Protein AF-A0A932NKH9-F1 (afdb_monomer_lite)

Foldseek 3Di:
DDDDDDDDDDDDDDDDDDDDDPPPVVVVVVVVVVVQLVVQLVCLQPPLVSLLVLLVLLCVAPCQCLVQLDPDSVSSSVVSSVVCNVCVSVSSVVVVLSVVCVVVVHCVSSVVVVVVVVVVLVDPDDDPLPPVVLVVVLVVLVVVLVPDPPDDPVNNVVSVQCSQLVDDDDPPPPDDDDDDDDDDDDDDDDDDDDDDPDDPVVVVVVDPLPDDPVVVVVLVVVQVPDDPPDDRCVVVSDPDPCCSRHPLNSLVVLLVSLVSVCRPDDDPLSVQLVVLSVVLVVLCVLVVDVVSDDPVSVVVSVVSSLSSVLSSLLSVLPLLLVLLVVLQQLPDPLLVVLLVLAPDDPLLSVLLSVLSVVLNVLSVVLNVLSVQLSVLSVPDDDPVSPVSSSVSSVSSVVSSVVSSVLSVLSSCLSNLRSVLVDDDPPVLVVVLVCCVVPPCVDPSVVVSVVSVVSNVVSVVSSVVRSD

Radius of gyration: 30.41 Å; chains: 1; bounding box: 87×74×80 Å

Structure (mmCIF, N/CA/C/O backbone):
data_AF-A0A932NKH9-F1
#
_entry.id   AF-A0A932NKH9-F1
#
loop_
_atom_site.group_PDB
_atom_site.id
_atom_site.type_symbol
_atom_site.label_atom_id
_atom_site.label_alt_id
_atom_site.label_comp_id
_atom_site.label_asym_id
_atom_site.label_entity_id
_atom_site.label_seq_id
_atom_site.pdbx_PDB_ins_code
_atom_site.Cartn_x
_atom_site.Cartn_y
_atom_site.Cartn_z
_atom_site.occupancy
_atom_site.B_iso_or_equiv
_atom_site.auth_seq_id
_atom_site.auth_comp_id
_atom_site.auth_asym_id
_atom_site.auth_atom_id
_atom_site.pdbx_PDB_model_num
ATOM 1 N N . MET A 1 1 ? -54.485 -29.836 26.017 1.00 34.41 1 MET A N 1
ATOM 2 C CA . MET A 1 1 ? -54.847 -30.893 25.038 1.00 34.41 1 MET A CA 1
ATOM 3 C C . MET A 1 1 ? -54.993 -30.206 23.683 1.00 34.41 1 MET A C 1
ATOM 5 O O . MET A 1 1 ? -55.776 -29.281 23.627 1.00 34.41 1 MET A O 1
ATOM 9 N N . ARG A 1 2 ? -54.270 -30.475 22.593 1.00 35.81 2 ARG A N 1
ATOM 10 C CA . ARG A 1 2 ? -53.374 -31.563 22.184 1.00 35.81 2 ARG A CA 1
ATOM 11 C C . ARG A 1 2 ? -52.128 -30.966 21.510 1.00 35.81 2 ARG A C 1
ATOM 13 O O . ARG A 1 2 ? -52.216 -29.951 20.830 1.00 35.81 2 ARG A O 1
ATOM 20 N N . ALA A 1 3 ? -50.998 -31.620 21.742 1.00 33.91 3 ALA A N 1
ATOM 21 C CA . ALA A 1 3 ? -49.710 -31.381 21.114 1.00 33.91 3 ALA A CA 1
ATOM 22 C C . ALA A 1 3 ? -49.605 -32.155 19.793 1.00 33.91 3 ALA A C 1
ATOM 24 O O . ALA A 1 3 ? -50.067 -33.292 19.738 1.00 33.91 3 ALA A O 1
ATOM 25 N N . SER A 1 4 ? -48.919 -31.593 18.796 1.00 35.25 4 SER A N 1
ATOM 26 C CA . SER A 1 4 ? -48.280 -32.367 17.725 1.00 35.25 4 SER A CA 1
ATOM 27 C C . SER A 1 4 ? -47.045 -31.624 17.224 1.00 35.25 4 SER A C 1
ATOM 29 O O . SER A 1 4 ? -47.121 -30.710 16.409 1.00 35.25 4 SER A O 1
ATOM 31 N N . ALA A 1 5 ? -45.904 -32.032 17.772 1.00 37.31 5 ALA A N 1
ATOM 32 C CA . ALA A 1 5 ? -44.589 -31.843 17.191 1.00 37.31 5 ALA A CA 1
ATOM 33 C C . ALA A 1 5 ? -44.423 -32.803 16.004 1.00 37.31 5 ALA A C 1
ATOM 35 O O . ALA A 1 5 ? -44.813 -33.966 16.101 1.00 37.31 5 ALA A O 1
ATOM 36 N N . LEU A 1 6 ? -43.796 -32.343 14.922 1.00 34.03 6 LEU A N 1
ATOM 37 C CA . LEU A 1 6 ? -43.192 -33.233 13.936 1.00 34.03 6 LEU A CA 1
ATOM 38 C C . LEU A 1 6 ? -41.785 -32.723 13.623 1.00 34.03 6 LEU A C 1
ATOM 40 O O . LEU A 1 6 ? -41.574 -31.820 12.819 1.00 34.03 6 LEU A O 1
ATOM 44 N N . VAL A 1 7 ? -40.833 -33.299 14.348 1.00 36.69 7 VAL A N 1
ATOM 45 C CA . VAL A 1 7 ? -39.405 -33.281 14.050 1.00 36.69 7 VAL A CA 1
ATOM 46 C C . VAL A 1 7 ? -39.146 -34.500 13.170 1.00 36.69 7 VAL A C 1
ATOM 48 O O . VAL A 1 7 ? -39.435 -35.618 13.589 1.00 36.69 7 VAL A O 1
ATOM 51 N N . LEU A 1 8 ? -38.590 -34.301 11.976 1.00 32.69 8 LEU A N 1
ATOM 52 C CA . LEU A 1 8 ? -37.954 -35.370 11.209 1.00 32.69 8 LEU A CA 1
ATOM 53 C C . LEU A 1 8 ? -36.531 -34.927 10.857 1.00 32.69 8 LEU A C 1
ATOM 55 O O . LEU A 1 8 ? -36.309 -34.152 9.932 1.00 32.69 8 LEU A O 1
ATOM 59 N N . PHE A 1 9 ? -35.575 -35.416 11.645 1.00 30.25 9 PHE A N 1
ATOM 60 C CA . PHE A 1 9 ? -34.161 -35.473 11.297 1.00 30.25 9 PHE A CA 1
ATOM 61 C C . PHE A 1 9 ? -33.919 -36.827 10.625 1.00 30.25 9 PHE A C 1
ATOM 63 O O . PHE A 1 9 ? -34.075 -37.867 11.261 1.00 30.25 9 PHE A O 1
ATOM 70 N N . LEU A 1 10 ? -33.539 -36.815 9.350 1.00 34.72 10 LEU A N 1
ATOM 71 C CA . LEU A 1 10 ? -32.983 -37.975 8.660 1.00 34.72 10 LEU A CA 1
ATOM 72 C C . LEU A 1 10 ? -31.470 -37.777 8.571 1.00 34.72 10 LEU A C 1
ATOM 74 O O . LEU A 1 10 ? -30.982 -36.899 7.863 1.00 34.72 10 LEU A O 1
ATOM 78 N N . ALA A 1 11 ? -30.747 -38.579 9.349 1.00 35.72 11 ALA A N 1
ATOM 79 C CA . ALA A 1 11 ? -29.309 -38.747 9.245 1.00 35.72 11 ALA A CA 1
ATOM 80 C C . ALA A 1 11 ? -28.998 -39.657 8.047 1.00 35.72 11 ALA A C 1
ATOM 82 O O . ALA A 1 11 ? -29.539 -40.758 7.953 1.00 35.72 11 ALA A O 1
ATOM 83 N N . ALA A 1 12 ? -28.113 -39.209 7.159 1.00 37.12 12 ALA A N 1
ATOM 84 C CA . ALA A 1 12 ? -27.509 -40.030 6.114 1.00 37.12 12 ALA A CA 1
ATOM 85 C C . ALA A 1 12 ? -25.976 -40.012 6.275 1.00 37.12 12 ALA A C 1
ATOM 87 O O . ALA A 1 12 ? -25.425 -38.984 6.685 1.00 37.12 12 ALA A O 1
ATOM 88 N N . PRO A 1 13 ? -25.284 -41.131 5.998 1.00 41.12 13 PRO A N 1
ATOM 89 C CA . PRO A 1 13 ? -23.844 -41.248 6.177 1.00 41.12 13 PRO A CA 1
ATOM 90 C C . PRO A 1 13 ? -23.084 -40.528 5.056 1.00 41.12 13 PRO A C 1
ATOM 92 O O . PRO A 1 13 ? -23.528 -40.477 3.910 1.00 41.12 13 PRO A O 1
ATOM 95 N N . ALA A 1 14 ? -21.917 -39.987 5.399 1.00 34.16 14 ALA A N 1
ATOM 96 C CA . ALA A 1 14 ? -21.002 -39.351 4.461 1.00 34.16 14 ALA A CA 1
ATOM 97 C C . ALA A 1 14 ? -20.365 -40.374 3.502 1.00 34.16 14 ALA A C 1
ATOM 99 O O . ALA A 1 14 ? -19.822 -41.376 3.975 1.00 34.16 14 ALA A O 1
ATOM 100 N N . PRO A 1 15 ? -20.315 -40.096 2.188 1.00 37.00 15 PRO A N 1
ATOM 101 C CA . PRO A 1 15 ? -19.286 -40.631 1.318 1.00 37.00 15 PRO A CA 1
ATOM 102 C C . PRO A 1 15 ? -18.160 -39.606 1.122 1.00 37.00 15 PRO A C 1
ATOM 104 O O . PRO A 1 15 ? -18.361 -38.390 1.100 1.00 37.00 15 PRO A O 1
ATOM 107 N N . ALA A 1 16 ? -16.949 -40.136 1.007 1.00 34.81 16 ALA A N 1
ATOM 108 C CA . ALA A 1 16 ? -15.722 -39.403 0.765 1.00 34.81 16 ALA A CA 1
ATOM 109 C C . ALA A 1 16 ? -15.681 -38.742 -0.632 1.00 34.81 16 ALA A C 1
ATOM 111 O O . ALA A 1 16 ? -16.113 -39.336 -1.611 1.00 34.81 16 ALA A O 1
ATOM 112 N N . LEU A 1 17 ? -15.108 -37.532 -0.650 1.00 36.81 17 LEU A N 1
ATOM 113 C CA . LEU A 1 17 ? -14.275 -36.851 -1.660 1.00 36.81 17 LEU A CA 1
ATOM 114 C C . LEU A 1 17 ? -14.586 -36.931 -3.177 1.00 36.81 17 LEU A C 1
ATOM 116 O O . LEU A 1 17 ? -14.674 -37.995 -3.775 1.00 36.81 17 LEU A O 1
ATOM 120 N N . ALA A 1 18 ? -14.485 -35.731 -3.778 1.00 35.00 18 ALA A N 1
ATOM 121 C CA . ALA A 1 18 ? -14.277 -35.365 -5.189 1.00 35.00 18 ALA A CA 1
ATOM 122 C C . ALA A 1 18 ? -15.521 -35.143 -6.079 1.00 35.00 18 ALA A C 1
ATOM 124 O O . ALA A 1 18 ? -16.033 -36.053 -6.720 1.00 35.00 18 ALA A O 1
ATOM 125 N N . THR A 1 19 ? -15.954 -33.880 -6.199 1.00 33.97 19 THR A N 1
ATOM 126 C CA . THR A 1 19 ? -15.898 -33.062 -7.438 1.00 33.97 19 THR A CA 1
ATOM 127 C C . THR A 1 19 ? -16.568 -31.702 -7.195 1.00 33.97 19 THR A C 1
ATOM 129 O O . THR A 1 19 ? -17.675 -31.630 -6.667 1.00 33.97 19 THR A O 1
ATOM 132 N N . ASP A 1 20 ? -15.877 -30.619 -7.564 1.00 43.19 20 ASP A N 1
ATOM 133 C CA . ASP A 1 20 ? -16.377 -29.240 -7.545 1.00 43.19 20 ASP A CA 1
ATOM 134 C C . ASP A 1 20 ? -17.586 -29.083 -8.479 1.00 43.19 20 ASP A C 1
ATOM 136 O O . ASP A 1 20 ? -17.457 -28.794 -9.670 1.00 43.19 20 ASP A O 1
ATOM 140 N N . VAL A 1 21 ? -18.788 -29.251 -7.935 1.00 37.69 21 VAL A N 1
ATOM 141 C CA . VAL A 1 21 ? -20.021 -28.764 -8.555 1.00 37.69 21 VAL A CA 1
ATOM 142 C C . VAL A 1 21 ? -20.481 -27.566 -7.725 1.00 37.69 21 VAL A C 1
ATOM 144 O O . VAL A 1 21 ? -20.720 -27.732 -6.526 1.00 37.69 21 VAL A O 1
ATOM 147 N N . PRO A 1 22 ? -20.613 -26.357 -8.309 1.00 39.62 22 PRO A N 1
ATOM 148 C CA . PRO A 1 22 ? -21.148 -25.212 -7.584 1.00 39.62 22 PRO A CA 1
ATOM 149 C C . PRO A 1 22 ? -22.511 -25.587 -6.997 1.00 39.62 22 PRO A C 1
ATOM 151 O O . PRO A 1 22 ? -23.378 -26.083 -7.724 1.00 39.62 22 PRO A O 1
ATOM 154 N N . SER A 1 23 ? -22.699 -25.372 -5.693 1.00 45.19 23 SER A N 1
ATOM 155 C CA . SER A 1 23 ? -23.972 -25.656 -5.029 1.00 45.19 23 SER A CA 1
ATOM 156 C C . SER A 1 23 ? -25.112 -24.926 -5.748 1.00 45.19 23 SER A C 1
ATOM 158 O O . SER A 1 23 ? -24.935 -23.806 -6.229 1.00 45.19 23 SER A O 1
ATOM 160 N N . ALA A 1 24 ? -26.302 -25.531 -5.814 1.00 51.03 24 ALA A N 1
ATOM 161 C CA . ALA A 1 24 ? -27.475 -24.932 -6.466 1.00 51.03 24 ALA A CA 1
ATOM 162 C C . ALA A 1 24 ? -27.762 -23.491 -5.980 1.00 51.03 24 ALA A C 1
ATOM 164 O O . ALA A 1 24 ? -28.165 -22.631 -6.758 1.00 51.03 24 ALA A O 1
ATOM 165 N N . THR A 1 25 ? -27.422 -23.193 -4.723 1.00 53.16 25 THR A N 1
ATOM 166 C CA . THR A 1 25 ? -27.496 -21.861 -4.109 1.00 53.16 25 THR A CA 1
ATOM 167 C C . THR A 1 25 ? -26.552 -20.820 -4.722 1.00 53.16 25 THR A C 1
ATOM 169 O O . THR A 1 25 ? -26.913 -19.647 -4.787 1.00 53.16 25 THR A O 1
ATOM 172 N N . ALA A 1 26 ? -25.365 -21.212 -5.194 1.00 43.59 26 ALA A N 1
ATOM 173 C CA . ALA A 1 26 ? -24.416 -20.302 -5.835 1.00 43.59 26 ALA A CA 1
ATOM 174 C C . ALA A 1 26 ? -24.903 -19.875 -7.2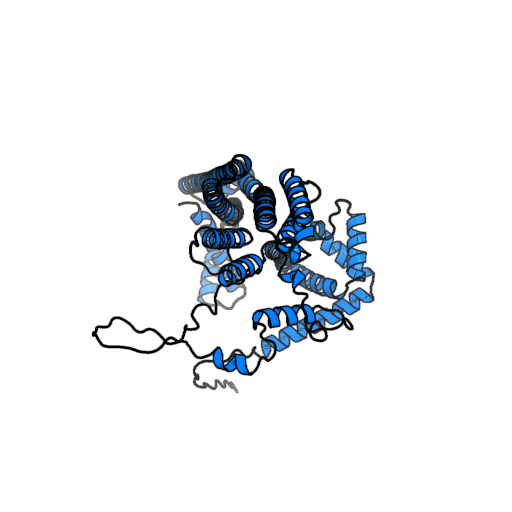28 1.00 43.59 26 ALA A C 1
ATOM 176 O O . ALA A 1 26 ? -24.860 -18.691 -7.552 1.00 43.59 26 ALA A O 1
ATOM 177 N N . ARG A 1 27 ? -25.460 -20.814 -8.008 1.00 53.47 27 ARG A N 1
ATOM 178 C CA . ARG A 1 27 ? -26.035 -20.525 -9.334 1.00 53.47 27 ARG A CA 1
ATOM 179 C C . ARG A 1 27 ? -27.273 -19.636 -9.251 1.00 53.47 27 ARG A C 1
ATOM 181 O O . ARG A 1 27 ? -27.414 -18.720 -10.051 1.00 53.47 27 ARG A O 1
ATOM 188 N N . GLU A 1 28 ? -28.141 -19.856 -8.264 1.00 57.69 28 GLU A N 1
ATOM 189 C CA . GLU A 1 28 ? -29.313 -18.997 -8.048 1.00 57.69 28 GLU A CA 1
ATOM 190 C C . GLU A 1 28 ? -28.933 -17.562 -7.654 1.00 57.69 28 GLU A C 1
ATOM 192 O O . GLU A 1 28 ? -29.571 -16.606 -8.097 1.00 57.69 28 GLU A O 1
ATOM 197 N N . LEU A 1 29 ? -27.899 -17.393 -6.824 1.00 60.78 29 LEU A N 1
ATOM 198 C CA . LEU A 1 29 ? -27.384 -16.074 -6.444 1.00 60.78 29 LEU A CA 1
ATOM 199 C C . LEU A 1 29 ? -26.720 -15.359 -7.625 1.00 60.78 29 LEU A C 1
ATOM 201 O O . LEU A 1 29 ? -26.926 -14.159 -7.803 1.00 60.78 29 LEU A O 1
ATOM 205 N N . GLU A 1 30 ? -25.965 -16.092 -8.441 1.00 61.06 30 GLU A N 1
ATOM 206 C CA . GLU A 1 30 ? -25.330 -15.568 -9.650 1.00 61.06 30 GLU A CA 1
ATOM 207 C C . GLU A 1 30 ? -26.382 -15.134 -10.679 1.00 61.06 30 GLU A C 1
ATOM 209 O O . GLU A 1 30 ? -26.346 -14.002 -11.150 1.00 61.06 30 GLU A O 1
ATOM 214 N N . GLN A 1 31 ? -27.409 -15.954 -10.913 1.00 72.81 31 GLN A N 1
ATOM 215 C CA . GLN A 1 31 ? -28.504 -15.631 -11.830 1.00 72.81 31 GLN A CA 1
ATOM 216 C C . GLN A 1 31 ? -29.318 -14.409 -11.369 1.00 72.81 31 GLN A C 1
ATOM 218 O O . GLN A 1 31 ? -29.611 -13.523 -12.172 1.00 72.81 31 GLN A O 1
ATOM 223 N N . LYS A 1 32 ? -29.619 -14.296 -10.064 1.00 74.56 32 LYS A N 1
ATOM 224 C CA . LYS A 1 32 ? -30.275 -13.104 -9.489 1.00 74.56 32 LYS A CA 1
ATOM 225 C C . LYS A 1 32 ? -29.436 -11.839 -9.660 1.00 74.56 32 LYS A C 1
ATOM 227 O O . LYS A 1 32 ? -29.996 -10.768 -9.895 1.00 74.56 32 LYS A O 1
ATOM 232 N N . ARG A 1 33 ? -28.110 -11.953 -9.550 1.00 73.06 33 ARG A N 1
ATOM 233 C CA . ARG A 1 33 ? -27.187 -10.837 -9.777 1.00 73.06 33 ARG A CA 1
ATOM 234 C C . ARG A 1 33 ? -27.194 -10.408 -11.244 1.00 73.06 33 ARG A C 1
ATOM 236 O O . ARG A 1 33 ? -27.360 -9.223 -11.510 1.00 73.06 33 ARG A O 1
ATOM 243 N N . THR A 1 34 ? -27.121 -11.356 -12.177 1.00 82.00 34 THR A N 1
ATOM 244 C CA . THR A 1 34 ? -27.180 -11.072 -13.620 1.00 82.00 34 THR A CA 1
ATOM 245 C C . THR A 1 34 ? -28.515 -10.440 -14.033 1.00 82.00 34 THR A C 1
ATOM 247 O O . THR A 1 34 ? -28.561 -9.596 -14.926 1.00 82.00 34 THR A O 1
ATOM 250 N N . ASP A 1 35 ? -29.624 -10.809 -13.389 1.00 88.06 35 ASP A N 1
ATOM 251 C CA . ASP A 1 35 ? -30.934 -10.199 -13.653 1.00 88.06 35 ASP A CA 1
ATOM 252 C C . ASP A 1 35 ? -31.041 -8.770 -13.103 1.00 88.06 35 ASP A C 1
ATOM 254 O O . ASP A 1 35 ? -31.633 -7.905 -13.752 1.00 88.06 35 ASP A O 1
ATOM 258 N N . ALA A 1 36 ? -30.459 -8.503 -11.930 1.00 87.31 36 ALA A N 1
ATOM 259 C CA . ALA A 1 36 ? -30.386 -7.156 -11.370 1.00 87.31 36 ALA A CA 1
ATOM 260 C C . ALA A 1 36 ? -29.508 -6.233 -12.230 1.00 87.31 36 ALA A C 1
ATOM 262 O O . ALA A 1 36 ? -29.904 -5.099 -12.499 1.00 87.31 36 ALA A O 1
ATOM 263 N N . GLU A 1 37 ? -28.364 -6.732 -12.709 1.00 88.25 37 GLU A N 1
ATOM 264 C CA . GLU A 1 37 ? -27.459 -6.010 -13.614 1.00 88.25 37 GLU A CA 1
ATOM 265 C C . GLU A 1 37 ? -28.169 -5.647 -14.924 1.00 88.25 37 GLU A C 1
ATOM 267 O O . GLU A 1 37 ? -28.204 -4.473 -15.285 1.00 88.25 37 GLU A O 1
ATOM 272 N N . ARG A 1 38 ? -28.862 -6.603 -15.563 1.00 92.00 38 ARG A N 1
ATOM 273 C CA . ARG A 1 38 ? -29.638 -6.351 -16.794 1.00 92.00 38 ARG A CA 1
ATOM 274 C C . ARG A 1 38 ? -30.758 -5.323 -16.613 1.00 92.00 38 ARG A C 1
ATOM 276 O O . ARG A 1 38 ? -31.033 -4.537 -17.518 1.00 92.00 38 ARG A O 1
ATOM 283 N N . ARG A 1 39 ? -31.434 -5.318 -15.458 1.00 94.88 39 ARG A N 1
ATOM 284 C CA . ARG A 1 39 ? -32.468 -4.311 -15.155 1.00 94.88 39 ARG A CA 1
ATOM 285 C C . ARG A 1 39 ? -31.857 -2.928 -14.971 1.00 94.88 39 ARG A C 1
ATOM 287 O O . ARG A 1 39 ? -32.367 -1.979 -15.554 1.00 94.88 39 ARG A O 1
ATOM 294 N N . MET A 1 40 ? -30.771 -2.828 -14.207 1.00 96.31 40 MET A N 1
ATOM 295 C CA . MET A 1 40 ? -30.079 -1.559 -13.981 1.00 96.31 40 MET A CA 1
ATOM 296 C C . MET A 1 40 ? -29.485 -1.002 -15.283 1.00 96.31 40 MET A C 1
ATOM 298 O O . MET A 1 40 ? -29.616 0.186 -15.548 1.00 96.31 40 MET A O 1
ATOM 302 N N . GLU A 1 41 ? -28.915 -1.853 -16.137 1.00 96.06 41 GLU A N 1
ATOM 303 C CA . GLU A 1 41 ? -28.452 -1.479 -17.480 1.00 96.06 41 GLU A CA 1
ATOM 304 C C . GLU A 1 41 ? -29.593 -0.875 -18.316 1.00 96.06 41 GLU A C 1
ATOM 306 O O . GLU A 1 41 ? -29.456 0.219 -18.868 1.00 96.06 41 GLU A O 1
ATOM 311 N N . ALA A 1 42 ? -30.752 -1.542 -18.359 1.00 96.25 42 ALA A N 1
ATOM 312 C CA . ALA A 1 42 ? -31.925 -1.044 -19.076 1.00 96.25 42 ALA A CA 1
ATOM 313 C C . ALA A 1 42 ? -32.472 0.272 -18.490 1.00 96.25 42 ALA A C 1
ATOM 315 O O . ALA A 1 42 ? -32.974 1.112 -19.239 1.00 96.25 42 ALA A O 1
ATOM 316 N N . GLU A 1 43 ? -32.384 0.464 -17.172 1.00 96.81 43 GLU A N 1
ATOM 317 C CA . GLU A 1 43 ? -32.759 1.714 -16.505 1.00 96.81 43 GLU A CA 1
ATOM 318 C C . GLU A 1 43 ? -31.786 2.851 -16.847 1.00 96.81 43 GLU A C 1
ATOM 320 O O . GLU A 1 43 ? -32.237 3.932 -17.216 1.00 96.81 43 GLU A O 1
ATOM 325 N N . LEU A 1 44 ? -30.471 2.608 -16.811 1.00 95.62 44 LEU A N 1
ATOM 326 C CA . LEU A 1 44 ? -29.446 3.595 -17.180 1.00 95.62 44 LEU A CA 1
ATOM 327 C C . LEU A 1 44 ? -29.522 3.994 -18.660 1.00 95.62 44 LEU A C 1
ATOM 329 O O . LEU A 1 44 ? -29.261 5.146 -19.001 1.00 95.62 44 LEU A O 1
ATOM 333 N N . ALA A 1 45 ? -29.921 3.072 -19.539 1.00 94.62 45 ALA A N 1
ATOM 334 C CA . ALA A 1 45 ? -30.110 3.358 -20.959 1.00 94.62 45 ALA A CA 1
ATOM 335 C C . ALA A 1 45 ? -31.350 4.229 -21.248 1.00 94.62 45 ALA A C 1
ATOM 337 O O . ALA A 1 45 ? -31.385 4.930 -22.259 1.00 94.62 45 ALA A O 1
ATOM 338 N N . ARG A 1 46 ? -32.382 4.172 -20.393 1.00 96.25 46 ARG A N 1
ATOM 339 C CA . ARG A 1 46 ? -33.676 4.845 -20.617 1.00 96.25 46 ARG A CA 1
ATOM 340 C C . ARG A 1 46 ? -33.843 6.135 -19.823 1.00 96.25 46 ARG A C 1
ATOM 342 O O . ARG A 1 46 ? -34.518 7.042 -20.303 1.00 96.25 46 ARG A O 1
ATOM 349 N N . ASP A 1 47 ? -33.279 6.206 -18.621 1.00 97.38 47 ASP A N 1
ATOM 350 C CA . ASP A 1 47 ? -33.536 7.283 -17.667 1.00 97.38 47 ASP A CA 1
ATOM 351 C C . ASP A 1 47 ? -32.296 8.180 -17.472 1.00 97.38 47 ASP A C 1
ATOM 353 O O . ASP A 1 47 ? -31.355 7.807 -16.760 1.00 97.38 47 ASP A O 1
ATOM 357 N N . PRO A 1 48 ? -32.280 9.395 -18.054 1.00 96.62 48 PRO A N 1
ATOM 358 C CA . PRO A 1 48 ? -31.159 10.314 -17.902 1.00 96.62 48 PRO A CA 1
ATOM 359 C C . PRO A 1 48 ? -30.981 10.805 -16.459 1.00 96.62 48 PRO A C 1
ATOM 361 O O . PRO A 1 48 ? -29.858 11.131 -16.080 1.00 96.62 48 PRO A O 1
ATOM 364 N N . ALA A 1 49 ? -32.035 10.828 -15.635 1.00 97.25 49 ALA A N 1
ATOM 365 C CA . ALA A 1 49 ? -31.917 11.235 -14.236 1.00 97.25 49 ALA A CA 1
ATOM 366 C C . ALA A 1 49 ? -31.121 10.207 -13.420 1.00 97.25 49 ALA A C 1
ATOM 368 O O . ALA A 1 49 ? -30.341 10.578 -12.543 1.00 97.25 49 ALA A O 1
ATOM 369 N N . ARG A 1 50 ? -31.245 8.914 -13.748 1.00 97.12 50 ARG A N 1
ATOM 370 C CA . ARG A 1 50 ? -30.440 7.853 -13.123 1.00 97.12 50 ARG A CA 1
ATOM 371 C C . ARG A 1 50 ? -28.975 7.910 -13.525 1.00 97.12 50 ARG A C 1
ATOM 373 O O . ARG A 1 50 ? -28.115 7.671 -12.682 1.00 97.12 50 ARG A O 1
ATOM 380 N N . VAL A 1 51 ? -28.689 8.269 -14.776 1.00 97.56 51 VAL A N 1
ATOM 381 C CA . VAL A 1 51 ? -27.316 8.515 -15.237 1.00 97.56 51 VAL A CA 1
ATOM 382 C C . VAL A 1 51 ? -26.675 9.648 -14.433 1.00 97.56 51 VAL A C 1
ATOM 384 O O . VAL A 1 51 ? -25.562 9.490 -13.936 1.00 97.56 51 VAL A O 1
ATOM 387 N N . GLU A 1 52 ? -27.390 10.762 -14.260 1.00 97.00 52 GLU A N 1
ATOM 388 C CA . GLU A 1 52 ? -26.912 11.908 -13.477 1.00 97.00 52 GLU A CA 1
ATOM 389 C C . GLU A 1 52 ? -26.704 11.552 -11.999 1.00 97.00 52 GLU A C 1
ATOM 391 O O . GLU A 1 52 ? -25.660 11.871 -11.429 1.00 97.00 52 GLU A O 1
ATOM 396 N N . ALA A 1 53 ? -27.651 10.833 -11.390 1.00 97.00 53 ALA A N 1
ATOM 397 C CA . ALA A 1 53 ? -27.542 10.392 -10.001 1.00 97.00 53 ALA A CA 1
ATOM 398 C C . ALA A 1 53 ? -26.342 9.454 -9.781 1.00 97.00 53 ALA A C 1
ATOM 400 O O . ALA A 1 53 ? -25.620 9.582 -8.787 1.00 97.00 53 ALA A O 1
ATOM 401 N N . LEU A 1 54 ? -26.092 8.535 -10.722 1.00 97.06 54 LEU A N 1
ATOM 402 C CA . LEU A 1 54 ? -24.929 7.653 -10.677 1.00 97.06 54 LEU A CA 1
ATOM 403 C C . LEU A 1 54 ? -23.624 8.439 -10.850 1.00 97.06 54 LEU A C 1
ATOM 405 O O . LEU A 1 54 ? -22.693 8.233 -10.075 1.00 97.06 54 LEU A O 1
ATOM 409 N N . ALA A 1 55 ? -23.557 9.363 -11.812 1.00 95.94 55 ALA A N 1
ATOM 410 C CA . ALA A 1 55 ? -22.384 10.213 -12.016 1.00 95.94 55 ALA A CA 1
ATOM 411 C C . ALA A 1 55 ? -22.047 11.020 -10.750 1.00 95.94 55 ALA A C 1
ATOM 413 O O . ALA A 1 55 ? -20.891 11.058 -10.326 1.00 95.94 55 ALA A O 1
ATOM 414 N N . GLU A 1 56 ? -23.051 11.603 -10.092 1.00 96.81 56 GLU A N 1
ATOM 415 C CA . GLU A 1 56 ? -22.874 12.341 -8.840 1.00 96.81 56 GLU A CA 1
ATOM 416 C C . GLU A 1 56 ? -22.425 11.437 -7.681 1.00 96.81 56 GLU A C 1
ATOM 418 O O . GLU A 1 56 ? -21.558 11.811 -6.885 1.00 96.81 56 GLU A O 1
ATOM 423 N N . ARG A 1 57 ? -22.967 10.217 -7.579 1.00 96.62 57 ARG A N 1
ATOM 424 C CA . ARG A 1 57 ? -22.522 9.243 -6.569 1.00 96.62 57 ARG A CA 1
ATOM 425 C C . ARG A 1 57 ? -21.077 8.798 -6.797 1.00 96.62 57 ARG A C 1
ATOM 427 O O . ARG A 1 57 ? -20.335 8.685 -5.820 1.00 96.62 57 ARG A O 1
ATOM 434 N N . VAL A 1 58 ? -20.672 8.590 -8.052 1.00 93.06 58 VAL A N 1
ATOM 435 C CA . VAL A 1 58 ? -19.291 8.245 -8.422 1.00 93.06 58 VAL A CA 1
ATOM 436 C C . VAL A 1 58 ? -18.341 9.392 -8.081 1.00 93.06 58 VAL A C 1
ATOM 438 O O . VAL A 1 58 ? -17.289 9.136 -7.507 1.00 93.06 58 VAL A O 1
ATOM 441 N N . LEU A 1 59 ? -18.710 10.650 -8.337 1.00 93.56 59 LEU A N 1
ATOM 442 C CA . LEU A 1 59 ? -17.879 11.808 -7.970 1.00 93.56 59 LEU A CA 1
ATOM 443 C C . LEU A 1 59 ? -17.663 11.956 -6.463 1.00 93.56 59 LEU A C 1
ATOM 445 O O . LEU A 1 59 ? -16.599 12.404 -6.047 1.00 93.56 59 LEU A O 1
ATOM 449 N N . ARG A 1 60 ? -18.654 11.575 -5.649 1.00 94.38 60 ARG A N 1
ATOM 450 C CA . ARG A 1 60 ? -18.531 11.558 -4.183 1.00 94.38 60 ARG A CA 1
ATOM 451 C C . ARG A 1 60 ? -17.719 10.372 -3.653 1.00 94.38 60 ARG A C 1
ATOM 453 O O . ARG A 1 60 ? -17.327 10.397 -2.492 1.00 94.38 60 ARG A O 1
ATOM 460 N N . SER A 1 61 ? -17.486 9.351 -4.477 1.00 92.88 61 SER A N 1
ATOM 461 C CA . SER A 1 61 ? -16.648 8.203 -4.120 1.00 92.88 61 SER A CA 1
ATOM 462 C C . SER A 1 61 ? -15.160 8.525 -4.280 1.00 92.88 61 SER A C 1
ATOM 464 O O . SER A 1 61 ? -14.765 9.340 -5.116 1.00 92.88 61 SER A O 1
ATOM 466 N N . SER A 1 62 ? -14.314 7.807 -3.548 1.00 87.94 62 SER A N 1
ATOM 467 C CA . SER A 1 62 ? -12.854 7.805 -3.701 1.00 87.94 62 SER A CA 1
ATOM 468 C C . SER A 1 62 ? -12.384 7.398 -5.106 1.00 87.94 62 SER A C 1
ATOM 470 O O . SER A 1 62 ? -11.288 7.772 -5.521 1.00 87.94 62 SER A O 1
ATOM 472 N N . VAL A 1 63 ? -13.222 6.692 -5.874 1.00 83.75 63 VAL A N 1
ATOM 473 C CA . VAL A 1 63 ? -12.926 6.241 -7.244 1.00 83.75 63 VAL A CA 1
ATOM 474 C C . VAL A 1 63 ? -13.205 7.340 -8.287 1.00 83.75 63 VAL A C 1
ATOM 476 O O . VAL A 1 63 ? -12.639 7.324 -9.381 1.00 83.75 63 VAL A O 1
ATOM 479 N N . GLY A 1 64 ? -14.034 8.337 -7.957 1.00 84.38 64 GLY A N 1
ATOM 480 C CA . GLY A 1 64 ? -14.466 9.404 -8.870 1.00 84.38 64 GLY A CA 1
ATOM 481 C C . GLY A 1 64 ? -13.324 10.223 -9.488 1.00 84.38 64 GLY A C 1
ATOM 482 O O . GLY A 1 64 ? -13.264 10.346 -10.719 1.00 84.38 64 GLY A O 1
ATOM 483 N N . PRO A 1 65 ? -12.380 10.748 -8.683 1.00 78.81 65 PRO A N 1
ATOM 484 C CA . PRO A 1 65 ? -11.219 11.471 -9.204 1.00 78.81 65 PRO A CA 1
ATOM 485 C C . PRO A 1 65 ? -10.339 10.614 -10.127 1.00 78.81 65 PRO A C 1
ATOM 487 O O . PRO A 1 65 ? -9.855 11.101 -11.150 1.00 78.81 65 PRO A O 1
ATOM 490 N N . ALA A 1 66 ? -10.180 9.323 -9.810 1.00 74.44 66 ALA A N 1
ATOM 491 C CA . ALA A 1 66 ? -9.365 8.394 -10.593 1.00 74.44 66 ALA A CA 1
ATOM 492 C C . ALA A 1 66 ? -9.985 8.068 -11.964 1.00 74.44 66 ALA A C 1
ATOM 494 O O . ALA A 1 66 ? -9.255 7.902 -12.940 1.00 74.44 66 ALA A O 1
ATOM 495 N N . LEU A 1 67 ? -11.318 8.010 -12.060 1.00 73.06 67 LEU A N 1
ATOM 496 C CA . LEU A 1 67 ? -12.022 7.709 -13.312 1.00 73.06 67 LEU A CA 1
ATOM 497 C C . LEU A 1 67 ? -12.038 8.884 -14.297 1.00 73.06 67 LEU A C 1
ATOM 499 O O . LEU A 1 67 ? -12.024 8.673 -15.509 1.00 73.06 67 LEU A O 1
ATOM 503 N N . THR A 1 68 ? -12.084 10.123 -13.805 1.00 83.06 68 THR A N 1
ATOM 504 C CA . THR A 1 68 ? -12.271 11.302 -14.670 1.00 83.06 68 THR A CA 1
ATOM 505 C C . THR A 1 68 ? -10.975 12.013 -15.040 1.00 83.06 68 THR A C 1
ATOM 507 O O . THR A 1 68 ? -10.919 12.681 -16.084 1.00 83.06 68 THR A O 1
ATOM 510 N N . GLY A 1 69 ? -9.949 11.899 -14.186 1.00 74.06 69 GLY A N 1
ATOM 511 C CA . GLY A 1 69 ? -8.667 12.588 -14.339 1.00 74.06 69 GLY A CA 1
ATOM 512 C C . GLY A 1 69 ? -8.796 14.112 -14.430 1.00 74.06 69 GLY A C 1
ATOM 513 O O . GLY A 1 69 ? -7.923 14.764 -14.997 1.00 74.06 69 GLY A O 1
ATOM 514 N N . SER A 1 70 ? -9.909 14.686 -13.962 1.00 77.62 70 SER A N 1
ATOM 515 C CA . SER A 1 70 ? -10.203 16.117 -14.046 1.00 77.62 70 SER A CA 1
ATOM 516 C C . SER A 1 70 ? -10.394 16.701 -12.652 1.00 77.62 70 SER A C 1
ATOM 518 O O . SER A 1 70 ? -11.133 16.146 -11.847 1.00 77.62 70 SER A O 1
ATOM 520 N N . ALA A 1 71 ? -9.730 17.828 -12.386 1.00 77.75 71 ALA A N 1
ATOM 521 C CA . ALA A 1 71 ? -9.883 18.580 -11.142 1.00 77.75 71 ALA A CA 1
ATOM 522 C C . ALA A 1 71 ? -11.144 19.468 -11.128 1.00 77.75 71 ALA A C 1
ATOM 524 O O . ALA A 1 71 ? -11.549 19.931 -10.067 1.00 77.75 71 ALA A O 1
ATOM 525 N N . GLU A 1 72 ? -11.763 19.704 -12.290 1.00 91.12 72 GLU A N 1
ATOM 526 C CA . GLU A 1 72 ? -12.956 20.540 -12.429 1.00 91.12 72 GLU A CA 1
ATOM 527 C C . GLU A 1 72 ? -14.228 19.688 -12.265 1.00 91.12 72 GLU A C 1
ATOM 529 O O . GLU A 1 72 ? -14.475 18.803 -13.093 1.00 91.12 72 GLU A O 1
ATOM 534 N N . PRO A 1 73 ? -15.066 19.940 -11.238 1.00 89.94 73 PRO A N 1
ATOM 535 C CA . PRO A 1 73 ? -16.219 19.091 -10.929 1.00 89.94 73 PRO A CA 1
ATOM 536 C C . PRO A 1 73 ? -17.236 18.973 -12.070 1.00 89.94 73 PRO A C 1
ATOM 538 O O . PRO A 1 73 ? -17.760 17.886 -12.316 1.00 89.94 73 PRO A O 1
ATOM 541 N N . GLU A 1 74 ? -17.498 20.061 -12.798 1.00 93.25 74 GLU A N 1
ATOM 542 C CA . GLU A 1 74 ? -18.456 20.051 -13.911 1.00 93.25 74 GLU A CA 1
ATOM 543 C C . GLU A 1 74 ? -17.943 19.241 -15.106 1.00 93.25 74 GLU A C 1
ATOM 545 O O . GLU A 1 74 ? -18.680 18.430 -15.674 1.00 93.25 74 GLU A O 1
ATOM 550 N N . LEU A 1 75 ? -16.656 19.379 -15.442 1.00 89.94 75 LEU A N 1
ATOM 551 C CA . LEU A 1 75 ? -16.031 18.603 -16.511 1.00 89.94 75 LEU A CA 1
ATOM 552 C C . LEU A 1 75 ? -15.962 17.113 -16.145 1.00 89.94 75 LEU A C 1
ATOM 554 O O . LEU A 1 75 ? -16.218 16.251 -16.988 1.00 89.94 75 LEU A O 1
ATOM 558 N N . ALA A 1 76 ? -15.650 16.799 -14.884 1.00 86.31 76 ALA A N 1
ATOM 559 C CA . ALA A 1 76 ? -15.653 15.438 -14.361 1.00 86.31 76 ALA A CA 1
ATOM 560 C C . ALA A 1 76 ? -17.057 14.806 -14.435 1.00 86.31 76 ALA A C 1
ATOM 562 O O . ALA A 1 76 ? -17.205 13.677 -14.911 1.00 86.31 76 ALA A O 1
ATOM 563 N N . ARG A 1 77 ? -18.099 15.560 -14.061 1.00 94.31 77 ARG A N 1
ATOM 564 C CA . ARG A 1 77 ? -19.505 15.138 -14.168 1.00 94.31 77 ARG A CA 1
ATOM 565 C C . ARG A 1 77 ? -19.929 14.882 -15.611 1.00 94.31 77 ARG A C 1
ATOM 567 O O . ARG A 1 77 ? -20.515 13.836 -15.898 1.00 94.31 77 ARG A O 1
ATOM 574 N N . ALA A 1 78 ? -19.601 15.791 -16.529 1.00 93.06 78 ALA A N 1
ATOM 575 C CA . ALA A 1 78 ? -19.914 15.639 -17.948 1.00 93.06 78 ALA A CA 1
ATOM 576 C C . ALA A 1 78 ? -19.229 14.399 -18.549 1.00 93.06 78 ALA A C 1
ATOM 578 O O . ALA A 1 78 ? -19.861 13.623 -19.270 1.00 93.06 78 ALA A O 1
ATOM 579 N N . LYS A 1 79 ? -17.957 14.159 -18.195 1.00 88.25 79 LYS A N 1
ATOM 580 C CA . LYS A 1 79 ? -17.202 12.965 -18.607 1.00 88.25 79 LYS A CA 1
ATOM 581 C C . LYS A 1 79 ? -17.829 11.668 -18.093 1.00 88.25 79 LYS A C 1
ATOM 583 O O . LYS A 1 79 ? -17.964 10.727 -18.872 1.00 88.25 79 LYS A O 1
ATOM 588 N N . LEU A 1 80 ? -18.234 11.613 -16.821 1.00 90.88 80 LEU A N 1
ATOM 589 C CA . LEU A 1 80 ? -18.889 10.427 -16.251 1.00 90.88 80 LEU A CA 1
ATOM 590 C C . LEU A 1 80 ? -20.243 10.160 -16.897 1.00 90.88 80 LEU A C 1
ATOM 592 O O . LEU A 1 80 ? -20.524 9.029 -17.271 1.00 90.88 80 LEU A O 1
ATOM 596 N N . THR A 1 81 ? -21.045 11.200 -17.098 1.00 96.12 81 THR A N 1
ATOM 597 C CA . THR A 1 81 ? -22.346 11.098 -17.772 1.00 96.12 81 THR A CA 1
ATOM 598 C C . THR A 1 81 ? -22.187 10.559 -19.194 1.00 96.12 81 THR A C 1
ATOM 600 O O . THR A 1 81 ? -22.915 9.656 -19.609 1.00 96.12 81 THR A O 1
ATOM 603 N N . ALA A 1 82 ? -21.199 11.065 -19.940 1.00 91.38 82 ALA A N 1
ATOM 604 C CA . ALA A 1 82 ? -20.880 10.572 -21.276 1.00 91.38 82 ALA A CA 1
ATOM 605 C C . ALA A 1 82 ? -20.396 9.112 -21.259 1.00 91.38 82 ALA A C 1
ATOM 607 O O . ALA A 1 82 ? -20.792 8.330 -22.122 1.00 91.38 82 ALA A O 1
ATOM 608 N N . TRP A 1 83 ? -19.577 8.731 -20.274 1.00 92.06 83 TRP A N 1
ATOM 609 C CA . TRP A 1 83 ? -19.103 7.357 -20.106 1.00 92.06 83 TRP A CA 1
ATOM 610 C C . TRP A 1 83 ? -20.245 6.384 -19.783 1.00 92.06 83 TRP A C 1
ATOM 612 O O . TRP A 1 83 ? -20.387 5.385 -20.483 1.00 92.06 83 TRP A O 1
ATO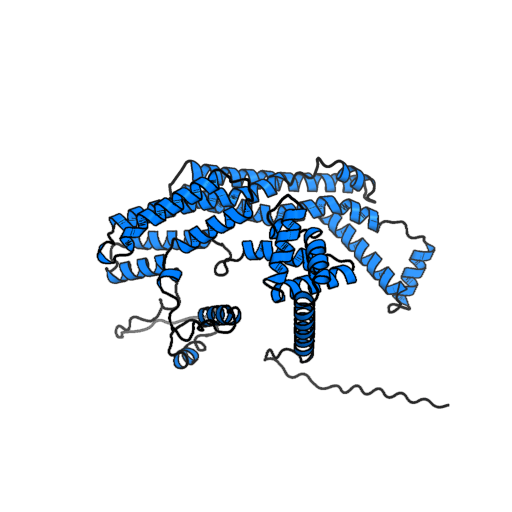M 622 N N . ILE A 1 84 ? -21.111 6.710 -18.819 1.00 91.94 84 ILE A N 1
ATOM 623 C CA . ILE A 1 84 ? -22.265 5.877 -18.437 1.00 91.94 84 ILE A CA 1
ATOM 624 C C . ILE A 1 84 ? -23.202 5.659 -19.632 1.00 91.94 84 ILE A C 1
ATOM 626 O O . ILE A 1 84 ? -23.679 4.550 -19.847 1.00 91.94 84 ILE A O 1
ATOM 630 N N . ARG A 1 85 ? -23.445 6.696 -20.448 1.00 93.25 85 ARG A N 1
ATOM 631 C CA . ARG A 1 85 ? -24.269 6.566 -21.665 1.00 93.25 85 ARG A CA 1
ATOM 632 C C . ARG A 1 85 ? -23.616 5.696 -22.735 1.00 93.25 85 ARG A C 1
ATOM 634 O O . ARG A 1 85 ? -24.320 5.037 -23.493 1.00 93.25 85 ARG A O 1
ATOM 641 N N . LYS A 1 86 ? -22.286 5.733 -22.829 1.00 90.06 86 LYS A N 1
ATOM 642 C CA . LYS A 1 86 ? -21.519 4.943 -23.795 1.00 90.06 86 LYS A CA 1
ATOM 643 C C . LYS A 1 86 ? -21.456 3.465 -23.401 1.00 90.06 86 LYS A C 1
ATOM 645 O O . LYS A 1 86 ? -21.440 2.621 -24.291 1.00 90.06 86 LYS A O 1
ATOM 650 N N . ASP A 1 87 ? -21.404 3.173 -22.104 1.00 89.62 87 ASP A N 1
ATOM 651 C CA . ASP A 1 87 ? -21.279 1.819 -21.560 1.00 89.62 87 ASP A CA 1
ATOM 652 C C . ASP A 1 87 ? -22.195 1.614 -20.331 1.00 89.62 87 ASP A C 1
ATOM 654 O O . ASP A 1 87 ? -21.738 1.621 -19.180 1.00 89.62 87 ASP A O 1
ATOM 658 N N . PRO A 1 88 ? -23.514 1.453 -20.553 1.00 89.19 88 PRO A N 1
ATOM 659 C CA . PRO A 1 88 ? -24.478 1.277 -19.469 1.00 89.19 88 PRO A CA 1
ATOM 660 C C . PRO A 1 88 ? -24.303 -0.059 -18.737 1.00 89.19 88 PRO A C 1
ATOM 662 O O . PRO A 1 88 ? -24.670 -0.157 -17.567 1.00 89.19 88 PRO A O 1
ATOM 665 N N . ALA A 1 89 ? -23.719 -1.070 -19.389 1.00 80.50 89 ALA A N 1
ATOM 666 C CA . ALA A 1 89 ? -23.477 -2.381 -18.798 1.00 80.50 89 ALA A CA 1
ATOM 667 C C . ALA A 1 89 ? -22.407 -2.301 -17.699 1.00 80.50 89 ALA A C 1
ATOM 669 O O . ALA A 1 89 ? -22.654 -2.712 -16.564 1.00 80.50 89 ALA A O 1
ATOM 670 N N . ALA A 1 90 ? -21.251 -1.688 -17.985 1.00 77.69 90 ALA A N 1
ATOM 671 C CA . ALA A 1 90 ? -20.218 -1.470 -16.970 1.00 77.69 90 ALA A CA 1
ATOM 672 C C . ALA A 1 90 ? -20.708 -0.547 -15.837 1.00 77.69 90 ALA A C 1
ATOM 674 O O . ALA A 1 90 ? -20.420 -0.773 -14.657 1.00 77.69 90 ALA A O 1
ATOM 675 N N . ALA A 1 91 ? -21.494 0.478 -16.179 1.00 88.81 91 ALA A N 1
ATOM 676 C CA . ALA A 1 91 ? -22.080 1.390 -15.203 1.00 88.81 91 ALA A CA 1
ATOM 677 C C . ALA A 1 91 ? -23.122 0.713 -14.290 1.00 88.81 91 ALA A C 1
ATOM 679 O O . ALA A 1 91 ? -23.218 1.066 -13.113 1.00 88.81 91 ALA A O 1
ATOM 680 N N . ALA A 1 92 ? -23.860 -0.287 -14.783 1.00 86.88 92 ALA A N 1
ATOM 681 C CA . ALA A 1 92 ? -24.845 -1.030 -13.999 1.00 86.88 92 ALA A CA 1
ATOM 682 C C . ALA A 1 92 ? -24.207 -1.807 -12.839 1.00 86.88 92 ALA A C 1
ATOM 684 O O . ALA A 1 92 ? -24.721 -1.775 -11.717 1.00 86.88 92 ALA A O 1
ATOM 685 N N . SER A 1 93 ? -23.058 -2.446 -13.074 1.00 85.94 93 SER A N 1
ATOM 686 C CA . SER A 1 93 ? -22.310 -3.140 -12.019 1.00 85.94 93 SER A CA 1
ATOM 687 C C . SER A 1 93 ? -21.813 -2.174 -10.937 1.00 85.94 93 SER A C 1
ATOM 689 O O . SER A 1 93 ? -21.920 -2.485 -9.749 1.00 85.94 93 SER A O 1
ATOM 691 N N . LEU A 1 94 ? -21.332 -0.982 -11.322 1.00 87.75 94 LEU A N 1
ATOM 692 C CA . LEU A 1 94 ? -20.953 0.064 -10.362 1.00 87.75 94 LEU A CA 1
ATOM 693 C C . LEU A 1 94 ? -22.156 0.550 -9.551 1.00 87.75 94 LEU A C 1
ATOM 695 O O . LEU A 1 94 ? -22.071 0.651 -8.329 1.00 87.75 94 LEU A O 1
ATOM 699 N N . ALA A 1 95 ? -23.281 0.822 -10.215 1.00 93.06 95 ALA A N 1
ATOM 700 C CA . ALA A 1 95 ? -24.494 1.310 -9.569 1.00 93.06 95 ALA A CA 1
ATOM 701 C C . ALA A 1 95 ? -25.010 0.339 -8.500 1.00 93.06 95 ALA A C 1
ATOM 703 O O . ALA A 1 95 ? -25.344 0.761 -7.395 1.00 93.06 95 ALA A O 1
ATOM 704 N N . LEU A 1 96 ? -25.031 -0.964 -8.798 1.00 92.19 96 LEU A N 1
ATOM 705 C CA . LEU A 1 96 ? -25.465 -1.987 -7.843 1.00 92.19 96 LEU A CA 1
ATOM 706 C C . LEU A 1 96 ? -24.501 -2.139 -6.666 1.00 92.19 96 LEU A C 1
ATOM 708 O O . LEU A 1 96 ? -24.946 -2.325 -5.532 1.00 92.19 96 LEU A O 1
ATOM 712 N N . GLY A 1 97 ? -23.195 -2.044 -6.918 1.00 89.31 97 GLY A N 1
ATOM 713 C CA . GLY A 1 97 ? -22.194 -2.080 -5.859 1.00 89.31 97 GLY A CA 1
ATOM 714 C C . GLY A 1 97 ? -22.302 -0.882 -4.912 1.00 89.31 97 GLY A C 1
ATOM 715 O O . GLY A 1 97 ? -22.360 -1.075 -3.699 1.00 89.31 97 GLY A O 1
ATOM 716 N N . PHE A 1 98 ? -22.440 0.337 -5.448 1.00 94.81 98 PHE A N 1
ATOM 717 C CA . PHE A 1 98 ? -22.658 1.536 -4.630 1.00 94.81 98 PHE A CA 1
ATOM 718 C C . PHE A 1 98 ? -23.991 1.502 -3.881 1.00 94.81 98 PHE A C 1
ATOM 720 O O . PHE A 1 98 ? -24.027 1.828 -2.700 1.00 94.81 98 PHE A O 1
ATOM 727 N N . ALA A 1 99 ? -25.072 1.048 -4.520 1.00 94.31 99 ALA A N 1
ATOM 728 C CA . ALA A 1 99 ? -26.368 0.915 -3.857 1.00 94.31 99 ALA A CA 1
ATOM 729 C C . ALA A 1 99 ? -26.315 -0.060 -2.669 1.00 94.31 99 ALA A C 1
ATOM 731 O O . ALA A 1 99 ? -26.985 0.153 -1.658 1.00 94.31 99 ALA A O 1
ATOM 732 N N . ARG A 1 100 ? -25.506 -1.122 -2.770 1.00 91.81 100 ARG A N 1
ATOM 733 C CA . ARG A 1 100 ? -25.284 -2.065 -1.670 1.00 91.81 100 ARG A CA 1
ATOM 734 C C . ARG A 1 100 ? -24.490 -1.436 -0.529 1.00 91.81 100 ARG A C 1
ATOM 736 O O . ARG A 1 100 ? -24.877 -1.601 0.624 1.00 91.81 100 ARG A O 1
ATOM 743 N N . ASP A 1 101 ? -23.412 -0.730 -0.852 1.00 94.81 101 ASP A N 1
ATOM 744 C CA . ASP A 1 101 ? -22.610 0.013 0.122 1.00 94.81 101 ASP A CA 1
ATOM 745 C C . ASP A 1 101 ? -23.478 1.030 0.883 1.00 94.81 101 ASP A C 1
ATOM 747 O O . ASP A 1 101 ? -23.495 1.027 2.116 1.00 94.81 101 ASP A O 1
ATOM 751 N N . ASP A 1 102 ? -24.303 1.795 0.165 1.00 94.94 102 ASP A N 1
ATOM 752 C CA . ASP A 1 102 ? -25.218 2.781 0.744 1.00 94.94 102 ASP A CA 1
ATOM 753 C C . ASP A 1 102 ? -26.293 2.121 1.634 1.00 94.94 102 ASP A C 1
ATOM 755 O O . ASP A 1 102 ? -26.581 2.612 2.727 1.00 94.94 102 ASP A O 1
ATOM 759 N N . ALA A 1 103 ? -26.857 0.979 1.218 1.00 92.50 103 ALA A N 1
ATOM 760 C CA . ALA A 1 103 ? -27.852 0.239 2.002 1.00 92.50 103 ALA A CA 1
ATOM 761 C C . ALA A 1 103 ? -27.268 -0.409 3.271 1.00 92.50 103 ALA A C 1
ATOM 763 O O . ALA A 1 103 ? -27.945 -0.487 4.298 1.00 92.50 103 ALA A O 1
ATOM 764 N N . GLU A 1 104 ? -26.022 -0.887 3.210 1.00 90.44 104 GLU A N 1
ATOM 765 C CA . GLU A 1 104 ? -25.311 -1.484 4.348 1.00 90.44 104 GLU A CA 1
ATOM 766 C C . GLU A 1 104 ? -24.640 -0.424 5.247 1.00 90.44 104 GLU A C 1
ATOM 768 O O . GLU A 1 104 ? -24.157 -0.765 6.330 1.00 90.44 104 GLU A O 1
ATOM 773 N N . GLY A 1 105 ? -24.601 0.847 4.823 1.00 92.06 105 GLY A N 1
ATOM 774 C CA . GLY A 1 105 ? -23.837 1.905 5.490 1.00 92.06 105 GLY A CA 1
ATOM 775 C C . GLY A 1 105 ? -22.336 1.599 5.527 1.00 92.06 105 GLY A C 1
ATOM 776 O O . GLY A 1 105 ? -21.673 1.866 6.530 1.00 92.06 105 GLY A O 1
ATOM 777 N N . SER A 1 106 ? -21.816 0.966 4.472 1.00 93.38 106 SER A N 1
ATOM 778 C CA . SER A 1 106 ? -20.430 0.504 4.364 1.00 93.38 106 SER A CA 1
ATOM 779 C C . SER A 1 106 ? -19.772 1.013 3.083 1.00 93.38 106 SER A C 1
ATOM 781 O O . SER A 1 106 ? -20.446 1.501 2.190 1.00 93.38 106 SER A O 1
ATOM 783 N N . ASP A 1 107 ? -18.455 0.886 2.986 1.00 92.50 107 ASP A N 1
ATOM 784 C CA . ASP A 1 107 ? -17.637 1.260 1.827 1.00 92.50 107 ASP A CA 1
ATOM 785 C C . ASP A 1 107 ? -16.881 0.042 1.265 1.00 92.50 107 ASP A C 1
ATOM 787 O O . ASP A 1 107 ? -15.758 0.146 0.769 1.00 92.50 107 ASP A O 1
ATOM 791 N N . ARG A 1 108 ? -17.445 -1.163 1.415 1.00 87.88 108 ARG A N 1
ATOM 792 C CA . ARG A 1 108 ? -16.758 -2.413 1.064 1.00 87.88 108 ARG A CA 1
ATOM 793 C C . ARG A 1 108 ? -16.568 -2.559 -0.434 1.00 87.88 108 ARG A C 1
ATOM 795 O O . ARG A 1 108 ? -15.485 -2.968 -0.852 1.00 87.88 108 ARG A O 1
ATOM 802 N N . PHE A 1 109 ? -17.601 -2.277 -1.223 1.00 90.25 109 PHE A N 1
ATOM 803 C CA . PHE A 1 109 ? -17.502 -2.318 -2.674 1.00 90.25 109 PHE A CA 1
ATOM 804 C C . PHE A 1 109 ? -16.541 -1.236 -3.162 1.00 90.25 109 PHE A C 1
ATOM 806 O O . PHE A 1 109 ? -15.638 -1.535 -3.941 1.00 90.25 109 PHE A O 1
ATOM 813 N N . GLU A 1 110 ? -16.650 -0.025 -2.621 1.00 89.56 110 GLU A N 1
ATOM 814 C CA . GLU A 1 110 ? -15.764 1.084 -2.962 1.00 89.56 110 GLU A CA 1
ATOM 815 C C . GLU A 1 110 ? -14.289 0.764 -2.657 1.00 89.56 110 GLU A C 1
ATOM 817 O O . GLU A 1 110 ? -13.435 0.862 -3.539 1.00 89.56 110 GLU A O 1
ATOM 822 N N . ARG A 1 111 ? -13.983 0.259 -1.453 1.00 84.94 111 ARG A N 1
ATOM 823 C CA . ARG A 1 111 ? -12.637 -0.233 -1.112 1.00 84.94 111 ARG A CA 1
ATOM 824 C C . ARG A 1 111 ? -12.205 -1.383 -2.007 1.00 84.94 111 ARG A C 1
ATOM 826 O O . ARG A 1 111 ? -11.027 -1.467 -2.332 1.00 84.94 111 ARG A O 1
ATOM 833 N N . SER A 1 112 ? -13.119 -2.274 -2.396 1.00 79.25 112 SER A N 1
ATOM 834 C CA . SER A 1 112 ? -12.791 -3.385 -3.291 1.00 79.25 112 SER A CA 1
ATOM 835 C C . SER A 1 112 ? -12.415 -2.897 -4.684 1.00 79.25 112 SER A C 1
ATOM 837 O O . SER A 1 112 ? -11.457 -3.422 -5.230 1.00 79.25 112 SER A O 1
ATOM 839 N N . LEU A 1 113 ? -13.072 -1.856 -5.207 1.00 78.50 113 LEU A N 1
ATOM 840 C CA . LEU A 1 113 ? -12.710 -1.224 -6.474 1.00 78.50 113 LEU A CA 1
ATOM 841 C C . LEU A 1 113 ? -11.368 -0.510 -6.376 1.00 78.50 113 LEU A C 1
ATOM 843 O O . LEU A 1 113 ? -10.558 -0.626 -7.285 1.00 78.50 113 LEU A O 1
ATOM 847 N N . THR A 1 114 ? -11.103 0.195 -5.276 1.00 74.19 114 THR A N 1
ATOM 848 C CA . THR A 1 114 ? -9.803 0.839 -5.053 1.00 74.19 114 THR A CA 1
ATOM 849 C C . THR A 1 114 ? -8.696 -0.206 -4.954 1.00 74.19 114 THR A C 1
ATOM 851 O O . THR A 1 114 ? -7.710 -0.110 -5.676 1.00 74.19 114 THR A O 1
ATOM 854 N N . LEU A 1 115 ? -8.898 -1.265 -4.163 1.00 71.50 115 LEU A N 1
ATOM 855 C CA . LEU A 1 115 ? -7.970 -2.390 -4.050 1.00 71.50 115 LEU A CA 1
ATOM 856 C C . LEU A 1 115 ? -7.834 -3.166 -5.358 1.00 71.50 115 LEU A C 1
ATOM 858 O O . LEU A 1 115 ? -6.761 -3.676 -5.645 1.00 71.50 115 LEU A O 1
ATOM 862 N N . GLU A 1 116 ? -8.899 -3.316 -6.140 1.00 64.12 116 GLU A N 1
ATOM 863 C CA . GLU A 1 116 ? -8.861 -3.985 -7.436 1.00 64.12 116 GLU A CA 1
ATOM 864 C C . GLU A 1 116 ? -8.163 -3.118 -8.469 1.00 64.12 116 GLU A C 1
ATOM 866 O O . GLU A 1 116 ? -7.379 -3.653 -9.230 1.00 64.12 116 GLU A O 1
ATOM 871 N N . ASN A 1 117 ? -8.336 -1.799 -8.452 1.00 56.03 117 ASN A N 1
ATOM 872 C CA . ASN A 1 117 ? -7.580 -0.881 -9.293 1.00 56.03 117 ASN A CA 1
ATOM 873 C C . ASN A 1 117 ? -6.096 -0.890 -8.883 1.00 56.03 117 ASN A C 1
ATOM 875 O O . ASN A 1 117 ? -5.219 -1.019 -9.729 1.00 56.03 117 ASN A O 1
ATOM 879 N N . GLU A 1 118 ? -5.792 -0.898 -7.583 1.00 54.44 118 GLU A N 1
ATOM 880 C CA . GLU A 1 118 ? -4.433 -1.087 -7.058 1.00 54.44 118 GLU A CA 1
ATOM 881 C C . GLU A 1 118 ? -3.845 -2.456 -7.439 1.00 54.44 118 GLU A C 1
ATOM 883 O O . GLU A 1 118 ? -2.699 -2.537 -7.877 1.00 54.44 118 GLU A O 1
ATOM 888 N N . ARG A 1 119 ? -4.633 -3.533 -7.364 1.00 47.72 119 ARG A N 1
ATOM 889 C CA . ARG A 1 119 ? -4.220 -4.896 -7.734 1.00 47.72 119 ARG A CA 1
ATOM 890 C C . ARG A 1 119 ? -4.164 -5.120 -9.240 1.00 47.72 119 ARG A C 1
ATOM 892 O O . ARG A 1 119 ? -3.364 -5.929 -9.684 1.00 47.72 119 ARG A O 1
ATOM 899 N N . PHE A 1 120 ? -4.993 -4.450 -10.028 1.00 39.38 120 PHE A N 1
ATOM 900 C CA . PHE A 1 120 ? -4.991 -4.458 -11.491 1.00 39.38 120 PHE A CA 1
ATOM 901 C C . PHE A 1 120 ? -3.781 -3.688 -12.002 1.00 39.38 120 PHE A C 1
ATOM 903 O O . PHE A 1 120 ? -3.108 -4.131 -12.929 1.00 39.38 120 PHE A O 1
ATOM 910 N N . LEU A 1 121 ? -3.417 -2.604 -11.312 1.00 40.00 121 LEU A N 1
ATOM 911 C CA . LEU A 1 121 ? -2.097 -2.020 -11.450 1.00 40.00 121 LEU A CA 1
ATOM 912 C C . LEU A 1 121 ? -1.044 -3.096 -11.100 1.00 40.00 121 LEU A C 1
ATOM 914 O O . LEU A 1 121 ? -0.156 -3.343 -11.903 1.00 40.00 121 LEU A O 1
ATOM 918 N N . GLU A 1 122 ? -1.130 -3.820 -9.984 1.00 41.38 122 GLU A N 1
ATOM 919 C CA . GLU A 1 122 ? -0.119 -4.833 -9.614 1.00 41.38 122 GLU A CA 1
ATOM 920 C C . GLU A 1 122 ? -0.059 -6.115 -10.483 1.00 41.38 122 GLU A C 1
ATOM 922 O O . GLU A 1 122 ? 1.005 -6.736 -10.560 1.00 41.38 122 GLU A O 1
ATOM 927 N N . ARG A 1 123 ? -1.138 -6.532 -11.156 1.00 39.25 123 ARG A N 1
ATOM 928 C CA . ARG A 1 123 ? -1.249 -7.842 -11.824 1.00 39.25 123 ARG A CA 1
ATOM 929 C C . ARG A 1 123 ? -0.737 -7.826 -13.267 1.00 39.25 123 ARG A C 1
ATOM 931 O O . ARG A 1 123 ? -1.482 -7.627 -14.218 1.00 39.25 123 ARG A O 1
ATOM 938 N N . ASN A 1 124 ? 0.535 -8.180 -13.423 1.00 37.16 124 ASN A N 1
ATOM 939 C CA . ASN A 1 124 ? 1.033 -8.916 -14.590 1.00 37.16 124 ASN A CA 1
ATOM 940 C C . ASN A 1 124 ? 1.271 -10.372 -14.101 1.00 37.16 124 ASN A C 1
ATOM 942 O O . ASN A 1 124 ? 2.179 -10.570 -13.293 1.00 37.16 124 ASN A O 1
ATOM 946 N N . PRO A 1 125 ? 0.424 -11.362 -14.456 1.00 41.28 125 PRO A N 1
ATOM 947 C CA . PRO A 1 125 ? 0.155 -12.530 -13.596 1.00 41.28 125 PRO A CA 1
ATOM 948 C C . PRO A 1 125 ? 1.159 -13.700 -13.598 1.00 41.28 125 PRO A C 1
ATOM 950 O O . PRO A 1 125 ? 1.028 -14.564 -12.739 1.00 41.28 125 PRO A O 1
ATOM 953 N N . ASP A 1 126 ? 2.179 -13.753 -14.457 1.00 38.31 126 ASP A N 1
ATOM 954 C CA . ASP A 1 126 ? 3.017 -14.974 -14.551 1.00 38.31 126 ASP A CA 1
ATOM 955 C C . ASP A 1 126 ? 4.264 -15.009 -13.646 1.00 38.31 126 ASP A C 1
ATOM 957 O O . ASP A 1 126 ? 5.127 -15.874 -13.807 1.00 38.31 126 ASP A O 1
ATOM 961 N N . ASP A 1 127 ? 4.423 -14.078 -12.700 1.00 39.12 127 ASP A N 1
ATOM 962 C CA . ASP A 1 127 ? 5.578 -14.115 -11.797 1.00 39.12 127 ASP A CA 1
ATOM 963 C C . ASP A 1 127 ? 5.331 -13.355 -10.480 1.00 39.12 127 ASP A C 1
ATOM 965 O O . ASP A 1 127 ? 5.128 -12.137 -10.528 1.00 39.12 127 ASP A O 1
ATOM 969 N N . PRO A 1 128 ? 5.417 -13.991 -9.290 1.00 39.06 128 PRO A N 1
ATOM 970 C CA . PRO A 1 128 ? 5.326 -13.281 -8.009 1.00 39.06 128 PRO A CA 1
ATOM 971 C C . PRO A 1 128 ? 6.412 -12.197 -7.818 1.00 39.06 128 PRO A C 1
ATOM 973 O O . PRO A 1 128 ? 6.311 -11.390 -6.892 1.00 39.06 128 PRO A O 1
ATOM 976 N N . GLY A 1 129 ? 7.431 -12.134 -8.690 1.00 38.06 129 GLY A N 1
ATOM 977 C CA . GLY A 1 129 ? 8.453 -11.080 -8.717 1.00 38.06 129 GLY A CA 1
ATOM 978 C C . GLY A 1 129 ? 8.244 -9.926 -9.719 1.00 38.06 129 GLY A C 1
ATOM 979 O O . GLY A 1 129 ? 9.089 -9.026 -9.778 1.00 38.06 129 GLY A O 1
ATOM 980 N N . GLY A 1 130 ? 7.159 -9.908 -10.508 1.00 49.88 130 GLY A N 1
ATOM 981 C CA . GLY A 1 130 ? 6.848 -8.834 -11.469 1.00 49.88 130 GLY A CA 1
ATOM 982 C C . GLY A 1 130 ? 7.912 -8.613 -12.566 1.00 49.88 130 GLY A C 1
ATOM 983 O O . GLY A 1 130 ? 8.617 -9.539 -12.967 1.00 49.88 130 GLY A O 1
ATOM 984 N N . LEU A 1 131 ? 8.058 -7.366 -13.048 1.00 41.81 131 LEU A N 1
ATOM 985 C CA . LEU A 1 131 ? 9.044 -6.947 -14.072 1.00 41.81 131 LEU A CA 1
ATOM 986 C C . LEU A 1 131 ? 10.484 -7.421 -13.771 1.00 41.81 131 LEU A C 1
ATOM 988 O O . LEU A 1 131 ? 11.259 -7.700 -14.682 1.00 41.81 131 LEU A O 1
ATOM 992 N N . PHE A 1 132 ? 10.844 -7.544 -12.496 1.00 43.91 132 PHE A N 1
ATOM 993 C CA . PHE A 1 132 ? 12.216 -7.777 -12.045 1.00 43.91 132 PHE A CA 1
ATOM 994 C C . PHE A 1 132 ? 12.624 -9.236 -12.134 1.00 43.91 132 PHE A C 1
ATOM 996 O O . PHE A 1 132 ? 13.700 -9.539 -12.637 1.00 43.91 132 PHE A O 1
ATOM 1003 N N . ALA A 1 133 ? 11.759 -10.154 -11.712 1.00 46.31 133 ALA A N 1
ATOM 1004 C CA . ALA A 1 133 ? 12.046 -11.575 -11.853 1.00 46.31 133 ALA A CA 1
ATOM 1005 C C . ALA A 1 133 ? 12.084 -11.993 -13.336 1.00 46.31 133 ALA A C 1
ATOM 1007 O O . ALA A 1 133 ? 12.946 -12.784 -13.724 1.00 46.31 133 ALA A O 1
ATOM 1008 N N . ARG A 1 134 ? 11.286 -11.345 -14.202 1.00 51.34 134 ARG A N 1
ATOM 1009 C CA . ARG A 1 134 ? 11.403 -11.480 -15.666 1.00 51.34 134 ARG A CA 1
ATOM 1010 C C . ARG A 1 134 ? 12.761 -11.005 -16.192 1.00 51.34 134 ARG A C 1
ATOM 1012 O O . ARG A 1 134 ? 13.386 -11.715 -16.975 1.00 51.34 134 ARG A O 1
ATOM 1019 N N . LEU A 1 135 ? 13.241 -9.835 -15.763 1.00 43.31 135 LEU A N 1
ATOM 1020 C CA . LEU A 1 135 ? 14.547 -9.299 -16.178 1.00 43.31 135 LEU A CA 1
ATOM 1021 C C . LEU A 1 135 ? 15.728 -10.125 -15.634 1.00 43.31 135 LEU A C 1
ATOM 1023 O O . LEU A 1 135 ? 16.685 -10.368 -16.370 1.00 43.31 135 LEU A O 1
ATOM 1027 N N . SER A 1 136 ? 15.637 -10.610 -14.394 1.00 45.97 136 SER A N 1
ATOM 1028 C CA . SER A 1 136 ? 16.667 -11.421 -13.734 1.00 45.97 136 SER A CA 1
ATOM 1029 C C . SER A 1 136 ? 16.824 -12.804 -14.385 1.00 45.97 136 SER A C 1
ATOM 1031 O O . SER A 1 136 ? 17.947 -13.211 -14.704 1.00 45.97 136 SER A O 1
ATOM 1033 N N . ARG A 1 137 ? 15.710 -13.485 -14.714 1.00 52.72 137 ARG A N 1
ATOM 1034 C CA . ARG A 1 137 ? 15.716 -14.749 -15.483 1.00 52.72 137 ARG A CA 1
ATOM 1035 C C . ARG A 1 137 ? 16.354 -14.574 -16.857 1.00 52.72 137 ARG A C 1
ATOM 1037 O O . ARG A 1 137 ? 17.243 -15.330 -17.230 1.00 52.72 137 ARG A O 1
ATOM 1044 N N . LEU A 1 138 ? 15.983 -13.516 -17.570 1.00 48.09 138 LEU A N 1
ATOM 1045 C CA . LEU A 1 138 ? 16.575 -13.179 -18.865 1.00 48.09 138 LEU A CA 1
ATOM 1046 C C . LEU A 1 138 ? 18.071 -12.853 -18.764 1.00 48.09 138 LEU A C 1
ATOM 1048 O O . LEU A 1 138 ? 18.851 -13.206 -19.647 1.00 48.09 138 LEU A O 1
ATOM 1052 N N . GLY A 1 139 ? 18.491 -12.207 -17.674 1.00 46.91 139 GLY A N 1
ATOM 1053 C CA . GLY A 1 139 ? 19.897 -11.972 -17.354 1.00 46.91 139 GLY A CA 1
ATOM 1054 C C . GLY A 1 139 ? 20.678 -13.262 -17.076 1.00 46.91 139 GLY A C 1
ATOM 1055 O O . GLY A 1 139 ? 21.866 -13.333 -17.393 1.00 46.91 139 GLY A O 1
ATOM 1056 N N . ALA A 1 140 ? 20.040 -14.292 -16.514 1.00 52.53 140 ALA A N 1
ATOM 1057 C CA . ALA A 1 140 ? 20.619 -15.628 -16.372 1.00 52.53 140 ALA A CA 1
ATOM 1058 C C . ALA A 1 140 ? 20.725 -16.349 -17.730 1.00 52.53 140 ALA A C 1
ATOM 1060 O O . ALA A 1 140 ? 21.810 -16.812 -18.079 1.00 52.53 140 ALA A O 1
ATOM 1061 N N . SER A 1 141 ? 19.668 -16.334 -18.551 1.00 50.06 141 SER A N 1
ATOM 1062 C CA . SER A 1 141 ? 19.664 -16.937 -19.896 1.00 50.06 141 SER A CA 1
ATOM 1063 C C . SER A 1 141 ? 20.707 -16.305 -20.829 1.00 50.06 141 SER A C 1
ATOM 1065 O O . SER A 1 141 ? 21.448 -17.004 -21.516 1.00 50.06 141 SER A O 1
ATOM 1067 N N . LEU A 1 142 ? 20.850 -14.974 -20.804 1.00 44.69 142 LEU A N 1
ATOM 1068 C CA . LEU A 1 142 ? 21.862 -14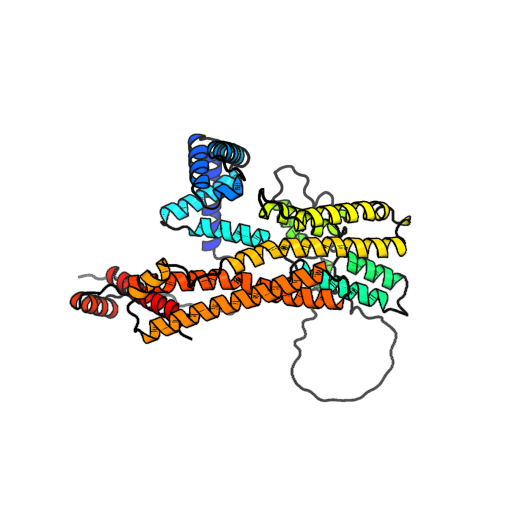.257 -21.593 1.00 44.69 142 LEU A CA 1
ATOM 1069 C C . LEU A 1 142 ? 23.299 -14.502 -21.108 1.00 44.69 142 LEU A C 1
ATOM 1071 O O . LEU A 1 142 ? 24.235 -14.382 -21.901 1.00 44.69 142 LEU A O 1
ATOM 1075 N N . ARG A 1 143 ? 23.494 -14.824 -19.821 1.00 54.41 143 ARG A N 1
ATOM 1076 C CA . ARG A 1 143 ? 24.799 -15.256 -19.296 1.00 54.41 143 ARG A CA 1
ATOM 1077 C C . ARG A 1 143 ? 25.151 -16.655 -19.798 1.00 54.41 143 ARG A C 1
ATOM 1079 O O . ARG A 1 143 ? 26.267 -16.816 -20.274 1.00 54.41 143 ARG A O 1
ATOM 1086 N N . GLY A 1 144 ? 24.190 -17.584 -19.815 1.00 53.69 144 GLY A N 1
ATOM 1087 C CA . GLY A 1 144 ? 24.360 -18.927 -20.387 1.00 53.69 144 GLY A CA 1
ATOM 1088 C C . GLY A 1 144 ? 24.762 -18.918 -21.868 1.00 53.69 144 GLY A C 1
ATOM 1089 O O . GLY A 1 144 ? 25.675 -19.633 -22.266 1.00 53.69 144 GLY A O 1
ATOM 1090 N N . ILE A 1 145 ? 24.171 -18.023 -22.670 1.00 53.97 145 ILE A N 1
ATOM 1091 C CA . ILE A 1 145 ? 24.529 -17.846 -24.093 1.00 53.97 145 ILE A CA 1
ATOM 1092 C C . ILE A 1 145 ? 25.959 -17.297 -24.265 1.00 53.97 145 ILE A C 1
ATOM 1094 O O . ILE A 1 145 ? 26.625 -17.602 -25.251 1.00 53.97 145 ILE A O 1
ATOM 1098 N N . LYS A 1 146 ? 26.443 -16.480 -23.320 1.00 49.81 146 LYS A N 1
ATOM 1099 C CA . LYS A 1 146 ? 27.800 -15.909 -23.356 1.00 49.81 146 LYS A CA 1
ATOM 1100 C C . LYS A 1 146 ? 28.883 -16.856 -22.842 1.00 49.81 146 LYS A C 1
ATOM 1102 O O . LYS A 1 146 ? 30.025 -16.695 -23.252 1.00 49.81 146 LYS A O 1
ATOM 1107 N N . SER A 1 147 ? 28.551 -17.774 -21.937 1.00 54.50 147 SER A N 1
ATOM 1108 C CA . SER A 1 147 ? 29.499 -18.737 -21.362 1.00 54.50 147 SER A CA 1
ATOM 1109 C C . SER A 1 147 ? 29.643 -20.026 -22.176 1.00 54.50 147 SER A C 1
ATOM 1111 O O . SER A 1 147 ? 30.526 -20.821 -21.882 1.00 54.50 147 SER A O 1
ATOM 1113 N N . GLY A 1 148 ? 28.783 -20.258 -23.172 1.00 49.47 148 GLY A N 1
ATOM 1114 C CA . GLY A 1 148 ? 28.792 -21.478 -23.979 1.00 49.47 148 GLY A CA 1
ATOM 1115 C C . GLY A 1 148 ? 29.848 -21.482 -25.086 1.00 49.47 148 GLY A C 1
ATOM 1116 O O . GLY A 1 148 ? 29.510 -21.309 -26.258 1.00 49.47 148 GLY A O 1
ATOM 1117 N N . GLU A 1 149 ? 31.109 -21.734 -24.737 1.00 48.62 149 GLU A N 1
ATOM 1118 C CA . GLU A 1 149 ? 32.020 -22.420 -25.661 1.00 48.62 149 GLU A CA 1
ATOM 1119 C C . GLU A 1 149 ? 31.519 -23.864 -25.820 1.00 48.62 149 GLU A C 1
ATOM 1121 O O . GLU A 1 149 ? 31.474 -24.616 -24.852 1.00 48.62 149 GLU A O 1
ATOM 1126 N N . GLY A 1 150 ? 31.066 -24.229 -27.024 1.00 56.91 150 GLY A N 1
ATOM 1127 C CA . GLY A 1 150 ? 30.585 -25.584 -27.343 1.00 56.91 150 GLY A CA 1
ATOM 1128 C C . GLY A 1 150 ? 29.100 -25.712 -27.701 1.00 56.91 150 GLY A C 1
ATOM 1129 O O . GLY A 1 150 ? 28.704 -26.764 -28.182 1.00 56.91 150 GLY A O 1
ATOM 1130 N N . LEU A 1 151 ? 28.284 -24.661 -27.551 1.00 60.84 151 LEU A N 1
ATOM 1131 C CA . LEU A 1 151 ? 26.881 -24.711 -27.990 1.00 60.84 151 LEU A CA 1
ATOM 1132 C C . LEU A 1 151 ? 26.784 -24.683 -29.519 1.00 60.84 151 LEU A C 1
ATOM 1134 O O . LEU A 1 151 ? 27.363 -23.801 -30.174 1.00 60.84 151 LEU A O 1
ATOM 1138 N N . SER A 1 152 ? 26.001 -25.597 -30.085 1.00 70.81 152 SER A N 1
ATOM 1139 C CA . SER A 1 152 ? 25.685 -25.603 -31.514 1.00 70.81 152 SER A CA 1
ATOM 1140 C C . SER A 1 152 ? 24.963 -24.309 -31.925 1.00 70.81 152 SER A C 1
ATOM 1142 O O . SER A 1 152 ? 24.417 -23.564 -31.101 1.00 70.81 152 SER A O 1
ATOM 1144 N N . GLU A 1 153 ? 25.003 -23.975 -33.217 1.00 59.38 153 GLU A N 1
ATOM 1145 C CA . GLU A 1 153 ? 24.343 -22.766 -33.728 1.00 59.38 153 GLU A CA 1
ATOM 1146 C C . GLU A 1 153 ? 22.821 -22.815 -33.503 1.00 59.38 153 GLU A C 1
ATOM 1148 O O . GLU A 1 153 ? 22.200 -21.790 -33.211 1.00 59.38 153 GLU A O 1
ATOM 1153 N N . ASP A 1 154 ? 22.241 -24.013 -33.551 1.00 60.28 154 ASP A N 1
ATOM 1154 C CA . ASP A 1 154 ? 20.815 -24.243 -33.343 1.00 60.28 154 ASP A CA 1
ATOM 1155 C C . ASP A 1 154 ? 20.417 -24.138 -31.868 1.00 60.28 154 ASP A C 1
ATOM 1157 O O . ASP A 1 154 ? 19.394 -23.527 -31.562 1.00 60.28 154 ASP A O 1
ATOM 1161 N N . GLU A 1 155 ? 21.252 -24.597 -30.932 1.00 60.25 155 GLU A N 1
ATOM 1162 C CA . GLU A 1 155 ? 21.040 -24.366 -29.495 1.00 60.25 155 GLU A CA 1
ATOM 1163 C C . GLU A 1 155 ? 21.176 -22.891 -29.129 1.00 60.25 155 GLU A C 1
ATOM 1165 O O . GLU A 1 155 ? 20.395 -22.375 -28.332 1.00 60.25 155 GLU A O 1
ATOM 1170 N N . ARG A 1 156 ? 22.116 -22.166 -29.747 1.00 61.06 156 ARG A N 1
ATOM 1171 C CA . ARG A 1 156 ? 22.227 -20.711 -29.566 1.00 61.06 156 ARG A CA 1
ATOM 1172 C C . ARG A 1 156 ? 21.012 -19.975 -30.117 1.00 61.06 156 ARG A C 1
ATOM 1174 O O . ARG A 1 156 ? 20.522 -19.058 -29.458 1.00 61.06 156 ARG A O 1
ATOM 1181 N N . LYS A 1 157 ? 20.494 -20.377 -31.283 1.00 56.75 157 LYS A N 1
ATOM 1182 C CA . LYS A 1 157 ? 19.246 -19.834 -31.846 1.00 56.75 157 LYS A CA 1
ATOM 1183 C C . LYS A 1 157 ? 18.044 -20.176 -30.973 1.00 56.75 157 LYS A C 1
ATOM 1185 O O . LYS A 1 157 ? 17.213 -19.301 -30.747 1.00 56.75 157 LYS A O 1
ATOM 1190 N N . ARG A 1 158 ? 17.975 -21.395 -30.436 1.00 57.66 158 ARG A N 1
ATOM 1191 C CA . ARG A 1 158 ? 16.917 -21.846 -29.526 1.00 57.66 158 ARG A CA 1
ATOM 1192 C C . ARG A 1 158 ? 16.956 -21.100 -28.194 1.00 57.66 158 ARG A C 1
ATOM 1194 O O . ARG A 1 158 ? 15.942 -20.535 -27.820 1.00 57.66 158 ARG A O 1
ATOM 1201 N N . LEU A 1 159 ? 18.109 -20.993 -27.536 1.00 55.50 159 LEU A N 1
ATOM 1202 C CA . LEU A 1 159 ? 18.272 -20.241 -26.284 1.00 55.50 159 LEU A CA 1
ATOM 1203 C C . LEU A 1 159 ? 18.033 -18.741 -26.475 1.00 55.50 159 LEU A C 1
ATOM 1205 O O . LEU A 1 159 ? 17.452 -18.093 -25.608 1.00 55.50 159 LEU A O 1
ATOM 1209 N N . ALA A 1 160 ? 18.449 -18.170 -27.610 1.00 52.66 160 ALA A N 1
ATOM 1210 C CA . ALA A 1 160 ? 18.118 -16.791 -27.953 1.00 52.66 160 ALA A CA 1
ATOM 1211 C C . ALA A 1 160 ? 16.607 -16.628 -28.163 1.00 52.66 160 ALA A C 1
ATOM 1213 O O . ALA A 1 160 ? 16.020 -15.691 -27.635 1.00 52.66 160 ALA A O 1
ATOM 1214 N N . LYS A 1 161 ? 15.962 -17.559 -28.871 1.00 51.09 161 LYS A N 1
ATOM 1215 C CA . LYS A 1 161 ? 14.512 -17.572 -29.065 1.00 51.09 161 LYS A CA 1
ATOM 1216 C C . LYS A 1 161 ? 13.767 -17.722 -27.732 1.00 51.09 161 LYS A C 1
ATOM 1218 O O . LYS A 1 161 ? 12.917 -16.898 -27.437 1.00 51.09 161 LYS A O 1
ATOM 1223 N N . GLU A 1 162 ? 14.154 -18.659 -26.873 1.00 56.38 162 GLU A N 1
ATOM 1224 C CA . GLU A 1 162 ? 13.587 -18.869 -25.531 1.00 56.38 162 GLU A CA 1
ATOM 1225 C C . GLU A 1 162 ? 13.789 -17.647 -24.615 1.00 56.38 162 GLU A C 1
ATOM 1227 O O . GLU A 1 162 ? 12.854 -17.216 -23.937 1.00 56.38 162 GLU A O 1
ATOM 1232 N N . ALA A 1 163 ? 14.970 -17.018 -24.645 1.00 48.19 163 ALA A N 1
ATOM 1233 C CA . ALA A 1 163 ? 15.244 -15.786 -23.901 1.00 48.19 163 ALA A CA 1
ATOM 1234 C C . ALA A 1 163 ? 14.401 -14.597 -24.397 1.00 48.19 163 ALA A C 1
ATOM 1236 O O . ALA A 1 163 ? 14.058 -13.713 -23.611 1.00 48.19 163 ALA A O 1
ATOM 1237 N N . PHE A 1 164 ? 14.069 -14.553 -25.687 1.00 44.62 164 PHE A N 1
ATOM 1238 C CA . PHE A 1 164 ? 13.230 -13.505 -26.269 1.00 44.62 164 PHE A CA 1
ATOM 1239 C C . PHE A 1 164 ? 11.725 -13.777 -26.108 1.00 44.62 164 PHE A C 1
ATOM 1241 O O . PHE A 1 164 ? 10.973 -12.826 -25.917 1.00 44.62 164 PHE A O 1
ATOM 1248 N N . GLU A 1 165 ? 11.300 -15.041 -26.119 1.00 46.47 165 GLU A N 1
ATOM 1249 C CA . GLU A 1 165 ? 9.895 -15.469 -26.040 1.00 46.47 165 GLU A CA 1
ATOM 1250 C C . GLU A 1 165 ? 9.410 -15.736 -24.601 1.00 46.47 165 GLU A C 1
ATOM 1252 O O . GLU A 1 165 ? 8.216 -15.913 -24.377 1.00 46.47 165 GLU A O 1
ATOM 1257 N N . GLY A 1 166 ? 10.306 -15.760 -23.606 1.00 40.00 166 GLY A N 1
ATOM 1258 C CA . GLY A 1 166 ? 9.943 -15.874 -22.186 1.00 40.00 166 GLY A CA 1
ATOM 1259 C C . GLY A 1 166 ? 9.425 -17.251 -21.750 1.00 40.00 166 GLY A C 1
ATOM 1260 O O . GLY A 1 166 ? 8.883 -17.374 -20.652 1.00 40.00 166 GLY A O 1
ATOM 1261 N N . ARG A 1 167 ? 9.595 -18.292 -22.572 1.00 45.75 167 ARG A N 1
ATOM 1262 C CA . ARG A 1 167 ? 9.246 -19.681 -22.238 1.00 45.75 167 ARG A CA 1
ATOM 1263 C C . ARG A 1 167 ? 10.444 -20.379 -21.593 1.00 45.75 167 ARG A C 1
ATOM 1265 O O . ARG A 1 167 ? 11.425 -20.652 -22.272 1.00 45.75 167 ARG A O 1
ATOM 1272 N N . SER A 1 168 ? 10.362 -20.696 -20.301 1.00 37.56 168 SER A N 1
ATOM 1273 C CA . SER A 1 168 ? 11.302 -21.617 -19.650 1.00 37.56 168 SER A CA 1
ATOM 1274 C C . SER A 1 168 ? 10.639 -22.974 -19.400 1.00 37.56 168 SER A C 1
ATOM 1276 O O . SER A 1 168 ? 9.636 -23.035 -18.694 1.00 37.56 168 SER A O 1
ATOM 1278 N N . SER A 1 169 ? 11.246 -24.027 -19.959 1.00 42.38 169 SER A N 1
ATOM 1279 C CA . SER A 1 169 ? 11.282 -25.413 -19.458 1.00 42.38 169 SER A CA 1
ATOM 1280 C C . SER A 1 169 ? 9.955 -26.091 -19.070 1.00 42.38 169 SER A C 1
ATOM 1282 O O . SER A 1 169 ? 9.566 -26.082 -17.904 1.00 42.38 169 SER A O 1
ATOM 1284 N N . ILE A 1 170 ? 9.344 -26.799 -20.024 1.00 39.81 170 ILE A N 1
ATOM 1285 C CA . ILE A 1 170 ? 8.633 -28.064 -19.738 1.00 39.81 170 ILE A CA 1
ATOM 1286 C C . ILE A 1 170 ? 9.268 -29.237 -20.517 1.00 39.81 170 ILE A C 1
ATOM 1288 O O . ILE A 1 170 ? 9.280 -30.347 -20.008 1.00 39.81 170 ILE A O 1
ATOM 1292 N N . ASP A 1 171 ? 9.941 -28.995 -21.649 1.00 38.59 171 ASP A N 1
ATOM 1293 C CA . ASP A 1 171 ? 10.412 -30.085 -22.528 1.00 38.59 171 ASP A CA 1
ATOM 1294 C C . ASP A 1 171 ? 11.939 -30.306 -22.560 1.00 38.59 171 ASP A C 1
ATOM 1296 O O . ASP A 1 171 ? 12.470 -30.828 -23.538 1.00 38.59 171 ASP A O 1
ATOM 1300 N N . ALA A 1 172 ? 12.689 -29.895 -21.532 1.00 39.81 172 ALA A N 1
ATOM 1301 C CA . ALA A 1 172 ? 14.151 -30.067 -21.536 1.00 39.81 172 ALA A CA 1
ATOM 1302 C C . ALA A 1 172 ? 14.637 -31.479 -21.134 1.00 39.81 172 ALA A C 1
ATOM 1304 O O . ALA A 1 172 ? 15.816 -31.754 -21.307 1.00 39.81 172 ALA A O 1
ATOM 1305 N N . ASP A 1 173 ? 13.748 -32.378 -20.687 1.00 39.88 173 ASP A N 1
ATOM 1306 C CA . ASP A 1 173 ? 14.091 -33.771 -20.327 1.00 39.88 173 ASP A CA 1
ATOM 1307 C C . ASP A 1 173 ? 13.502 -34.828 -21.287 1.00 39.88 173 ASP A C 1
ATOM 1309 O O . ASP A 1 173 ? 13.387 -36.012 -20.954 1.00 39.88 173 ASP A O 1
ATOM 1313 N N . ALA A 1 174 ? 13.160 -34.445 -22.522 1.00 39.19 174 ALA A N 1
ATOM 1314 C CA . ALA A 1 174 ? 12.861 -35.414 -23.577 1.00 39.19 174 ALA A CA 1
ATOM 1315 C C . ALA A 1 174 ? 14.171 -35.996 -24.140 1.00 39.19 174 ALA A C 1
ATOM 1317 O O . ALA A 1 174 ? 14.703 -35.525 -25.140 1.00 39.19 174 ALA A O 1
ATOM 1318 N N . LYS A 1 175 ? 14.686 -36.990 -23.406 1.00 36.16 175 LYS A N 1
ATOM 1319 C CA . LYS A 1 175 ? 15.687 -38.010 -23.763 1.00 36.16 175 LYS A CA 1
ATOM 1320 C C . LYS A 1 175 ? 16.240 -37.936 -25.194 1.00 36.16 175 LYS A C 1
ATOM 1322 O O . LYS A 1 175 ? 15.561 -38.289 -26.155 1.00 36.16 175 LYS A O 1
ATOM 1327 N N . GLU A 1 176 ? 17.533 -37.634 -25.292 1.00 34.38 176 GLU A N 1
ATOM 1328 C CA . GLU A 1 176 ? 18.371 -38.168 -26.365 1.00 34.38 176 GLU A CA 1
ATOM 1329 C C . GLU A 1 176 ? 18.433 -39.697 -26.224 1.00 34.38 176 GLU A C 1
ATOM 1331 O O . GLU A 1 176 ? 19.088 -40.237 -25.330 1.00 34.38 176 GLU A O 1
ATOM 1336 N N . ASP A 1 177 ? 17.723 -40.405 -27.100 1.00 36.12 177 ASP A N 1
ATOM 1337 C CA . ASP A 1 177 ? 17.890 -41.842 -27.288 1.00 36.12 177 ASP A CA 1
ATOM 1338 C C . ASP A 1 177 ? 19.207 -42.113 -28.039 1.00 36.12 177 ASP A C 1
ATOM 1340 O O . ASP A 1 177 ? 19.293 -42.004 -29.262 1.00 36.12 177 ASP A O 1
ATOM 1344 N N . GLY A 1 178 ? 20.237 -42.507 -27.286 1.00 31.38 178 GLY A N 1
ATOM 1345 C CA . GLY A 1 178 ? 21.437 -43.194 -27.772 1.00 31.38 178 GLY A CA 1
ATOM 1346 C C . GLY A 1 178 ? 21.583 -44.570 -27.092 1.00 31.38 178 GLY A C 1
ATOM 1347 O O . GLY A 1 178 ? 21.214 -44.713 -25.924 1.00 31.38 178 GLY A O 1
ATOM 1348 N N . PRO A 1 179 ? 22.059 -45.625 -27.783 1.00 35.47 179 PRO A N 1
ATOM 1349 C CA . PRO A 1 179 ? 21.781 -47.005 -27.389 1.00 35.47 179 PRO A CA 1
ATOM 1350 C C . PRO A 1 179 ? 22.717 -47.578 -26.305 1.00 35.47 179 PRO A C 1
ATOM 1352 O O . PRO A 1 179 ? 23.934 -47.527 -26.413 1.00 35.47 179 PRO A O 1
ATOM 1355 N N . ARG A 1 180 ? 22.072 -48.209 -25.311 1.00 38.41 180 ARG A N 1
ATOM 1356 C CA . ARG A 1 180 ? 22.422 -49.393 -24.486 1.00 38.41 180 ARG A CA 1
ATOM 1357 C C . ARG A 1 180 ? 23.893 -49.787 -24.219 1.00 38.41 180 ARG A C 1
ATOM 1359 O O . ARG A 1 180 ? 24.607 -50.239 -25.106 1.00 38.41 180 ARG A O 1
ATOM 1366 N N . GLY A 1 181 ? 24.163 -49.936 -22.915 1.00 25.36 181 GLY A N 1
ATOM 1367 C CA . GLY A 1 181 ? 25.145 -50.832 -22.269 1.00 25.36 181 GLY A CA 1
ATOM 1368 C C . GLY A 1 181 ? 25.762 -50.129 -21.051 1.00 25.36 181 GLY A C 1
ATOM 1369 O O . GLY A 1 181 ? 26.190 -48.999 -21.194 1.00 25.36 181 GLY A O 1
ATOM 1370 N N . GLY A 1 182 ? 25.825 -50.630 -19.816 1.00 26.62 182 GLY A N 1
ATOM 1371 C CA . GLY A 1 182 ? 25.486 -51.900 -19.181 1.00 26.62 182 GLY A CA 1
ATOM 1372 C C . GLY A 1 182 ? 25.843 -51.821 -17.674 1.00 26.62 182 GLY A C 1
ATOM 1373 O O . GLY A 1 182 ? 26.597 -50.942 -17.277 1.00 26.62 182 GLY A O 1
ATOM 1374 N N . ALA A 1 183 ? 25.298 -52.759 -16.890 1.00 28.78 183 ALA A N 1
ATOM 1375 C CA . ALA A 1 183 ? 25.753 -53.277 -15.583 1.00 28.78 183 ALA A CA 1
ATOM 1376 C C . ALA A 1 183 ? 25.890 -52.361 -14.331 1.00 28.78 183 ALA A C 1
ATOM 1378 O O . ALA A 1 183 ? 26.816 -51.573 -14.187 1.00 28.78 183 ALA A O 1
ATOM 1379 N N . ASP A 1 184 ? 24.989 -52.630 -13.375 1.00 28.67 184 ASP A N 1
ATOM 1380 C CA . ASP A 1 184 ? 25.199 -52.906 -11.939 1.00 28.67 184 ASP A CA 1
ATOM 1381 C C . ASP A 1 184 ? 26.019 -51.972 -11.024 1.00 28.67 184 ASP A C 1
ATOM 1383 O O . ASP A 1 184 ? 27.245 -51.938 -11.038 1.00 28.67 184 ASP A O 1
ATOM 1387 N N . SER A 1 185 ? 25.334 -51.398 -10.023 1.00 30.77 185 SER A N 1
ATOM 1388 C CA . SER A 1 185 ? 25.610 -51.682 -8.597 1.00 30.77 185 SER A CA 1
ATOM 1389 C C . SER A 1 185 ? 24.502 -51.146 -7.670 1.00 30.77 185 SER A C 1
ATOM 1391 O O . SER A 1 185 ? 23.757 -50.225 -7.994 1.00 30.77 185 SER A O 1
ATOM 1393 N N . ALA A 1 186 ? 24.335 -51.820 -6.531 1.00 29.56 186 ALA A N 1
ATOM 1394 C CA . ALA A 1 186 ? 23.114 -51.905 -5.736 1.00 29.56 186 ALA A CA 1
ATOM 1395 C C . ALA A 1 186 ? 23.096 -51.049 -4.443 1.00 29.56 186 ALA A C 1
ATOM 1397 O O . ALA A 1 186 ? 24.053 -51.116 -3.686 1.00 29.56 186 ALA A O 1
ATOM 1398 N N . ARG A 1 187 ? 21.929 -50.411 -4.169 1.00 26.67 187 ARG A N 1
ATOM 1399 C CA . ARG A 1 187 ? 21.193 -50.158 -2.878 1.00 26.67 187 ARG A CA 1
ATOM 1400 C C . ARG A 1 187 ? 21.894 -49.457 -1.666 1.00 26.67 187 ARG A C 1
ATOM 1402 O O . ARG A 1 187 ? 23.111 -49.492 -1.601 1.00 26.67 187 ARG A O 1
ATOM 1409 N N . PRO A 1 188 ? 21.167 -48.912 -0.635 1.00 37.47 188 PRO A N 1
ATOM 1410 C CA . PRO A 1 188 ? 19.706 -48.882 -0.389 1.00 37.47 188 PRO A CA 1
ATOM 1411 C C . PRO A 1 188 ? 19.052 -47.537 0.075 1.00 37.47 188 PRO A C 1
ATOM 1413 O O . PRO A 1 188 ? 19.632 -46.716 0.772 1.00 37.47 188 PRO A O 1
ATOM 1416 N N . SER A 1 189 ? 17.765 -47.421 -0.281 1.00 28.16 189 SER A N 1
ATOM 1417 C CA . SER A 1 189 ? 16.573 -46.859 0.403 1.00 28.16 189 SER A CA 1
ATOM 1418 C C . SER A 1 189 ? 16.638 -45.732 1.458 1.00 28.16 189 SER A C 1
ATOM 1420 O O . SER A 1 189 ? 17.106 -45.934 2.577 1.00 28.16 189 SER A O 1
ATOM 1422 N N . GLY A 1 190 ? 15.863 -44.671 1.183 1.00 23.05 190 GLY A N 1
ATOM 1423 C CA . GLY A 1 190 ? 15.186 -43.833 2.180 1.00 23.05 190 GLY A CA 1
ATOM 1424 C C . GLY A 1 190 ? 14.111 -42.913 1.567 1.00 23.05 190 GLY A C 1
ATOM 1425 O O . GLY A 1 190 ? 14.458 -41.894 0.988 1.00 23.05 190 GLY A O 1
ATOM 1426 N N . ALA A 1 191 ? 12.831 -43.261 1.774 1.00 26.73 191 ALA A N 1
ATOM 1427 C CA . ALA A 1 191 ? 11.582 -42.491 1.560 1.00 26.73 191 ALA A CA 1
ATOM 1428 C C . ALA A 1 191 ? 10.936 -42.440 0.141 1.00 26.73 191 ALA A C 1
ATOM 1430 O O . ALA A 1 191 ? 11.639 -42.423 -0.868 1.00 26.73 191 ALA A O 1
ATOM 1431 N N . PRO A 1 192 ? 9.582 -42.466 0.048 1.00 30.05 192 PRO A N 1
ATOM 1432 C CA . PRO A 1 192 ? 8.852 -42.770 -1.183 1.00 30.05 192 PRO A CA 1
ATOM 1433 C C . PRO A 1 192 ? 8.654 -41.527 -2.059 1.00 30.05 192 PRO A C 1
ATOM 1435 O O . PRO A 1 192 ? 8.026 -40.554 -1.646 1.00 30.05 192 PRO A O 1
ATOM 1438 N N . ALA A 1 193 ? 9.139 -41.589 -3.298 1.00 27.56 193 ALA A N 1
ATOM 1439 C CA . ALA A 1 193 ? 8.747 -40.660 -4.346 1.00 27.56 193 ALA A CA 1
ATOM 1440 C C . ALA A 1 193 ? 7.390 -41.099 -4.912 1.00 27.56 193 ALA A C 1
ATOM 1442 O O . ALA A 1 193 ? 7.263 -42.180 -5.489 1.00 27.56 193 ALA A O 1
ATOM 1443 N N . VAL A 1 194 ? 6.373 -40.260 -4.724 1.00 29.75 194 VAL A N 1
ATOM 1444 C CA . VAL A 1 194 ? 5.115 -40.348 -5.464 1.00 29.75 194 VAL A CA 1
ATOM 1445 C C . VAL A 1 194 ? 5.438 -40.075 -6.931 1.00 29.75 194 VAL A C 1
ATOM 1447 O O . VAL A 1 194 ? 5.845 -38.979 -7.305 1.00 29.75 194 VAL A O 1
ATOM 1450 N N . THR A 1 195 ? 5.311 -41.113 -7.747 1.00 33.56 195 THR A N 1
ATOM 1451 C CA . THR A 1 195 ? 5.254 -41.038 -9.204 1.00 33.56 195 THR A CA 1
ATOM 1452 C C . THR A 1 195 ? 4.046 -40.203 -9.618 1.00 33.56 195 THR A C 1
ATOM 1454 O O . THR A 1 195 ? 2.921 -40.631 -9.372 1.00 33.56 195 THR A O 1
ATOM 1457 N N . ASP A 1 196 ? 4.268 -39.062 -10.272 1.00 30.39 196 ASP A N 1
ATOM 1458 C CA . ASP A 1 196 ? 3.196 -38.259 -10.883 1.00 30.39 196 ASP A CA 1
ATOM 1459 C C . ASP A 1 196 ? 3.544 -37.854 -12.330 1.00 30.39 196 ASP A C 1
ATOM 1461 O O . ASP A 1 196 ? 3.392 -36.718 -12.770 1.00 30.39 196 ASP A O 1
ATOM 1465 N N . GLY A 1 197 ? 4.059 -38.826 -13.090 1.00 35.34 197 GLY A N 1
ATOM 1466 C CA . GLY A 1 197 ? 4.103 -38.786 -14.550 1.00 35.34 197 GLY A CA 1
ATOM 1467 C C . GLY A 1 197 ? 2.947 -39.617 -15.100 1.00 35.34 197 GLY A C 1
ATOM 1468 O O . GLY A 1 197 ? 3.026 -40.843 -15.095 1.00 35.34 197 GLY A O 1
ATOM 1469 N N . GLY A 1 198 ? 1.858 -38.979 -15.539 1.00 31.81 198 GLY A N 1
ATOM 1470 C CA . GLY A 1 198 ? 0.745 -39.731 -16.138 1.00 31.81 198 GLY A CA 1
ATOM 1471 C C . GLY A 1 198 ? -0.530 -38.982 -16.531 1.00 31.81 198 GLY A C 1
ATOM 1472 O O . GLY A 1 198 ? -1.409 -39.604 -17.125 1.00 31.81 198 GLY A O 1
ATOM 1473 N N . ILE A 1 199 ? -0.670 -37.681 -16.248 1.00 29.81 199 ILE A N 1
ATOM 1474 C CA . ILE A 1 199 ? -1.920 -36.950 -16.552 1.00 29.81 199 ILE A CA 1
ATOM 1475 C C . ILE A 1 199 ? -1.819 -36.112 -17.842 1.00 29.81 199 ILE A C 1
ATOM 1477 O O . ILE A 1 199 ? -2.801 -35.997 -18.574 1.00 29.81 199 ILE A O 1
ATOM 1481 N N . TYR A 1 200 ? -0.637 -35.592 -18.189 1.00 30.00 200 TYR A N 1
ATOM 1482 C CA . TYR A 1 200 ? -0.489 -34.669 -19.325 1.00 30.00 200 TYR A CA 1
ATOM 1483 C C . TYR A 1 200 ? -0.384 -35.340 -20.708 1.00 30.00 200 TYR A C 1
ATOM 1485 O O . TYR A 1 200 ? -0.807 -34.739 -21.695 1.00 30.00 200 TYR A O 1
ATOM 1493 N N . ASP A 1 201 ? 0.047 -36.603 -20.791 1.00 33.19 201 ASP A N 1
ATOM 1494 C CA . ASP A 1 201 ? 0.160 -37.323 -22.075 1.00 33.19 201 ASP A CA 1
ATOM 1495 C C . ASP A 1 201 ? -1.189 -37.738 -22.677 1.00 33.19 201 ASP A C 1
ATOM 1497 O O . ASP A 1 201 ? -1.303 -37.943 -23.883 1.00 33.19 201 ASP A O 1
ATOM 1501 N N . ARG A 1 202 ? -2.251 -37.828 -21.867 1.00 33.62 202 ARG A N 1
ATOM 1502 C CA . ARG A 1 202 ? -3.589 -38.199 -22.363 1.00 33.62 202 ARG A CA 1
ATOM 1503 C C . ARG A 1 202 ? -4.413 -37.002 -22.847 1.00 33.62 202 ARG A C 1
ATOM 1505 O O . ARG A 1 202 ? -5.417 -37.205 -23.522 1.00 33.62 202 ARG A O 1
ATOM 1512 N N . LEU A 1 203 ? -3.986 -35.770 -22.550 1.00 34.06 203 LEU A N 1
ATOM 1513 C CA . LEU A 1 203 ? -4.661 -34.535 -22.977 1.00 34.06 203 LEU A CA 1
ATOM 1514 C C . LEU A 1 203 ? -4.038 -33.898 -24.233 1.00 34.06 203 LEU A C 1
ATOM 1516 O O . LEU A 1 203 ? -4.712 -33.117 -24.904 1.00 34.06 203 LEU A O 1
ATOM 1520 N N . SER A 1 204 ? -2.800 -34.251 -24.600 1.00 32.31 204 SER A N 1
ATOM 1521 C CA . SER A 1 204 ? -2.157 -33.761 -25.833 1.00 32.31 204 SER A CA 1
ATOM 1522 C C . SER A 1 204 ? -2.764 -34.379 -27.101 1.00 32.31 204 SER A C 1
ATOM 1524 O O . SER A 1 204 ? -2.901 -33.695 -28.113 1.00 32.31 204 SER A O 1
ATOM 1526 N N . ALA A 1 205 ? -3.248 -35.624 -27.027 1.00 36.59 205 ALA A N 1
ATOM 1527 C CA . ALA A 1 205 ? -3.906 -36.312 -28.140 1.00 36.59 205 ALA A CA 1
ATOM 1528 C C . ALA A 1 205 ? -5.258 -35.686 -28.555 1.00 36.59 205 ALA A C 1
ATOM 1530 O O . ALA A 1 205 ? -5.737 -35.941 -29.657 1.00 36.59 205 ALA A O 1
ATOM 1531 N N . ALA A 1 206 ? -5.867 -34.851 -27.703 1.00 36.94 206 ALA A N 1
ATOM 1532 C CA . ALA A 1 206 ? -7.148 -34.186 -27.965 1.00 36.94 206 ALA A CA 1
ATOM 1533 C C . ALA A 1 206 ? -7.014 -32.695 -28.344 1.00 36.94 206 ALA A C 1
ATOM 1535 O O . ALA A 1 206 ? -8.026 -32.032 -28.570 1.00 36.94 206 ALA A O 1
ATOM 1536 N N . ASN A 1 207 ? -5.791 -32.152 -28.425 1.00 37.75 207 ASN A N 1
ATOM 1537 C CA . ASN A 1 207 ? -5.548 -30.735 -28.707 1.00 37.75 207 ASN A CA 1
ATOM 1538 C C . ASN A 1 207 ? -4.740 -30.540 -30.008 1.00 37.75 207 ASN A C 1
ATOM 1540 O O . ASN A 1 207 ? -3.523 -30.354 -29.954 1.00 37.75 207 ASN A O 1
ATOM 1544 N N . PRO A 1 208 ? -5.390 -30.514 -31.188 1.00 39.00 208 PRO A N 1
ATOM 1545 C CA . PRO A 1 208 ? -4.707 -30.428 -32.485 1.00 39.00 208 PRO A CA 1
ATOM 1546 C C . PRO A 1 208 ? -3.995 -29.086 -32.742 1.00 39.00 208 PRO A C 1
ATOM 1548 O O . PRO A 1 208 ? -3.352 -28.926 -33.775 1.00 39.00 208 PRO A O 1
ATOM 1551 N N . THR A 1 209 ? -4.105 -28.113 -31.829 1.00 43.16 209 THR A N 1
ATOM 1552 C CA . THR A 1 209 ? -3.566 -26.750 -32.001 1.00 43.16 209 THR A CA 1
ATOM 1553 C C . THR A 1 209 ? -2.339 -26.449 -31.136 1.00 43.16 209 THR A C 1
ATOM 1555 O O . THR A 1 209 ? -1.716 -25.407 -31.313 1.00 43.16 209 THR A O 1
ATOM 1558 N N . GLY A 1 210 ? -1.961 -27.342 -30.211 1.00 36.84 210 GLY A N 1
ATOM 1559 C CA . GLY A 1 210 ? -0.722 -27.229 -29.427 1.00 36.84 210 GLY A CA 1
ATOM 1560 C C . GLY A 1 210 ? -0.632 -26.041 -28.452 1.00 36.84 210 GLY A C 1
ATOM 1561 O O . GLY A 1 210 ? 0.436 -25.791 -27.895 1.00 36.84 210 GLY A O 1
ATOM 1562 N N . TYR A 1 211 ? -1.713 -25.293 -28.216 1.00 42.03 211 TYR A N 1
ATOM 1563 C CA . TYR A 1 211 ? -1.725 -24.224 -27.211 1.00 42.03 211 TYR A CA 1
ATOM 1564 C C . TYR A 1 211 ? -1.896 -24.785 -25.794 1.00 42.03 211 TYR A C 1
ATOM 1566 O O . TYR A 1 211 ? -2.676 -25.716 -25.587 1.00 42.03 211 TYR A O 1
ATOM 1574 N N . SER A 1 212 ? -1.204 -24.203 -24.804 1.00 42.69 212 SER A N 1
ATOM 1575 C CA . SER A 1 212 ? -1.378 -24.599 -23.402 1.00 42.69 212 SER A CA 1
ATOM 1576 C C . SER A 1 212 ? -2.794 -24.254 -22.905 1.00 42.69 212 SER A C 1
ATOM 1578 O O . SER A 1 212 ? -3.383 -23.271 -23.373 1.00 42.69 212 SER A O 1
ATOM 1580 N N . PRO A 1 213 ? -3.346 -24.998 -21.925 1.00 42.69 213 PRO A N 1
ATOM 1581 C CA . PRO A 1 213 ? -4.666 -24.713 -21.357 1.00 42.69 213 PRO A CA 1
ATOM 1582 C C . PRO A 1 213 ? -4.809 -23.276 -20.831 1.00 42.69 213 PRO A C 1
ATOM 1584 O O . PRO A 1 213 ? -5.899 -22.714 -20.874 1.00 42.69 213 PRO A O 1
ATOM 1587 N N . GLN A 1 214 ? -3.711 -22.648 -20.387 1.00 44.16 214 GLN A N 1
ATOM 1588 C CA . GLN A 1 214 ? -3.721 -21.255 -19.922 1.00 44.16 214 GLN A CA 1
ATOM 1589 C C . GLN A 1 214 ? -3.853 -20.243 -21.070 1.00 44.16 214 GLN A C 1
ATOM 1591 O O . GLN A 1 214 ? -4.560 -19.250 -20.927 1.00 44.16 214 GLN A O 1
ATOM 1596 N N . VAL A 1 215 ? -3.231 -20.503 -22.226 1.00 45.62 215 VAL A N 1
ATOM 1597 C CA . VAL A 1 215 ? -3.385 -19.659 -23.426 1.00 45.62 215 VAL A CA 1
ATOM 1598 C C . VAL A 1 215 ? -4.802 -19.780 -23.979 1.00 45.62 215 VAL A C 1
ATOM 1600 O O . VAL A 1 215 ? -5.405 -18.775 -24.343 1.00 45.62 215 VAL A O 1
ATOM 1603 N N . GLN A 1 216 ? -5.373 -20.986 -23.956 1.00 47.25 216 GLN A N 1
ATOM 1604 C CA . GLN A 1 216 ? -6.779 -21.191 -24.301 1.00 47.25 216 GLN A CA 1
ATOM 1605 C C . GLN A 1 216 ? -7.719 -20.497 -23.306 1.00 47.25 216 GLN A C 1
ATOM 1607 O O . GLN A 1 216 ? -8.703 -19.899 -23.729 1.00 47.25 216 GLN A O 1
ATOM 1612 N N . ALA A 1 217 ? -7.417 -20.515 -22.003 1.00 48.72 217 ALA A N 1
ATOM 1613 C CA . ALA A 1 217 ? -8.203 -19.807 -20.992 1.00 48.72 217 ALA A CA 1
ATOM 1614 C C . ALA A 1 217 ? -8.188 -18.285 -21.215 1.00 48.72 217 ALA A C 1
ATOM 1616 O O . ALA A 1 217 ? -9.252 -17.672 -21.250 1.00 48.72 217 ALA A O 1
ATOM 1617 N N . LEU A 1 218 ? -7.014 -17.700 -21.474 1.00 47.00 218 LEU A N 1
ATOM 1618 C CA . LEU A 1 218 ? -6.865 -16.274 -21.777 1.00 47.00 218 LEU A CA 1
ATOM 1619 C C . LEU A 1 218 ? -7.566 -15.891 -23.091 1.00 47.00 218 LEU A C 1
ATOM 1621 O O . LEU A 1 218 ? -8.238 -14.867 -23.174 1.00 47.00 218 LEU A O 1
ATOM 1625 N N . GLN A 1 219 ? -7.460 -16.732 -24.120 1.00 49.59 219 GLN A N 1
ATOM 1626 C CA . GLN A 1 219 ? -8.137 -16.520 -25.400 1.00 49.59 219 GLN A CA 1
ATOM 1627 C C . GLN A 1 219 ? -9.662 -16.638 -25.261 1.00 49.59 219 GLN A C 1
ATOM 1629 O O . GLN A 1 219 ? -10.402 -15.875 -25.879 1.00 49.59 219 GLN A O 1
ATOM 1634 N N . ASN A 1 220 ? -10.145 -17.545 -24.412 1.00 47.53 220 ASN A N 1
ATOM 1635 C CA . ASN A 1 220 ? -11.561 -17.670 -24.075 1.00 47.53 220 ASN A CA 1
ATOM 1636 C C . ASN A 1 220 ? -12.068 -16.473 -23.260 1.00 47.53 220 ASN A C 1
ATOM 1638 O O . ASN A 1 220 ? -13.206 -16.052 -23.449 1.00 47.53 220 ASN A O 1
ATOM 1642 N N . GLU A 1 221 ? -11.236 -15.901 -22.394 1.00 50.25 221 GLU A N 1
ATOM 1643 C CA . GLU A 1 221 ? -11.556 -14.708 -21.609 1.00 50.25 221 GLU A CA 1
ATOM 1644 C C . GLU A 1 221 ? -11.604 -13.446 -22.486 1.00 50.25 221 GLU A C 1
ATOM 1646 O O . GLU A 1 221 ? -12.566 -12.683 -22.415 1.00 50.25 221 GLU A O 1
ATOM 1651 N N . LEU A 1 222 ? -10.663 -13.297 -23.421 1.00 47.16 222 LEU A N 1
ATOM 1652 C CA . LEU A 1 222 ? -10.668 -12.222 -24.421 1.00 47.16 222 LEU A CA 1
ATOM 1653 C C . LEU A 1 222 ? -11.835 -12.344 -25.413 1.00 47.16 222 LEU A C 1
ATOM 1655 O O . LEU A 1 222 ? -12.460 -11.345 -25.755 1.00 47.16 222 LEU A O 1
ATOM 1659 N N . ASN A 1 223 ? -12.189 -13.564 -25.831 1.00 48.34 223 ASN A N 1
ATOM 1660 C CA . ASN A 1 223 ? -13.374 -13.802 -26.663 1.00 48.34 223 ASN A CA 1
ATOM 1661 C C . ASN A 1 223 ? -14.689 -13.557 -25.901 1.00 48.34 223 ASN A C 1
ATOM 1663 O O . ASN A 1 223 ? -15.687 -13.201 -26.523 1.00 48.34 223 ASN A O 1
ATOM 1667 N N . ARG A 1 224 ? -14.711 -13.737 -24.572 1.00 52.94 224 ARG A N 1
ATOM 1668 C CA . ARG A 1 224 ? -15.868 -13.414 -23.716 1.00 52.94 224 ARG A CA 1
ATOM 1669 C C . ARG A 1 224 ? -16.075 -11.913 -23.537 1.00 52.94 224 ARG A C 1
ATOM 1671 O O . ARG A 1 224 ? -17.207 -11.491 -23.344 1.00 52.94 224 ARG A O 1
ATOM 1678 N N . GLN A 1 225 ? -15.001 -11.132 -23.600 1.00 50.12 225 GLN A N 1
ATOM 1679 C CA . GLN A 1 225 ? -15.033 -9.673 -23.474 1.00 50.12 225 GLN A CA 1
ATOM 1680 C C . GLN A 1 225 ? -15.238 -8.953 -24.820 1.00 50.12 225 GLN A C 1
ATOM 1682 O O . GLN A 1 225 ? -15.339 -7.728 -24.853 1.00 50.12 225 GLN A O 1
ATOM 1687 N N . ALA A 1 226 ? -15.303 -9.687 -25.936 1.00 44.59 226 ALA A N 1
ATOM 1688 C CA . ALA A 1 226 ? -15.485 -9.105 -27.259 1.00 44.59 226 ALA A CA 1
ATOM 1689 C C . ALA A 1 226 ? -16.963 -8.729 -27.527 1.00 44.59 226 ALA A C 1
ATOM 1691 O O . ALA A 1 226 ? -17.866 -9.505 -27.199 1.00 44.59 226 ALA A O 1
ATOM 1692 N N . PRO A 1 227 ? -17.235 -7.569 -28.156 1.00 35.75 227 PRO A N 1
ATOM 1693 C CA . PRO A 1 227 ? -18.594 -7.132 -28.469 1.00 35.75 227 PRO A CA 1
ATOM 1694 C C . PRO A 1 227 ? -19.272 -8.034 -29.524 1.00 35.75 227 PRO A C 1
ATOM 1696 O O . PRO A 1 227 ? -18.583 -8.644 -30.351 1.00 35.75 227 PRO A O 1
ATOM 1699 N N . PRO A 1 228 ? -20.619 -8.118 -29.550 1.00 35.81 228 PRO A N 1
ATOM 1700 C CA . PRO A 1 228 ? -21.345 -8.978 -30.486 1.00 35.81 228 PRO A CA 1
ATOM 1701 C C . PRO A 1 228 ? -21.034 -8.601 -31.943 1.00 35.81 228 PRO A C 1
ATOM 1703 O O . PRO A 1 228 ? -21.285 -7.473 -32.358 1.00 35.81 228 PRO A O 1
ATOM 1706 N N . GLY A 1 229 ? -20.490 -9.544 -32.720 1.00 39.25 229 GLY A N 1
ATOM 1707 C CA . GLY A 1 229 ? -20.129 -9.346 -34.131 1.00 39.25 229 GLY A CA 1
ATOM 1708 C C . GLY A 1 229 ? -18.646 -9.066 -34.399 1.00 39.25 229 GLY A C 1
ATOM 1709 O O . GLY A 1 229 ? -18.249 -9.022 -35.562 1.00 39.25 229 GLY A O 1
ATOM 1710 N N . ALA A 1 230 ? -17.807 -8.930 -33.366 1.00 37.31 230 ALA A N 1
ATOM 1711 C CA . ALA A 1 230 ? -16.358 -8.965 -33.552 1.00 37.31 230 ALA A CA 1
ATOM 1712 C C . ALA A 1 230 ? -15.926 -10.384 -33.982 1.00 37.31 230 ALA A C 1
ATOM 1714 O O . ALA A 1 230 ? -16.362 -11.356 -33.352 1.00 37.31 230 ALA A O 1
ATOM 1715 N N . PRO A 1 231 ? -15.092 -10.534 -35.031 1.00 37.16 231 PRO A N 1
ATOM 1716 C CA . PRO A 1 231 ? -14.601 -11.842 -35.446 1.00 37.16 231 PRO A CA 1
ATOM 1717 C C . PRO A 1 231 ? -13.884 -12.492 -34.263 1.00 37.16 231 PRO A C 1
ATOM 1719 O O . PRO A 1 231 ? -12.976 -11.908 -33.666 1.00 37.16 231 PRO A O 1
ATOM 1722 N N . ARG A 1 232 ? -14.340 -13.686 -33.876 1.00 42.16 232 ARG A N 1
ATOM 1723 C CA . ARG A 1 232 ? -13.778 -14.412 -32.733 1.00 42.16 232 ARG A CA 1
ATOM 1724 C C . ARG A 1 232 ? -12.323 -14.736 -33.059 1.00 42.16 232 ARG A C 1
ATOM 1726 O O . ARG A 1 232 ? -12.040 -15.218 -34.151 1.00 42.16 232 ARG A O 1
ATOM 1733 N N . LEU A 1 233 ? -11.398 -14.566 -32.112 1.00 43.47 233 LEU A N 1
ATOM 1734 C CA . LEU A 1 233 ? -9.971 -14.894 -32.306 1.00 43.47 233 LEU A CA 1
ATOM 1735 C C . LEU A 1 233 ? -9.735 -16.381 -32.651 1.00 43.47 233 LEU A C 1
ATOM 1737 O O . LEU A 1 233 ? -8.631 -16.765 -33.027 1.00 43.47 233 LEU A O 1
ATOM 1741 N N . ALA A 1 234 ? -10.762 -17.226 -32.516 1.00 35.66 234 ALA A N 1
ATOM 1742 C CA . ALA A 1 234 ? -10.762 -18.607 -32.984 1.00 35.66 234 ALA A CA 1
ATOM 1743 C C . ALA A 1 234 ? -10.923 -18.741 -34.514 1.00 35.66 234 ALA A C 1
ATOM 1745 O O . ALA A 1 234 ? -10.426 -19.708 -35.079 1.00 35.66 234 ALA A O 1
ATOM 1746 N N . GLU A 1 235 ? -11.565 -17.788 -35.199 1.00 37.69 235 GLU A N 1
ATOM 1747 C CA . GLU A 1 235 ? -11.818 -17.862 -36.649 1.00 37.69 235 GLU A CA 1
ATOM 1748 C C . GLU A 1 235 ? -10.597 -17.451 -37.489 1.00 37.69 235 GLU A C 1
ATOM 1750 O O . GLU A 1 235 ? -10.442 -17.931 -38.608 1.00 37.69 235 GLU A O 1
ATOM 1755 N N . SER A 1 236 ? -9.681 -16.635 -36.948 1.00 43.53 236 SER A N 1
ATOM 1756 C CA . SER A 1 236 ? -8.402 -16.315 -37.610 1.00 43.53 236 SER A CA 1
ATOM 1757 C C . SER A 1 236 ? -7.241 -17.232 -37.202 1.00 43.53 236 SER A C 1
ATOM 1759 O O . SER A 1 236 ? -6.186 -17.194 -37.836 1.00 43.53 236 SER A O 1
ATOM 1761 N N . GLY A 1 237 ? -7.403 -18.045 -36.149 1.00 37.38 237 GLY A N 1
ATOM 1762 C CA . GLY A 1 237 ? -6.425 -19.049 -35.704 1.00 37.38 237 GLY A CA 1
ATOM 1763 C C . GLY A 1 237 ? -5.030 -18.518 -35.345 1.00 37.38 237 GLY A C 1
ATOM 1764 O O . GLY A 1 237 ? -4.111 -19.311 -35.156 1.00 37.38 237 GLY A O 1
ATOM 1765 N N . LYS A 1 238 ? -4.832 -17.197 -35.269 1.00 38.69 238 LYS A N 1
ATOM 1766 C CA . LYS A 1 238 ? -3.536 -16.573 -34.992 1.00 38.69 238 LYS A CA 1
ATOM 1767 C C . LYS A 1 238 ? -3.739 -15.378 -34.070 1.00 38.69 238 LYS A C 1
ATOM 1769 O O . LYS A 1 238 ? -4.164 -14.311 -34.501 1.00 38.69 238 LYS A O 1
ATOM 1774 N N . LEU A 1 239 ? -3.379 -15.544 -32.799 1.00 37.09 239 LEU A N 1
ATOM 1775 C CA . LEU A 1 239 ? -2.777 -14.426 -32.080 1.00 37.09 239 LEU A CA 1
ATOM 1776 C C . LEU A 1 239 ? -1.495 -14.100 -32.843 1.00 37.09 239 LEU A C 1
ATOM 1778 O O . LEU A 1 239 ? -0.646 -14.979 -33.011 1.00 37.09 239 LEU A O 1
ATOM 1782 N N . ASP A 1 240 ? -1.398 -12.883 -33.367 1.00 37.12 240 ASP A N 1
ATOM 1783 C CA . ASP A 1 240 ? -0.230 -12.446 -34.114 1.00 37.12 240 ASP A CA 1
ATOM 1784 C C . ASP A 1 240 ? 1.021 -12.679 -33.255 1.00 37.12 240 ASP A C 1
ATOM 1786 O O . ASP A 1 240 ? 1.249 -12.045 -32.226 1.00 37.12 240 ASP A O 1
ATOM 1790 N N . HIS A 1 241 ? 1.848 -13.629 -33.697 1.00 35.97 241 HIS A N 1
ATOM 1791 C CA . HIS A 1 241 ? 3.139 -13.975 -33.107 1.00 35.97 241 HIS A CA 1
ATOM 1792 C C . HIS A 1 241 ? 4.006 -12.730 -32.777 1.00 35.97 241 HIS A C 1
ATOM 1794 O O . HIS A 1 241 ? 4.692 -12.751 -31.757 1.00 35.97 241 HIS A O 1
ATOM 1800 N N . PRO A 1 242 ? 3.961 -11.613 -33.541 1.00 39.47 242 PRO A N 1
ATOM 1801 C CA . PRO A 1 242 ? 4.649 -10.371 -33.176 1.00 39.47 242 PRO A CA 1
ATOM 1802 C C . PRO A 1 242 ? 4.228 -9.761 -31.830 1.00 39.47 242 PRO A C 1
ATOM 1804 O O . PRO A 1 242 ? 5.078 -9.225 -31.122 1.00 39.47 242 PRO A O 1
ATOM 1807 N N . THR A 1 243 ? 2.952 -9.857 -31.447 1.00 37.81 243 THR A N 1
ATOM 1808 C CA . THR A 1 243 ? 2.414 -9.216 -30.234 1.00 37.81 243 THR A CA 1
ATOM 1809 C C . THR A 1 243 ? 2.860 -9.930 -28.955 1.00 37.81 243 THR A C 1
ATOM 1811 O O . THR A 1 243 ? 2.963 -9.305 -27.902 1.00 37.81 243 THR A O 1
ATOM 1814 N N . LEU A 1 244 ? 3.180 -11.226 -29.050 1.00 38.12 244 LEU A N 1
ATOM 1815 C CA . LEU A 1 244 ? 3.702 -12.039 -27.945 1.00 38.12 244 LEU A CA 1
ATOM 1816 C C . LEU A 1 244 ? 5.239 -12.128 -27.920 1.00 38.12 244 LEU A C 1
ATOM 1818 O O . LEU A 1 244 ? 5.803 -12.478 -26.888 1.00 38.12 244 LEU A O 1
ATOM 1822 N N . VAL A 1 245 ? 5.924 -11.810 -29.027 1.00 41.59 245 VAL A N 1
ATOM 1823 C CA . VAL A 1 245 ? 7.377 -12.040 -29.181 1.00 41.59 245 VAL A CA 1
ATOM 1824 C C . VAL A 1 245 ? 8.222 -10.766 -29.104 1.00 41.59 245 VAL A C 1
ATOM 1826 O O . VAL A 1 245 ? 9.429 -10.855 -28.890 1.00 41.59 245 VAL A O 1
ATOM 1829 N N . PHE A 1 246 ? 7.642 -9.566 -29.219 1.00 45.53 246 PHE A N 1
ATOM 1830 C CA . PHE A 1 246 ? 8.436 -8.335 -29.142 1.00 45.53 246 PHE A CA 1
ATOM 1831 C C . PHE A 1 246 ? 8.721 -7.901 -27.687 1.00 45.53 246 PHE A C 1
ATOM 1833 O O . PHE A 1 246 ? 7.800 -7.473 -26.984 1.00 45.53 246 PHE A O 1
ATOM 1840 N N . PRO A 1 247 ? 9.997 -7.883 -27.232 1.00 49.97 247 PRO A N 1
ATOM 1841 C CA . PRO A 1 247 ? 10.368 -7.504 -25.859 1.00 49.97 247 PRO A CA 1
ATOM 1842 C C . PRO A 1 247 ? 10.024 -6.056 -25.483 1.00 49.97 247 PRO A C 1
ATOM 1844 O O . PRO A 1 247 ? 10.151 -5.664 -24.325 1.00 49.97 247 PRO A O 1
ATOM 1847 N N . SER A 1 248 ? 9.644 -5.235 -26.463 1.00 52.72 248 SER A N 1
ATOM 1848 C CA . SER A 1 248 ? 9.226 -3.852 -26.266 1.00 52.72 248 SER A CA 1
ATOM 1849 C C . SER A 1 248 ? 7.806 -3.716 -25.723 1.00 52.72 248 SER A C 1
ATOM 1851 O O . SER A 1 248 ? 7.520 -2.706 -25.083 1.00 52.72 248 SER A O 1
ATOM 1853 N N . HIS A 1 249 ? 6.927 -4.705 -25.925 1.00 57.19 249 HIS A N 1
ATOM 1854 C CA . HIS A 1 249 ? 5.528 -4.599 -25.502 1.00 57.19 249 HIS A CA 1
ATOM 1855 C C . HIS A 1 249 ? 5.377 -4.511 -23.982 1.00 57.19 249 HIS A C 1
ATOM 1857 O O . HIS A 1 249 ? 4.618 -3.673 -23.500 1.00 57.19 249 HIS A O 1
ATOM 1863 N N . SER A 1 250 ? 6.139 -5.299 -23.216 1.00 56.25 250 SER A N 1
ATOM 1864 C CA . SER A 1 250 ? 6.085 -5.239 -21.751 1.00 56.25 250 SER A CA 1
ATOM 1865 C C . SER A 1 250 ? 6.610 -3.909 -21.210 1.00 56.25 250 SER A C 1
ATOM 1867 O O . SER A 1 250 ? 5.981 -3.309 -20.348 1.00 56.25 250 SER A O 1
ATOM 1869 N N . LEU A 1 251 ? 7.725 -3.407 -21.758 1.00 54.50 251 LEU A N 1
ATOM 1870 C CA . LEU A 1 251 ? 8.293 -2.120 -21.343 1.00 54.50 251 LEU A CA 1
ATOM 1871 C C . LEU A 1 251 ? 7.358 -0.957 -21.688 1.00 54.50 251 LEU A C 1
ATOM 1873 O O . LEU A 1 251 ? 7.213 -0.032 -20.896 1.00 54.50 251 LEU A O 1
ATOM 1877 N N . ARG A 1 252 ? 6.695 -1.020 -22.846 1.00 64.31 252 ARG A N 1
ATOM 1878 C CA . ARG A 1 252 ? 5.687 -0.038 -23.246 1.00 64.31 252 ARG A CA 1
ATOM 1879 C C . ARG A 1 252 ? 4.482 -0.045 -22.317 1.00 64.31 252 ARG A C 1
ATOM 1881 O O . ARG A 1 252 ? 4.086 1.019 -21.856 1.00 64.31 252 ARG A O 1
ATOM 1888 N N . TYR A 1 253 ? 3.953 -1.226 -22.004 1.00 66.88 253 TYR A N 1
ATOM 1889 C CA . TYR A 1 253 ? 2.871 -1.371 -21.035 1.00 66.88 253 TYR A CA 1
ATOM 1890 C C . TYR A 1 253 ? 3.246 -0.769 -19.674 1.00 66.88 253 TYR A C 1
ATOM 1892 O O . TYR A 1 253 ? 2.467 -0.012 -19.100 1.00 66.88 253 TYR A O 1
ATOM 1900 N N . ASP A 1 254 ? 4.455 -1.050 -19.180 1.00 56.84 254 ASP A N 1
ATOM 1901 C CA . ASP A 1 254 ? 4.919 -0.531 -17.892 1.00 56.84 254 ASP A CA 1
ATOM 1902 C C . ASP A 1 254 ? 5.080 0.997 -17.903 1.00 56.84 254 ASP A C 1
ATOM 1904 O O . ASP A 1 254 ? 4.659 1.652 -16.951 1.00 56.84 254 ASP A O 1
ATOM 1908 N N . VAL A 1 255 ? 5.628 1.585 -18.974 1.00 63.28 255 VAL A N 1
ATOM 1909 C CA . VAL A 1 255 ? 5.732 3.049 -19.118 1.00 63.28 255 VAL A CA 1
ATOM 1910 C C . VAL A 1 255 ? 4.346 3.695 -19.169 1.00 63.28 255 VAL A C 1
ATOM 1912 O O . VAL A 1 255 ? 4.089 4.616 -18.400 1.00 63.28 255 VAL A O 1
ATOM 1915 N N . GLU A 1 256 ? 3.433 3.194 -20.005 1.00 67.88 256 GLU A N 1
ATOM 1916 C CA . GLU A 1 256 ? 2.065 3.726 -20.117 1.00 67.88 256 GLU A CA 1
ATOM 1917 C C . GLU A 1 256 ? 1.292 3.592 -18.792 1.00 67.88 256 GLU A C 1
ATOM 1919 O O . GLU A 1 256 ? 0.532 4.481 -18.399 1.00 67.88 256 GLU A O 1
ATOM 1924 N N . ARG A 1 257 ? 1.502 2.493 -18.061 1.00 68.25 257 ARG A N 1
ATOM 1925 C CA . ARG A 1 257 ? 0.930 2.291 -16.727 1.00 68.25 257 ARG A CA 1
ATOM 1926 C C . ARG A 1 257 ? 1.483 3.302 -15.724 1.00 68.25 257 ARG A C 1
ATOM 1928 O O . ARG A 1 257 ? 0.706 3.884 -14.967 1.00 68.25 257 ARG A O 1
ATOM 1935 N N . LEU A 1 258 ? 2.801 3.502 -15.697 1.00 59.97 258 LEU A N 1
ATOM 1936 C CA . LEU A 1 258 ? 3.430 4.483 -14.814 1.00 59.97 258 LEU A CA 1
ATOM 1937 C C . LEU A 1 258 ? 2.962 5.904 -15.157 1.00 59.97 258 LEU A C 1
ATOM 1939 O O . LEU A 1 258 ? 2.688 6.678 -14.245 1.00 59.97 258 LEU A O 1
ATOM 1943 N N . GLU A 1 259 ? 2.783 6.232 -16.441 1.00 72.25 259 GLU A N 1
ATOM 1944 C CA . GLU A 1 259 ? 2.253 7.528 -16.886 1.00 72.25 259 GLU A CA 1
ATOM 1945 C C . GLU A 1 259 ? 0.846 7.771 -16.332 1.00 72.25 259 GLU A C 1
ATOM 1947 O O . GLU A 1 259 ? 0.575 8.838 -15.785 1.00 72.25 259 GLU A O 1
ATOM 1952 N N . LYS A 1 260 ? -0.031 6.762 -16.400 1.00 69.12 260 LYS A N 1
ATOM 1953 C CA . LYS A 1 260 ? -1.384 6.846 -15.830 1.00 69.12 260 LYS A CA 1
ATOM 1954 C C . LYS A 1 260 ? -1.366 7.003 -14.308 1.00 69.12 260 LYS A C 1
ATOM 1956 O O . LYS A 1 260 ? -2.137 7.793 -13.774 1.00 69.12 260 LYS A O 1
ATOM 1961 N N . ALA A 1 261 ? -0.489 6.274 -13.615 1.00 61.97 261 ALA A N 1
ATOM 1962 C CA . ALA A 1 261 ? -0.401 6.304 -12.155 1.00 61.97 261 ALA A CA 1
ATOM 1963 C C . ALA A 1 261 ? 0.217 7.601 -11.599 1.00 61.97 261 ALA A C 1
ATOM 1965 O O . ALA A 1 261 ? -0.070 7.974 -10.465 1.00 61.97 261 ALA A O 1
ATOM 1966 N N . SER A 1 262 ? 1.059 8.285 -12.380 1.00 59.53 262 SER A N 1
ATOM 1967 C CA . SER A 1 262 ? 1.762 9.506 -11.951 1.00 59.53 262 SER A CA 1
ATOM 1968 C C . SER A 1 262 ? 0.880 10.763 -11.988 1.00 59.53 262 SER A C 1
ATOM 1970 O O . SER A 1 262 ? 1.244 11.788 -11.414 1.00 59.53 262 SER A O 1
ATOM 1972 N N . GLY A 1 263 ? -0.286 10.707 -12.642 1.00 63.81 263 GLY A N 1
ATOM 1973 C CA . GLY A 1 263 ? -1.134 11.882 -12.843 1.00 63.81 263 GLY A CA 1
ATOM 1974 C C . GLY A 1 263 ? -0.449 12.967 -13.700 1.00 63.81 263 GLY A C 1
ATOM 1975 O O . GLY A 1 263 ? 0.390 12.647 -14.545 1.00 63.81 263 GLY A O 1
ATOM 1976 N N . PRO A 1 264 ? -0.804 14.259 -13.536 1.00 55.38 264 PRO A N 1
ATOM 1977 C CA . PRO A 1 264 ? -0.223 15.353 -14.324 1.00 55.38 264 PRO A CA 1
ATOM 1978 C C . PRO A 1 264 ? 1.234 15.684 -13.951 1.00 55.38 264 PRO A C 1
ATOM 1980 O O . PRO A 1 264 ? 1.953 16.274 -14.760 1.00 55.38 264 PRO A O 1
ATOM 1983 N N . GLU A 1 265 ? 1.699 15.288 -12.763 1.00 56.41 265 GLU A N 1
ATOM 1984 C CA . GLU A 1 265 ? 3.087 15.472 -12.336 1.00 56.41 265 GLU A CA 1
ATOM 1985 C C . GLU A 1 265 ? 3.978 14.371 -12.921 1.00 56.41 265 GLU A C 1
ATOM 1987 O O . GLU A 1 265 ? 4.159 13.297 -12.346 1.00 56.41 265 GLU A O 1
ATOM 1992 N N . ARG A 1 266 ? 4.561 14.638 -14.091 1.00 63.03 266 ARG A N 1
ATOM 1993 C CA . ARG A 1 266 ? 5.534 13.721 -14.692 1.00 63.03 266 ARG A CA 1
ATOM 1994 C C . ARG A 1 266 ? 6.868 13.827 -13.975 1.00 63.03 266 ARG A C 1
ATOM 1996 O O . ARG A 1 266 ? 7.482 14.892 -13.949 1.00 63.03 266 ARG A O 1
ATOM 2003 N N . SER A 1 267 ? 7.351 12.708 -13.457 1.00 77.50 267 SER A N 1
ATOM 2004 C CA . SER A 1 267 ? 8.696 12.650 -12.911 1.00 77.50 267 SER A CA 1
ATOM 2005 C C . SER A 1 267 ? 9.760 12.588 -14.004 1.00 77.50 267 SER A C 1
ATOM 2007 O O . SER A 1 267 ? 9.553 12.058 -15.099 1.00 77.50 267 SER A O 1
ATOM 2009 N N . GLU A 1 268 ? 10.942 13.114 -13.689 1.00 87.81 268 GLU A N 1
ATOM 2010 C CA . GLU A 1 268 ? 12.105 13.094 -14.579 1.00 87.81 268 GLU A CA 1
ATOM 2011 C C . GLU A 1 268 ? 12.477 11.659 -14.992 1.00 87.81 268 GLU A C 1
ATOM 2013 O O . GLU A 1 268 ? 12.804 11.402 -16.152 1.00 87.81 268 GLU A O 1
ATOM 2018 N N . SER A 1 269 ? 12.379 10.705 -14.059 1.00 83.62 269 SER A N 1
ATOM 2019 C CA . SER A 1 269 ? 12.667 9.288 -14.303 1.00 83.62 269 SER A CA 1
ATOM 2020 C C . SER A 1 269 ? 11.737 8.692 -15.359 1.00 83.62 269 SER A C 1
ATOM 2022 O O . SER A 1 269 ? 12.185 7.910 -16.195 1.00 83.62 269 SER A O 1
ATOM 2024 N N . LEU A 1 270 ? 10.459 9.078 -15.352 1.00 85.19 270 LEU A N 1
ATOM 2025 C CA . LEU A 1 270 ? 9.466 8.595 -16.304 1.00 85.19 270 LEU A CA 1
ATOM 2026 C C . LEU A 1 270 ? 9.686 9.172 -17.708 1.00 85.19 270 LEU A C 1
ATOM 2028 O O . LEU A 1 270 ? 9.595 8.443 -18.696 1.00 85.19 270 LEU A O 1
ATOM 2032 N N . ILE A 1 271 ? 10.050 10.454 -17.802 1.00 88.06 271 ILE A N 1
ATOM 2033 C CA . ILE A 1 271 ? 10.424 11.089 -19.077 1.00 88.06 271 ILE A CA 1
ATOM 2034 C C . ILE A 1 271 ? 11.630 10.364 -19.689 1.00 88.06 271 ILE A C 1
ATOM 2036 O O . ILE A 1 271 ? 11.617 10.016 -20.870 1.00 88.06 271 ILE A O 1
ATOM 2040 N N . LYS A 1 272 ? 12.647 10.066 -18.872 1.00 91.25 272 LYS A N 1
ATOM 2041 C CA . LYS A 1 272 ? 13.825 9.305 -19.310 1.00 91.25 272 LYS A CA 1
ATOM 2042 C C . LYS A 1 272 ? 13.487 7.860 -19.676 1.00 91.25 272 LYS A C 1
ATOM 2044 O O . LYS A 1 272 ? 14.026 7.350 -20.654 1.00 91.25 272 LYS A O 1
ATOM 2049 N N . ALA A 1 273 ? 12.566 7.218 -18.955 1.00 84.94 273 ALA A N 1
ATOM 2050 C CA . ALA A 1 273 ? 12.096 5.869 -19.274 1.00 84.94 273 ALA A CA 1
ATOM 2051 C C . ALA A 1 273 ? 11.435 5.808 -20.649 1.00 84.94 273 ALA A C 1
ATOM 2053 O O . ALA A 1 273 ? 11.731 4.911 -21.439 1.00 84.94 273 ALA A O 1
ATOM 2054 N N . ARG A 1 274 ? 10.597 6.799 -20.961 1.00 87.25 274 ARG A N 1
ATOM 2055 C CA . ARG A 1 274 ? 9.966 6.926 -22.270 1.00 87.25 274 ARG A CA 1
ATOM 2056 C C . ARG A 1 274 ? 10.986 7.160 -23.380 1.00 87.25 274 ARG A C 1
ATOM 2058 O O . ARG A 1 274 ? 10.966 6.428 -24.363 1.00 87.25 274 ARG A O 1
ATOM 2065 N N . ALA A 1 275 ? 11.899 8.115 -23.204 1.00 92.19 275 ALA A N 1
ATOM 2066 C CA . ALA A 1 275 ? 12.941 8.388 -24.193 1.00 92.19 275 ALA A CA 1
ATOM 2067 C C . ALA A 1 275 ? 13.805 7.142 -24.465 1.00 92.19 275 ALA A C 1
ATOM 2069 O O . ALA A 1 275 ? 14.009 6.757 -25.614 1.00 92.19 275 ALA A O 1
ATOM 2070 N N . ALA A 1 276 ? 14.237 6.439 -23.413 1.00 88.62 276 ALA A N 1
ATOM 2071 C CA . ALA A 1 276 ? 15.020 5.212 -23.547 1.00 88.62 276 ALA A CA 1
ATOM 2072 C C . ALA A 1 276 ? 14.240 4.076 -24.236 1.00 88.62 276 ALA A C 1
ATOM 2074 O O . ALA A 1 276 ? 14.818 3.294 -24.996 1.00 88.62 276 ALA A O 1
ATOM 2075 N N . LEU A 1 277 ? 12.927 3.981 -24.001 1.00 83.56 277 LEU A N 1
ATOM 2076 C CA . LEU A 1 277 ? 12.061 3.026 -24.687 1.00 83.56 277 LEU A CA 1
ATOM 2077 C C . LEU A 1 277 ? 11.904 3.362 -26.176 1.00 83.56 277 LEU A C 1
ATOM 2079 O O . LEU A 1 277 ? 11.990 2.461 -27.010 1.00 83.56 277 LEU A O 1
ATOM 2083 N N . GLU A 1 278 ? 11.700 4.632 -26.520 1.00 88.31 278 GLU A N 1
ATOM 2084 C CA . GLU A 1 278 ? 11.618 5.093 -27.911 1.00 88.31 278 GLU A CA 1
ATOM 2085 C C . GLU A 1 278 ? 12.938 4.832 -28.655 1.00 88.31 278 GLU A C 1
ATOM 2087 O O . GLU A 1 278 ? 12.927 4.306 -29.769 1.00 88.31 278 GLU A O 1
ATOM 2092 N N . GLU A 1 279 ? 14.085 5.068 -28.014 1.00 90.56 279 GLU A N 1
ATOM 2093 C CA . GLU A 1 279 ? 15.396 4.712 -28.566 1.00 90.56 279 GLU A CA 1
ATOM 2094 C C . GLU A 1 279 ? 15.576 3.201 -28.759 1.00 90.56 279 GLU A C 1
ATOM 2096 O O . GLU A 1 279 ? 16.174 2.764 -29.748 1.00 90.56 279 GLU A O 1
ATOM 2101 N N . PHE A 1 280 ? 15.083 2.385 -27.822 1.00 84.50 280 PHE A N 1
ATOM 2102 C CA . PHE A 1 280 ? 15.098 0.930 -27.956 1.00 84.50 280 PHE A CA 1
ATOM 2103 C C . PHE A 1 280 ? 14.238 0.471 -29.137 1.00 84.50 280 PHE A C 1
ATOM 2105 O O . PHE A 1 280 ? 14.699 -0.340 -29.941 1.00 84.50 280 PHE A O 1
ATOM 2112 N N . LEU A 1 281 ? 13.030 1.019 -29.273 1.00 82.38 281 LEU A N 1
ATOM 2113 C CA . LEU A 1 281 ? 12.120 0.740 -30.383 1.00 82.38 281 LEU A CA 1
ATOM 2114 C C . LEU A 1 281 ? 12.742 1.129 -31.727 1.00 82.38 281 LEU A C 1
ATOM 2116 O O . LEU A 1 281 ? 12.805 0.298 -32.629 1.00 82.38 281 LEU A O 1
ATOM 2120 N N . ALA A 1 282 ? 13.292 2.339 -31.831 1.00 88.19 282 ALA A N 1
ATOM 2121 C CA . ALA A 1 282 ? 13.974 2.805 -33.035 1.00 88.19 282 ALA A CA 1
ATOM 2122 C C . ALA A 1 282 ? 15.177 1.917 -33.396 1.00 88.19 282 ALA A C 1
ATOM 2124 O O . ALA A 1 282 ? 15.395 1.591 -34.562 1.00 88.19 282 ALA A O 1
ATOM 2125 N N . ALA A 1 283 ? 15.950 1.468 -32.400 1.00 84.25 283 ALA A N 1
ATOM 2126 C CA . ALA A 1 283 ? 17.054 0.537 -32.619 1.00 84.25 283 ALA A CA 1
ATOM 2127 C C . ALA A 1 283 ? 16.587 -0.872 -33.026 1.00 84.25 283 ALA A C 1
ATOM 2129 O O . ALA A 1 283 ? 17.364 -1.596 -33.651 1.00 84.25 283 ALA A O 1
ATOM 2130 N N . ALA A 1 284 ? 15.360 -1.263 -32.668 1.00 78.69 284 ALA A N 1
ATOM 2131 C CA . ALA A 1 284 ? 14.757 -2.556 -32.984 1.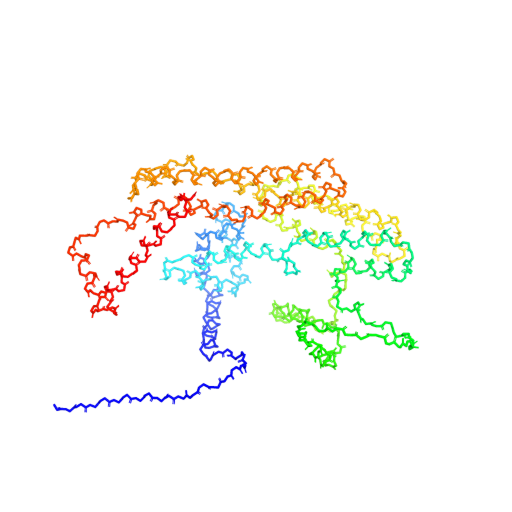00 78.69 284 ALA A CA 1
ATOM 2132 C C . ALA A 1 284 ? 14.084 -2.602 -34.361 1.00 78.69 284 ALA A C 1
ATOM 2134 O O . ALA A 1 284 ? 13.862 -3.700 -34.867 1.00 78.69 284 ALA A O 1
ATOM 2135 N N . GLU A 1 285 ? 13.818 -1.460 -35.004 1.00 84.25 285 GLU A N 1
ATOM 2136 C CA . GLU A 1 285 ? 13.208 -1.412 -36.342 1.00 84.25 285 GLU A CA 1
ATOM 2137 C C . GLU A 1 285 ? 13.929 -2.286 -37.387 1.00 84.25 285 GLU A C 1
ATOM 2139 O O . GLU A 1 285 ? 13.260 -3.088 -38.044 1.00 84.25 285 GLU A O 1
ATOM 2144 N N . PRO A 1 286 ? 15.275 -2.263 -37.511 1.00 79.94 286 PRO A N 1
ATOM 2145 C CA . PRO A 1 286 ? 15.973 -3.132 -38.457 1.00 79.94 286 PRO A CA 1
ATOM 2146 C C . PRO A 1 286 ? 15.775 -4.624 -38.165 1.00 79.94 286 PRO A C 1
ATOM 2148 O O . PRO A 1 286 ? 15.773 -5.430 -39.091 1.00 79.94 286 PRO A O 1
ATOM 2151 N N . ALA A 1 287 ? 15.560 -5.007 -36.900 1.00 72.81 287 ALA A N 1
ATOM 2152 C CA . ALA A 1 287 ? 15.374 -6.403 -36.502 1.00 72.81 287 ALA A CA 1
ATOM 2153 C C . ALA A 1 287 ? 14.045 -7.005 -36.996 1.00 72.81 287 ALA A C 1
ATOM 2155 O O . ALA A 1 287 ? 13.864 -8.217 -36.905 1.00 72.81 287 ALA A O 1
ATOM 2156 N N . ARG A 1 288 ? 13.134 -6.194 -37.559 1.00 73.00 288 ARG A N 1
ATOM 2157 C CA . ARG A 1 288 ? 11.930 -6.686 -38.250 1.00 73.00 288 ARG A CA 1
ATOM 2158 C C . ARG A 1 288 ? 12.270 -7.491 -39.507 1.00 73.00 288 ARG A C 1
ATOM 2160 O O . ARG A 1 288 ? 11.517 -8.385 -39.882 1.00 73.00 288 ARG A O 1
ATOM 2167 N N . ALA A 1 289 ? 13.403 -7.204 -40.152 1.00 73.12 289 ALA A N 1
ATOM 2168 C CA . ALA A 1 289 ? 13.902 -7.988 -41.273 1.00 73.12 289 ALA A CA 1
ATOM 2169 C C . ALA A 1 289 ? 14.852 -9.080 -40.761 1.00 73.12 289 ALA A C 1
ATOM 2171 O O . ALA A 1 289 ? 15.940 -8.779 -40.275 1.00 73.12 289 ALA A O 1
ATOM 2172 N N . ALA A 1 290 ? 14.492 -10.358 -40.930 1.00 70.69 290 ALA A N 1
ATOM 2173 C CA . ALA A 1 290 ? 15.289 -11.488 -40.430 1.00 70.69 290 ALA A CA 1
ATOM 2174 C C . ALA A 1 290 ? 16.768 -11.449 -40.874 1.00 70.69 290 ALA A C 1
ATOM 2176 O O . ALA A 1 290 ? 17.662 -11.779 -40.100 1.00 70.69 290 ALA A O 1
ATOM 2177 N N . LYS A 1 291 ? 17.040 -10.971 -42.097 1.00 77.44 291 LYS A N 1
ATOM 2178 C CA . LYS A 1 291 ? 18.399 -10.841 -42.661 1.00 77.44 291 LYS A CA 1
ATOM 2179 C C . LYS A 1 291 ? 19.250 -9.745 -42.004 1.00 77.44 291 LYS A C 1
ATOM 2181 O O . LYS A 1 291 ? 20.464 -9.752 -42.161 1.00 77.44 291 LYS A O 1
ATOM 2186 N N . ALA A 1 292 ? 18.633 -8.802 -41.295 1.00 72.69 292 ALA A N 1
ATOM 2187 C CA . ALA A 1 292 ? 19.323 -7.710 -40.610 1.00 72.69 292 ALA A CA 1
ATOM 2188 C C . ALA A 1 292 ? 19.695 -8.056 -39.154 1.00 72.69 292 ALA A C 1
ATOM 2190 O O . ALA A 1 292 ? 20.375 -7.271 -38.486 1.00 72.69 292 ALA A O 1
ATOM 2191 N N . ILE A 1 293 ? 19.287 -9.230 -38.654 1.00 77.00 293 ILE A N 1
ATOM 2192 C CA . ILE A 1 293 ? 19.623 -9.703 -37.308 1.00 77.00 293 ILE A CA 1
ATOM 2193 C C . ILE A 1 293 ? 21.091 -10.135 -37.284 1.00 77.00 293 ILE A C 1
ATOM 2195 O O . ILE A 1 293 ? 21.449 -11.245 -37.667 1.00 77.00 293 ILE A O 1
ATOM 2199 N N . THR A 1 294 ? 21.955 -9.239 -36.815 1.00 84.12 294 THR A N 1
ATOM 2200 C CA . THR A 1 294 ? 23.393 -9.488 -36.646 1.00 84.12 294 THR A CA 1
ATOM 2201 C C . THR A 1 294 ? 23.773 -9.538 -35.161 1.00 84.12 294 THR A C 1
ATOM 2203 O O . THR A 1 294 ? 23.105 -8.908 -34.334 1.00 84.12 294 THR A O 1
ATOM 2206 N N . PRO A 1 295 ? 24.880 -10.207 -34.776 1.00 79.44 295 PRO A N 1
ATOM 2207 C CA . PRO A 1 295 ? 25.369 -10.194 -33.391 1.00 79.44 295 PRO A CA 1
ATOM 2208 C C . PRO A 1 295 ? 25.618 -8.779 -32.845 1.00 79.44 295 PRO A C 1
ATOM 2210 O O . PRO A 1 295 ? 25.360 -8.499 -31.672 1.00 79.44 295 PRO A O 1
ATOM 2213 N N . ALA A 1 296 ? 26.072 -7.860 -33.705 1.00 85.00 296 ALA A N 1
ATOM 2214 C CA . ALA A 1 296 ? 26.260 -6.454 -33.360 1.00 85.00 296 ALA A CA 1
ATOM 2215 C C . ALA A 1 296 ? 24.927 -5.760 -33.027 1.00 85.00 296 ALA A C 1
ATOM 2217 O O . ALA A 1 296 ? 24.838 -5.053 -32.019 1.00 85.00 296 ALA A O 1
ATOM 2218 N N . LEU A 1 297 ? 23.879 -6.010 -33.823 1.00 75.94 297 LEU A N 1
ATOM 2219 C CA . LEU A 1 297 ? 22.532 -5.507 -33.551 1.00 75.94 297 LEU A CA 1
ATOM 2220 C C . LEU A 1 297 ? 21.986 -6.072 -32.235 1.00 75.94 297 LEU A C 1
ATOM 2222 O O . LEU A 1 297 ? 21.510 -5.306 -31.403 1.00 75.94 297 LEU A O 1
ATOM 2226 N N . LEU A 1 298 ? 22.126 -7.378 -31.991 1.00 75.62 298 LEU A N 1
ATOM 2227 C CA . LEU A 1 298 ? 21.686 -8.006 -30.739 1.00 75.62 298 LEU A CA 1
ATOM 2228 C C . LEU A 1 298 ? 22.396 -7.415 -29.512 1.00 75.62 298 LEU A C 1
ATOM 2230 O O . LEU A 1 298 ? 21.749 -7.128 -28.505 1.00 75.62 298 LEU A O 1
ATOM 2234 N N . LYS A 1 299 ? 23.708 -7.154 -29.600 1.00 80.00 299 LYS A N 1
ATOM 2235 C CA . LYS A 1 299 ? 24.469 -6.478 -28.535 1.00 80.00 299 LYS A CA 1
ATOM 2236 C C . LYS A 1 299 ? 23.947 -5.058 -28.279 1.00 80.00 299 LYS A C 1
ATOM 2238 O O . LYS A 1 299 ? 23.785 -4.674 -27.120 1.00 80.00 299 LYS A O 1
ATOM 2243 N N . LYS A 1 300 ? 23.650 -4.296 -29.339 1.00 81.75 300 LYS A N 1
ATOM 2244 C CA . LYS A 1 300 ? 23.068 -2.945 -29.248 1.00 81.75 300 LYS A CA 1
ATOM 2245 C C . LYS A 1 300 ? 21.675 -2.971 -28.611 1.00 81.75 300 LYS A C 1
ATOM 2247 O O . LYS A 1 300 ? 21.412 -2.189 -27.699 1.00 81.75 300 LYS A O 1
ATOM 2252 N N . LEU A 1 301 ? 20.810 -3.889 -29.043 1.00 77.25 301 LEU A N 1
ATOM 2253 C CA . LEU A 1 301 ? 19.466 -4.070 -28.489 1.00 77.25 301 LEU A CA 1
ATOM 2254 C C . LEU A 1 301 ? 19.506 -4.471 -27.018 1.00 77.25 301 LEU A C 1
ATOM 2256 O O . LEU A 1 301 ? 18.749 -3.925 -26.221 1.00 77.25 301 LEU A O 1
ATOM 2260 N N . ALA A 1 302 ? 20.419 -5.365 -26.633 1.00 76.12 302 ALA A N 1
ATOM 2261 C CA . ALA A 1 302 ? 20.601 -5.746 -25.238 1.00 76.12 302 ALA A CA 1
ATOM 2262 C C . ALA A 1 302 ? 21.006 -4.549 -24.360 1.00 76.12 302 ALA A C 1
ATOM 2264 O O . ALA A 1 302 ? 20.475 -4.399 -23.261 1.00 76.12 302 ALA A O 1
ATOM 2265 N N . ALA A 1 303 ? 21.902 -3.680 -24.842 1.00 80.62 303 ALA A N 1
ATOM 2266 C CA . ALA A 1 303 ? 22.295 -2.466 -24.125 1.00 80.62 303 ALA A CA 1
ATOM 2267 C C . ALA A 1 303 ? 21.120 -1.482 -23.979 1.00 80.62 303 ALA A C 1
ATOM 2269 O O . ALA A 1 303 ? 20.801 -1.070 -22.867 1.00 80.62 303 ALA A O 1
ATOM 2270 N N . LYS A 1 304 ? 20.411 -1.177 -25.075 1.00 85.12 304 LYS A N 1
ATOM 2271 C CA . LYS A 1 304 ? 19.254 -0.263 -25.060 1.00 85.12 304 LYS A CA 1
ATOM 2272 C C . LYS A 1 304 ? 18.086 -0.788 -24.225 1.00 85.12 304 LYS A C 1
ATOM 2274 O O . LYS A 1 304 ? 17.444 -0.024 -23.516 1.00 85.12 304 LYS A O 1
ATOM 2279 N N . ARG A 1 305 ? 17.846 -2.100 -24.237 1.00 82.00 305 ARG A N 1
ATOM 2280 C CA . ARG A 1 305 ? 16.841 -2.734 -23.379 1.00 82.00 305 ARG A CA 1
ATOM 2281 C C . ARG A 1 305 ? 17.181 -2.589 -21.896 1.00 82.00 305 ARG A C 1
ATOM 2283 O O . ARG A 1 305 ? 16.288 -2.302 -21.105 1.00 82.00 305 ARG A O 1
ATOM 2290 N N . ARG A 1 306 ? 18.445 -2.809 -21.511 1.00 81.25 306 ARG A N 1
ATOM 2291 C CA . ARG A 1 306 ? 18.898 -2.616 -20.121 1.00 81.25 306 ARG A CA 1
ATOM 2292 C C . ARG A 1 306 ? 18.731 -1.168 -19.685 1.00 81.25 306 ARG A C 1
ATOM 2294 O O . ARG A 1 306 ? 18.257 -0.930 -18.582 1.00 81.25 306 ARG A O 1
ATOM 2301 N N . GLU A 1 307 ? 19.048 -0.233 -20.572 1.00 86.88 307 GLU A N 1
ATOM 2302 C CA . GLU A 1 307 ? 18.865 1.197 -20.337 1.00 86.88 307 GLU A CA 1
ATOM 2303 C C . GLU A 1 307 ? 17.392 1.566 -20.113 1.00 86.88 307 GLU A C 1
ATOM 2305 O O . GLU A 1 307 ? 17.052 2.200 -19.117 1.00 86.88 307 GLU A O 1
ATOM 2310 N N . ALA A 1 308 ? 16.494 1.102 -20.986 1.00 79.81 308 ALA A N 1
ATOM 2311 C CA . ALA A 1 308 ? 15.058 1.312 -20.819 1.00 79.81 308 ALA A CA 1
ATOM 2312 C C . ALA A 1 308 ? 14.548 0.696 -19.506 1.00 79.81 308 ALA A C 1
ATOM 2314 O O . ALA A 1 308 ? 13.858 1.359 -18.733 1.00 79.81 308 ALA A O 1
ATOM 2315 N N . ALA A 1 309 ? 14.949 -0.544 -19.204 1.00 81.56 309 ALA A N 1
ATOM 2316 C CA . ALA A 1 309 ? 14.596 -1.204 -17.952 1.00 81.56 309 ALA A CA 1
ATOM 2317 C C . ALA A 1 309 ? 15.077 -0.406 -16.730 1.00 81.56 309 ALA A C 1
ATOM 2319 O O . ALA A 1 309 ? 14.315 -0.224 -15.787 1.00 81.56 309 ALA A O 1
ATOM 2320 N N . ARG A 1 310 ? 16.301 0.130 -16.756 1.00 87.31 310 ARG A N 1
ATOM 2321 C CA . ARG A 1 310 ? 16.879 0.943 -15.674 1.00 87.31 310 ARG A CA 1
ATOM 2322 C C . ARG A 1 310 ? 15.993 2.128 -15.317 1.00 87.31 310 ARG A C 1
ATOM 2324 O O . ARG A 1 310 ? 15.667 2.329 -14.148 1.00 87.31 310 ARG A O 1
ATOM 2331 N N . TRP A 1 311 ? 15.567 2.888 -16.321 1.00 88.75 311 TRP A N 1
ATOM 2332 C CA . TRP A 1 311 ? 14.728 4.062 -16.107 1.00 88.75 311 TRP A CA 1
ATOM 2333 C C . TRP A 1 311 ? 13.300 3.708 -15.694 1.00 88.75 311 TRP A C 1
ATOM 2335 O O . TRP A 1 311 ? 12.756 4.368 -14.810 1.00 88.75 311 TRP A O 1
ATOM 2345 N N . VAL A 1 312 ? 12.719 2.636 -16.244 1.00 82.62 312 VAL A N 1
ATOM 2346 C CA . VAL A 1 312 ? 11.416 2.116 -15.786 1.00 82.62 312 VAL A CA 1
ATOM 2347 C C . VAL A 1 312 ? 11.481 1.730 -14.307 1.00 82.62 312 VAL A C 1
ATOM 2349 O O . VAL A 1 312 ? 10.589 2.065 -13.527 1.00 82.62 312 VAL A O 1
ATOM 2352 N N . ILE A 1 313 ? 12.565 1.074 -13.891 1.00 84.19 313 ILE A N 1
ATOM 2353 C CA . ILE A 1 313 ? 12.796 0.701 -12.497 1.00 84.19 313 ILE A CA 1
ATOM 2354 C C . ILE A 1 313 ? 12.894 1.947 -11.614 1.00 84.19 313 ILE A C 1
ATOM 2356 O O . ILE A 1 313 ? 12.194 2.019 -10.604 1.00 84.19 313 ILE A O 1
ATOM 2360 N N . LEU A 1 314 ? 13.710 2.928 -12.003 1.00 87.25 314 LEU A N 1
ATOM 2361 C CA . LEU A 1 314 ? 13.862 4.188 -11.273 1.00 87.25 314 LEU A CA 1
ATOM 2362 C C . LEU A 1 314 ? 12.524 4.919 -11.110 1.00 87.25 314 LEU A C 1
ATOM 2364 O O . LEU A 1 314 ? 12.183 5.298 -9.993 1.00 87.25 314 LEU A O 1
ATOM 2368 N N . ALA A 1 315 ? 11.736 5.032 -12.182 1.00 85.00 315 ALA A N 1
ATOM 2369 C CA . ALA A 1 315 ? 10.403 5.629 -12.134 1.00 85.00 315 ALA A CA 1
ATOM 2370 C C . ALA A 1 315 ? 9.467 4.853 -11.190 1.00 85.00 315 ALA A C 1
ATOM 2372 O O . ALA A 1 315 ? 8.806 5.435 -10.335 1.00 85.00 315 ALA A O 1
ATOM 2373 N N . SER A 1 316 ? 9.478 3.518 -11.255 1.00 85.94 316 SER A N 1
ATOM 2374 C CA . SER A 1 316 ? 8.641 2.675 -10.390 1.00 85.94 316 SER A CA 1
ATOM 2375 C C . SER A 1 316 ? 8.994 2.742 -8.895 1.00 85.94 316 SER A C 1
ATOM 2377 O O . SER A 1 316 ? 8.212 2.280 -8.064 1.00 85.94 316 SER A O 1
ATOM 2379 N N . MET A 1 317 ? 10.174 3.261 -8.537 1.00 90.19 317 MET A N 1
ATOM 2380 C CA . MET A 1 317 ? 10.622 3.394 -7.146 1.00 90.19 317 MET A CA 1
ATOM 2381 C C . MET A 1 317 ? 10.137 4.676 -6.472 1.00 90.19 317 MET A C 1
ATOM 2383 O O . MET A 1 317 ? 10.135 4.745 -5.244 1.00 90.19 317 MET A O 1
ATOM 2387 N N . GLU A 1 318 ? 9.663 5.659 -7.233 1.00 89.88 318 GLU A N 1
ATOM 2388 C CA . GLU A 1 318 ? 9.197 6.934 -6.685 1.00 89.88 318 GLU A CA 1
ATOM 2389 C C . GLU A 1 318 ? 7.958 6.755 -5.802 1.00 89.88 318 GLU A C 1
ATOM 2391 O O . GLU A 1 318 ? 7.926 7.266 -4.683 1.00 89.88 318 GLU A O 1
ATOM 2396 N N . THR A 1 319 ? 6.970 5.970 -6.242 1.00 86.88 319 THR A N 1
ATOM 2397 C CA . THR A 1 319 ? 5.751 5.722 -5.456 1.00 86.88 319 THR A CA 1
ATOM 2398 C C . THR A 1 319 ? 6.038 4.993 -4.136 1.00 86.88 319 THR A C 1
ATOM 2400 O O . THR A 1 319 ? 5.599 5.489 -3.097 1.00 86.88 319 THR A O 1
ATOM 2403 N N . PRO A 1 320 ? 6.790 3.869 -4.101 1.00 87.94 320 PRO A N 1
ATOM 2404 C CA . PRO A 1 320 ? 7.194 3.240 -2.843 1.00 87.94 320 PRO A CA 1
ATOM 2405 C C . PRO A 1 320 ? 7.945 4.179 -1.895 1.00 87.94 320 PRO A C 1
ATOM 2407 O O . PRO A 1 320 ? 7.673 4.168 -0.696 1.00 87.94 320 PRO A O 1
ATOM 2410 N N . LEU A 1 321 ? 8.866 5.000 -2.413 1.00 93.56 321 LEU A N 1
ATOM 2411 C CA . LEU A 1 321 ? 9.622 5.951 -1.596 1.00 93.56 321 LEU A CA 1
ATOM 2412 C C . LEU A 1 321 ? 8.708 7.025 -0.997 1.00 93.56 321 LEU A C 1
ATOM 2414 O O . LEU A 1 321 ? 8.750 7.230 0.212 1.00 93.56 321 LEU A O 1
ATOM 2418 N N . ARG A 1 322 ? 7.815 7.627 -1.794 1.00 90.94 322 ARG A N 1
ATOM 2419 C CA . ARG A 1 322 ? 6.819 8.595 -1.299 1.00 90.94 322 ARG A CA 1
ATOM 2420 C C . ARG A 1 322 ? 5.905 7.984 -0.232 1.00 90.94 322 ARG A C 1
ATOM 2422 O O . ARG A 1 322 ? 5.658 8.610 0.795 1.00 90.94 322 ARG A O 1
ATOM 2429 N N . ARG A 1 323 ? 5.430 6.747 -0.440 1.00 89.75 323 ARG A N 1
ATOM 2430 C CA . ARG A 1 323 ? 4.609 6.023 0.551 1.00 89.75 323 ARG A CA 1
ATOM 2431 C C . ARG A 1 323 ? 5.353 5.842 1.873 1.00 89.75 323 ARG A C 1
ATOM 2433 O O . ARG A 1 323 ? 4.767 6.073 2.921 1.00 89.75 323 ARG A O 1
ATOM 2440 N N . LEU A 1 324 ? 6.632 5.469 1.828 1.00 93.56 324 LEU A N 1
ATOM 2441 C CA . LEU A 1 324 ? 7.464 5.317 3.024 1.00 93.56 324 LEU A CA 1
ATOM 2442 C C . LEU A 1 324 ? 7.779 6.657 3.704 1.00 93.56 324 LEU A C 1
ATOM 2444 O O . LEU A 1 324 ? 7.808 6.719 4.929 1.00 93.56 324 LEU A O 1
ATOM 2448 N N . GLU A 1 325 ? 7.969 7.740 2.946 1.00 92.81 325 GLU A N 1
ATOM 2449 C CA . GLU A 1 325 ? 8.156 9.091 3.501 1.00 92.81 325 GLU A CA 1
ATOM 2450 C C . GLU A 1 325 ? 6.921 9.583 4.271 1.00 92.81 325 GLU A C 1
ATOM 2452 O O . GLU A 1 325 ? 7.058 10.330 5.242 1.00 92.81 325 GLU A O 1
ATOM 2457 N N . ALA A 1 326 ? 5.727 9.115 3.896 1.00 91.06 326 ALA A N 1
ATOM 2458 C CA . ALA A 1 326 ? 4.475 9.418 4.584 1.00 91.06 326 ALA A CA 1
ATOM 2459 C C . ALA A 1 326 ? 4.275 8.652 5.913 1.00 91.06 326 ALA A C 1
ATOM 2461 O O . ALA A 1 326 ? 3.365 8.991 6.672 1.00 91.06 326 ALA A O 1
ATOM 2462 N N . VAL A 1 327 ? 5.124 7.666 6.245 1.00 90.56 327 VAL A N 1
ATOM 2463 C CA . VAL A 1 327 ? 5.019 6.817 7.460 1.00 90.56 327 VAL A CA 1
ATOM 2464 C C . VAL A 1 327 ? 5.453 7.546 8.752 1.00 90.56 327 VAL A C 1
ATOM 2466 O O . VAL A 1 327 ? 5.695 6.936 9.786 1.00 90.56 327 VAL A O 1
ATOM 2469 N N . LYS A 1 328 ? 5.487 8.881 8.760 1.00 87.69 328 LYS A N 1
ATOM 2470 C CA . LYS A 1 328 ? 5.696 9.662 9.989 1.00 87.69 328 LYS A CA 1
ATOM 2471 C C . LYS A 1 328 ? 4.424 9.660 10.844 1.00 87.69 328 LYS A C 1
ATOM 2473 O O . LYS A 1 328 ? 3.392 10.225 10.455 1.00 87.69 328 LYS A O 1
ATOM 2478 N N . VAL A 1 329 ? 4.489 9.006 12.002 1.00 78.06 329 VAL A N 1
ATOM 2479 C CA . VAL A 1 329 ? 3.340 8.750 12.886 1.00 78.06 329 VAL A CA 1
ATOM 2480 C C . VAL A 1 329 ? 3.440 9.477 14.226 1.00 78.06 329 VAL A C 1
ATOM 2482 O O . VAL A 1 329 ? 2.406 9.882 14.756 1.00 78.06 329 VAL A O 1
ATOM 2485 N N . LEU A 1 330 ? 4.644 9.696 14.763 1.00 74.81 330 LEU A N 1
ATOM 2486 C CA . LEU A 1 330 ? 4.859 10.258 16.104 1.00 74.81 330 LEU A CA 1
ATOM 2487 C C . LEU A 1 330 ? 4.617 11.771 16.197 1.00 74.81 330 LEU A C 1
ATOM 2489 O O . LEU A 1 330 ? 4.255 12.280 17.264 1.00 74.81 330 LEU A O 1
ATOM 2493 N N . ASP A 1 331 ? 4.755 12.485 15.081 1.00 77.56 331 ASP A N 1
ATOM 2494 C CA . ASP A 1 331 ? 4.567 13.940 15.019 1.00 77.56 331 ASP A CA 1
ATOM 2495 C C . ASP A 1 331 ? 3.087 14.359 14.996 1.00 77.56 331 ASP A C 1
ATOM 2497 O O . ASP A 1 331 ? 2.766 15.547 14.958 1.00 77.56 331 ASP A O 1
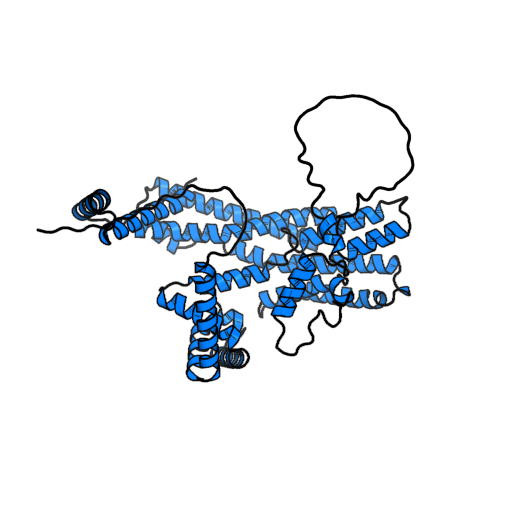ATOM 2501 N N . ARG A 1 332 ? 2.149 13.402 15.031 1.00 83.25 332 ARG A N 1
ATOM 2502 C CA . ARG A 1 332 ? 0.716 13.692 14.914 1.00 83.25 332 ARG A CA 1
ATOM 2503 C C . ARG A 1 332 ? 0.130 14.111 16.271 1.00 83.25 332 ARG A C 1
ATOM 2505 O O . ARG A 1 332 ? 0.014 13.267 17.163 1.00 83.25 332 ARG A O 1
ATOM 2512 N N . PRO A 1 333 ? -0.342 15.362 16.445 1.00 87.44 333 PRO A N 1
ATOM 2513 C CA . PRO A 1 333 ? -0.948 15.803 17.707 1.00 87.44 333 PRO A CA 1
ATOM 2514 C C . PRO A 1 333 ? -2.208 14.998 18.062 1.00 87.44 333 PRO A C 1
ATOM 2516 O O . PRO A 1 333 ? -2.449 14.706 19.233 1.00 87.44 333 PRO A O 1
ATOM 2519 N N . ALA A 1 334 ? -2.962 14.559 17.048 1.00 88.81 334 ALA A N 1
ATOM 2520 C CA . ALA A 1 334 ? -4.133 13.702 17.217 1.00 88.81 334 ALA A CA 1
ATOM 2521 C C . ALA A 1 334 ? -3.799 12.363 17.900 1.00 88.81 334 ALA A C 1
ATOM 2523 O O . ALA A 1 334 ? -4.560 11.907 18.751 1.00 88.81 334 ALA A O 1
ATOM 2524 N N . LEU A 1 335 ? -2.636 11.770 17.598 1.00 93.56 335 LEU A N 1
ATOM 2525 C CA . LEU A 1 335 ? -2.206 10.511 18.208 1.00 93.56 335 LEU A CA 1
ATOM 2526 C C . LEU A 1 335 ? -1.971 10.672 19.712 1.00 93.56 335 LEU A C 1
ATOM 2528 O O . LEU A 1 335 ? -2.426 9.847 20.500 1.00 93.56 335 LEU A O 1
ATOM 2532 N N . ARG A 1 336 ? -1.299 11.755 20.121 1.00 92.94 336 ARG A N 1
ATOM 2533 C CA . ARG A 1 336 ? -1.046 12.041 21.541 1.00 92.94 336 ARG A CA 1
ATOM 2534 C C . ARG A 1 336 ? -2.359 12.249 22.295 1.00 92.94 336 ARG A C 1
ATOM 2536 O O . ARG A 1 336 ? -2.576 11.626 23.327 1.00 92.94 336 ARG A O 1
ATOM 2543 N N . ALA A 1 337 ? -3.278 13.035 21.732 1.00 93.38 337 ALA A N 1
ATOM 2544 C CA . ALA A 1 337 ? -4.603 13.247 22.315 1.00 93.38 337 ALA A CA 1
ATOM 2545 C C . ALA A 1 337 ? -5.449 11.958 22.390 1.00 93.38 337 ALA A C 1
ATOM 2547 O O . ALA A 1 337 ? -6.246 11.781 23.312 1.00 93.38 337 ALA A O 1
ATOM 2548 N N . ALA A 1 338 ? -5.308 11.046 21.426 1.00 94.69 338 ALA A N 1
ATOM 2549 C CA . ALA A 1 338 ? -5.951 9.736 21.469 1.00 94.69 338 ALA A CA 1
ATOM 2550 C C . ALA A 1 338 ? -5.342 8.824 22.544 1.00 94.69 338 ALA A C 1
ATOM 2552 O O . ALA A 1 338 ? -6.084 8.159 23.265 1.00 94.69 338 ALA A O 1
ATOM 2553 N N . LEU A 1 339 ? -4.015 8.830 22.687 1.00 95.94 339 LEU A N 1
ATOM 2554 C CA . LEU A 1 339 ? -3.300 8.033 23.682 1.00 95.94 339 LEU A CA 1
ATOM 2555 C C . LEU A 1 339 ? -3.620 8.470 25.116 1.00 95.94 339 LEU A C 1
ATOM 2557 O O . LEU A 1 339 ? -3.788 7.615 25.980 1.00 95.94 339 LEU A O 1
ATOM 2561 N N . GLU A 1 340 ? -3.794 9.771 25.360 1.00 95.62 340 GLU A N 1
ATOM 2562 C CA . GLU A 1 340 ? -4.212 10.264 26.680 1.00 95.62 340 GLU A CA 1
ATOM 2563 C C . GLU A 1 340 ? -5.625 9.825 27.072 1.00 95.62 340 GLU A C 1
ATOM 2565 O O . GLU A 1 340 ? -5.897 9.575 28.245 1.00 95.62 340 GLU A O 1
ATOM 2570 N N . ARG A 1 341 ? -6.528 9.685 26.094 1.00 95.31 341 ARG A N 1
ATOM 2571 C CA . ARG A 1 341 ? -7.894 9.185 26.319 1.00 95.31 341 ARG A CA 1
ATOM 2572 C C . ARG A 1 341 ? -7.959 7.664 26.466 1.00 95.31 341 ARG A C 1
ATOM 2574 O O . ARG A 1 341 ? -8.995 7.142 26.876 1.00 95.31 341 ARG A O 1
ATOM 2581 N N . ALA A 1 342 ? -6.904 6.946 26.090 1.00 95.56 342 ALA A N 1
ATOM 2582 C CA . ALA A 1 342 ? -6.896 5.496 26.133 1.00 95.56 342 ALA A CA 1
ATOM 2583 C C . ALA A 1 342 ? -6.779 4.993 27.588 1.00 95.56 342 ALA A C 1
ATOM 2585 O O . ALA A 1 342 ? -5.945 5.490 28.346 1.00 95.56 342 ALA A O 1
ATOM 2586 N N . PRO A 1 343 ? -7.558 3.972 27.989 1.00 95.44 343 PRO A N 1
ATOM 2587 C CA . PRO A 1 343 ? -7.490 3.327 29.310 1.00 95.44 343 PRO A CA 1
ATOM 2588 C C . PRO A 1 343 ? -6.248 2.419 29.450 1.00 95.44 343 PRO A C 1
ATOM 2590 O O . PRO A 1 343 ? -6.363 1.215 29.690 1.00 95.44 343 PRO A O 1
ATOM 2593 N N . ALA A 1 344 ? -5.059 2.963 29.224 1.00 95.69 344 ALA A N 1
ATOM 2594 C CA . ALA A 1 344 ? -3.789 2.252 29.314 1.00 95.69 344 ALA A CA 1
ATOM 2595 C C . ALA A 1 344 ? -2.962 2.805 30.479 1.00 95.69 344 ALA A C 1
ATOM 2597 O O . ALA A 1 344 ? -3.070 3.986 30.816 1.00 95.69 344 ALA A O 1
ATOM 2598 N N . SER A 1 345 ? -2.133 1.962 31.098 1.00 97.06 345 SER A N 1
ATOM 2599 C CA . SER A 1 345 ? -1.189 2.439 32.115 1.00 97.06 345 SER A CA 1
ATOM 2600 C C . SER A 1 345 ? -0.112 3.329 31.484 1.00 97.06 345 SER A C 1
ATOM 2602 O O . SER A 1 345 ? 0.166 3.226 30.289 1.00 97.06 345 SER A O 1
ATOM 2604 N N . GLU A 1 346 ? 0.546 4.173 32.278 1.00 96.62 346 GLU A N 1
ATOM 2605 C CA . GLU A 1 346 ? 1.641 5.020 31.779 1.00 96.62 346 GLU A CA 1
ATOM 2606 C C . GLU A 1 346 ? 2.793 4.198 31.174 1.00 96.62 346 GLU A C 1
ATOM 2608 O O . GLU A 1 346 ? 3.373 4.578 30.155 1.00 96.62 346 GLU A O 1
ATOM 2613 N N . ASP A 1 347 ? 3.075 3.015 31.726 1.00 97.31 347 ASP A N 1
ATOM 2614 C CA . ASP A 1 347 ? 4.060 2.091 31.157 1.00 97.31 347 ASP A CA 1
ATOM 2615 C C . ASP A 1 347 ? 3.620 1.532 29.796 1.00 97.31 347 ASP A C 1
ATOM 2617 O O . ASP A 1 347 ? 4.439 1.408 28.882 1.00 97.31 347 ASP A O 1
ATOM 2621 N N . GLU A 1 348 ? 2.332 1.218 29.628 1.00 97.50 348 GLU A N 1
ATOM 2622 C CA . GLU A 1 348 ? 1.774 0.792 28.341 1.00 97.50 348 GLU A CA 1
ATOM 2623 C C . GLU A 1 348 ? 1.820 1.922 27.313 1.00 97.50 348 GLU A C 1
ATOM 2625 O O . GLU A 1 348 ? 2.258 1.691 26.188 1.00 97.50 348 GLU A O 1
ATOM 2630 N N . LYS A 1 349 ? 1.448 3.150 27.695 1.00 97.12 349 LYS A N 1
ATOM 2631 C CA . LYS A 1 349 ? 1.556 4.331 26.825 1.00 97.12 349 LYS A CA 1
ATOM 2632 C C . LYS A 1 349 ? 3.003 4.561 26.378 1.00 97.12 349 LYS A C 1
ATOM 2634 O O . LYS A 1 349 ? 3.255 4.764 25.192 1.00 97.12 349 LYS A O 1
ATOM 2639 N N . ARG A 1 350 ? 3.973 4.459 27.294 1.00 96.25 350 ARG A N 1
ATOM 2640 C CA . ARG A 1 350 ? 5.407 4.567 26.971 1.00 96.25 350 ARG A CA 1
ATOM 2641 C C . ARG A 1 350 ? 5.878 3.491 25.994 1.00 96.25 350 ARG A C 1
ATOM 2643 O O . ARG A 1 350 ? 6.592 3.811 25.047 1.00 96.25 350 ARG A O 1
ATOM 2650 N N . ARG A 1 351 ? 5.499 2.227 26.211 1.00 97.31 351 ARG A N 1
ATOM 2651 C CA . ARG A 1 351 ? 5.848 1.123 25.297 1.00 97.31 351 ARG A CA 1
ATOM 2652 C C . ARG A 1 351 ? 5.198 1.295 23.931 1.00 97.31 351 ARG A C 1
ATOM 2654 O O . ARG A 1 351 ? 5.862 1.084 22.926 1.00 97.31 351 ARG A O 1
ATOM 2661 N N . PHE A 1 352 ? 3.951 1.753 23.897 1.00 96.69 352 PHE A N 1
ATOM 2662 C CA . PHE A 1 352 ? 3.249 2.068 22.659 1.00 96.69 352 PHE A CA 1
ATOM 2663 C C . PHE A 1 352 ? 4.006 3.124 21.842 1.00 96.69 352 PHE A C 1
ATOM 2665 O O . PHE A 1 352 ? 4.287 2.907 20.667 1.00 96.69 352 PHE A O 1
ATOM 2672 N N . LEU A 1 353 ? 4.437 4.220 22.482 1.00 95.75 353 LEU A N 1
ATOM 2673 C CA . LEU A 1 353 ? 5.266 5.247 21.836 1.00 95.75 353 LEU A CA 1
ATOM 2674 C C . LEU A 1 353 ? 6.600 4.689 21.313 1.00 95.75 353 LEU A C 1
ATOM 2676 O O . LEU A 1 353 ? 7.032 5.063 20.222 1.00 95.75 353 LEU A O 1
ATOM 2680 N N . ALA A 1 354 ? 7.233 3.770 22.050 1.00 95.69 354 ALA A N 1
ATOM 2681 C CA . ALA A 1 354 ? 8.435 3.078 21.585 1.00 95.69 354 ALA A CA 1
ATOM 2682 C C . ALA A 1 354 ? 8.160 2.206 20.343 1.00 95.69 354 ALA A C 1
ATOM 2684 O O . ALA A 1 354 ? 8.967 2.203 19.412 1.00 95.69 354 ALA A O 1
ATOM 2685 N N . GLY A 1 355 ? 7.002 1.541 20.277 1.00 95.81 355 GLY A N 1
ATOM 2686 C CA . GLY A 1 355 ? 6.546 0.812 19.091 1.00 95.81 355 GLY A CA 1
ATOM 2687 C C . GLY A 1 355 ? 6.388 1.715 17.862 1.00 95.81 355 GLY A C 1
ATOM 2688 O O . GLY A 1 355 ? 6.810 1.348 16.764 1.00 95.81 355 GLY A O 1
ATOM 2689 N N . GLY A 1 356 ? 5.869 2.933 18.042 1.00 95.50 356 GLY A N 1
ATOM 2690 C CA . GLY A 1 356 ? 5.826 3.945 16.981 1.00 95.50 356 GLY A CA 1
ATOM 2691 C C . GLY A 1 356 ? 7.213 4.354 16.485 1.00 95.50 356 GLY A C 1
ATOM 2692 O O . GLY A 1 356 ? 7.442 4.408 15.279 1.00 95.50 356 GLY A O 1
ATOM 2693 N N . ALA A 1 357 ? 8.167 4.561 17.398 1.00 95.50 357 ALA A N 1
ATOM 2694 C CA . ALA A 1 357 ? 9.552 4.865 17.031 1.00 95.50 357 ALA A CA 1
ATOM 2695 C C . ALA A 1 357 ? 10.207 3.711 16.250 1.00 95.50 357 ALA A C 1
ATOM 2697 O O . ALA A 1 357 ? 10.941 3.946 15.290 1.00 95.50 357 ALA A O 1
ATOM 2698 N N . ALA A 1 358 ? 9.903 2.460 16.607 1.00 96.19 358 ALA A N 1
ATOM 2699 C CA . ALA A 1 358 ? 10.371 1.289 15.870 1.00 96.19 358 ALA A CA 1
ATOM 2700 C C . ALA A 1 358 ? 9.778 1.206 14.448 1.00 96.19 358 ALA A C 1
ATOM 2702 O O . ALA A 1 358 ? 10.488 0.841 13.507 1.00 96.19 358 ALA A O 1
ATOM 2703 N N . LEU A 1 359 ? 8.503 1.571 14.261 1.00 96.00 359 LEU A N 1
ATOM 2704 C CA . LEU A 1 359 ? 7.882 1.669 12.932 1.00 96.00 359 LEU A CA 1
ATOM 2705 C C . LEU A 1 359 ? 8.564 2.734 12.064 1.00 96.00 359 LEU A C 1
ATOM 2707 O O . LEU A 1 359 ? 8.899 2.459 10.909 1.00 96.00 359 LEU A O 1
ATOM 2711 N 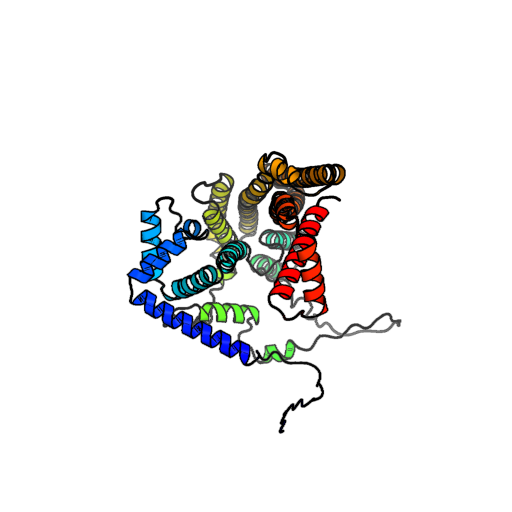N . GLU A 1 360 ? 8.823 3.918 12.620 1.00 95.75 360 GLU A N 1
ATOM 2712 C CA . GLU A 1 360 ? 9.528 4.989 11.908 1.00 95.75 360 GLU A CA 1
ATOM 2713 C C . GLU A 1 360 ? 10.969 4.595 11.561 1.00 95.75 360 GLU A C 1
ATOM 2715 O O . GLU A 1 360 ? 11.422 4.847 10.443 1.00 95.75 360 GLU A O 1
ATOM 2720 N N . ALA A 1 361 ? 11.671 3.900 12.462 1.00 96.75 361 ALA A N 1
ATOM 2721 C CA . ALA A 1 361 ? 13.009 3.374 12.198 1.00 96.75 361 ALA A CA 1
ATOM 2722 C C . ALA A 1 361 ? 13.014 2.359 11.040 1.00 96.75 361 ALA A C 1
ATOM 2724 O O . ALA A 1 361 ? 13.849 2.460 10.139 1.00 96.75 361 ALA A O 1
ATOM 2725 N N . ARG A 1 362 ? 12.042 1.432 11.000 1.00 97.19 362 ARG A N 1
ATOM 2726 C CA . ARG A 1 362 ? 11.867 0.482 9.881 1.00 97.19 362 ARG A CA 1
ATOM 2727 C C . ARG A 1 362 ? 11.595 1.204 8.559 1.00 97.19 362 ARG A C 1
ATOM 2729 O O . ARG A 1 362 ? 12.142 0.818 7.524 1.00 97.19 362 ARG A O 1
ATOM 2736 N N . ALA A 1 363 ? 10.775 2.257 8.575 1.00 96.75 363 ALA A N 1
ATOM 2737 C CA . ALA A 1 363 ? 10.517 3.071 7.387 1.00 96.75 363 ALA A CA 1
ATOM 2738 C C . ALA A 1 363 ? 11.783 3.814 6.922 1.00 96.75 363 ALA A C 1
ATOM 2740 O O . ALA A 1 363 ? 12.100 3.802 5.731 1.00 96.75 363 ALA A O 1
ATOM 2741 N N . ALA A 1 364 ? 12.552 4.394 7.848 1.00 97.06 364 ALA A N 1
ATOM 2742 C CA . ALA A 1 364 ? 13.809 5.082 7.554 1.00 97.06 364 ALA A CA 1
ATOM 2743 C C . ALA A 1 364 ? 14.883 4.136 6.982 1.00 97.06 364 ALA A C 1
ATOM 2745 O O . ALA A 1 364 ? 15.587 4.488 6.027 1.00 97.06 364 ALA A O 1
ATOM 2746 N N . GLU A 1 365 ? 14.982 2.913 7.504 1.00 97.88 365 GLU A N 1
ATOM 2747 C CA . GLU A 1 365 ? 15.851 1.870 6.955 1.00 97.88 365 GLU A CA 1
ATOM 2748 C C . GLU A 1 365 ? 15.433 1.504 5.520 1.00 97.88 365 GLU A C 1
ATOM 2750 O O . GLU A 1 365 ? 16.259 1.483 4.604 1.00 97.88 365 GLU A O 1
ATOM 2755 N N . ALA A 1 366 ? 14.135 1.289 5.283 1.00 97.19 366 ALA A N 1
ATOM 2756 C CA . ALA A 1 366 ? 13.607 0.986 3.954 1.00 97.19 366 ALA A CA 1
ATOM 2757 C C . ALA A 1 366 ? 13.832 2.124 2.940 1.00 97.19 366 ALA A C 1
ATOM 2759 O O . ALA A 1 366 ? 14.125 1.852 1.769 1.00 97.19 366 ALA A O 1
ATOM 2760 N N . LEU A 1 367 ? 13.746 3.384 3.383 1.00 96.94 367 LEU A N 1
ATOM 2761 C CA . LEU A 1 367 ? 14.103 4.561 2.585 1.00 96.94 367 LEU A CA 1
ATOM 2762 C C . LEU A 1 367 ? 15.593 4.587 2.252 1.00 96.94 367 LEU A C 1
ATOM 2764 O O . LEU A 1 367 ? 15.959 4.874 1.114 1.00 96.94 367 LEU A O 1
ATOM 2768 N N . THR A 1 368 ? 16.449 4.247 3.215 1.00 98.19 368 THR A N 1
ATOM 2769 C CA . THR A 1 368 ? 17.899 4.152 3.003 1.00 98.19 368 THR A CA 1
ATOM 2770 C C . THR A 1 368 ? 18.223 3.093 1.951 1.00 98.19 368 THR A C 1
ATOM 2772 O O . THR A 1 368 ? 18.966 3.374 1.010 1.00 98.19 368 THR A O 1
ATOM 2775 N N . HIS A 1 369 ? 17.598 1.913 2.032 1.00 97.62 369 HIS A N 1
ATOM 2776 C CA . HIS A 1 369 ? 17.715 0.876 1.004 1.00 97.62 369 HIS A CA 1
ATOM 2777 C C . HIS A 1 369 ? 17.247 1.369 -0.372 1.00 97.62 369 HIS A C 1
ATOM 2779 O O . HIS A 1 369 ? 17.957 1.198 -1.363 1.00 97.62 369 HIS A O 1
ATOM 2785 N N . GLY A 1 370 ? 16.090 2.031 -0.439 1.00 95.31 370 GLY A N 1
ATOM 2786 C CA . GLY A 1 370 ? 15.512 2.471 -1.707 1.00 95.31 370 GLY A CA 1
ATOM 2787 C C . GLY A 1 370 ? 16.339 3.568 -2.375 1.00 95.31 370 GLY A C 1
ATOM 2788 O O . GLY A 1 370 ? 16.607 3.498 -3.573 1.00 95.31 370 GLY A O 1
ATOM 2789 N N . ARG A 1 371 ? 16.833 4.537 -1.595 1.00 97.00 371 ARG A N 1
ATOM 2790 C CA . ARG A 1 371 ? 17.765 5.576 -2.065 1.00 97.00 371 ARG A CA 1
ATOM 2791 C C . ARG A 1 371 ? 19.108 4.978 -2.489 1.00 97.00 371 ARG A C 1
ATOM 2793 O O . ARG A 1 371 ? 19.661 5.390 -3.504 1.00 97.00 371 ARG A O 1
ATOM 2800 N N . GLY A 1 372 ? 19.597 3.970 -1.763 1.00 96.88 372 GLY A N 1
ATOM 2801 C CA . GLY A 1 372 ? 20.783 3.200 -2.138 1.00 96.88 372 GLY A CA 1
ATOM 2802 C C . GLY A 1 372 ? 20.631 2.511 -3.496 1.00 96.88 372 GLY A C 1
ATOM 2803 O O . GLY A 1 372 ? 21.517 2.632 -4.339 1.00 96.88 372 GLY A O 1
ATOM 2804 N N . ALA A 1 373 ? 19.488 1.866 -3.746 1.00 93.62 373 ALA A N 1
ATOM 2805 C CA . ALA A 1 373 ? 19.192 1.243 -5.034 1.00 93.62 373 ALA A CA 1
ATOM 2806 C C . ALA A 1 373 ? 19.107 2.264 -6.176 1.00 93.62 373 ALA A C 1
ATOM 2808 O O . ALA A 1 373 ? 19.692 2.056 -7.237 1.00 93.62 373 ALA A O 1
ATOM 2809 N N . VAL A 1 374 ? 18.420 3.390 -5.946 1.00 94.56 374 VAL A N 1
ATOM 2810 C CA . VAL A 1 374 ? 18.331 4.493 -6.917 1.00 94.56 374 VAL A CA 1
ATOM 2811 C C . VAL A 1 374 ? 19.721 5.018 -7.274 1.00 94.56 374 VAL A C 1
ATOM 2813 O O . VAL A 1 374 ? 20.010 5.222 -8.451 1.00 94.56 374 VAL A O 1
ATOM 2816 N N . ARG A 1 375 ? 20.599 5.197 -6.280 1.00 96.25 375 ARG A N 1
ATOM 2817 C CA . ARG A 1 375 ? 21.980 5.637 -6.501 1.00 96.25 375 ARG A CA 1
ATOM 2818 C C . ARG A 1 375 ? 22.770 4.633 -7.344 1.00 96.25 375 ARG A C 1
ATOM 2820 O O . ARG A 1 375 ? 23.365 5.032 -8.338 1.00 96.25 375 ARG A O 1
ATOM 2827 N N . LEU A 1 376 ? 22.720 3.343 -6.996 1.00 94.19 376 LEU A N 1
ATOM 2828 C CA . LEU A 1 376 ? 23.405 2.283 -7.749 1.00 94.19 376 LEU A CA 1
ATOM 2829 C C . LEU A 1 376 ? 22.981 2.262 -9.220 1.00 94.19 376 LEU A C 1
ATOM 2831 O O . LEU A 1 376 ? 23.839 2.211 -10.095 1.00 94.19 376 LEU A O 1
ATOM 2835 N N . LEU A 1 377 ? 21.677 2.365 -9.488 1.00 90.94 377 LEU A N 1
ATOM 2836 C CA . LEU A 1 377 ? 21.150 2.374 -10.853 1.00 90.94 377 LEU A CA 1
ATOM 2837 C C . LEU A 1 377 ? 21.494 3.652 -11.628 1.00 90.94 377 LEU A C 1
ATOM 2839 O O . LEU A 1 377 ? 21.551 3.611 -12.851 1.00 90.94 377 LEU A O 1
ATOM 2843 N N . ARG A 1 378 ? 21.713 4.788 -10.959 1.00 93.00 378 ARG A N 1
ATOM 2844 C CA . ARG A 1 378 ? 22.100 6.042 -11.628 1.00 93.00 378 ARG A CA 1
ATOM 2845 C C . ARG A 1 378 ? 23.593 6.116 -11.938 1.00 93.00 378 ARG A C 1
ATOM 2847 O O . ARG A 1 378 ? 23.963 6.656 -12.971 1.00 93.00 378 ARG A O 1
ATOM 2854 N N . GLU A 1 379 ? 24.435 5.613 -11.042 1.00 91.56 379 GLU A N 1
ATOM 2855 C CA . GLU A 1 379 ? 25.889 5.804 -11.116 1.00 91.56 379 GLU A CA 1
ATOM 2856 C C . GLU A 1 379 ? 26.619 4.665 -11.833 1.00 91.56 379 GLU A C 1
ATOM 2858 O O . GLU A 1 379 ? 27.740 4.861 -12.300 1.00 91.56 379 GLU A O 1
ATOM 2863 N N . ARG A 1 380 ? 26.033 3.460 -11.880 1.00 84.56 380 ARG A N 1
ATOM 2864 C CA . ARG A 1 380 ? 26.744 2.250 -12.306 1.00 84.56 380 ARG A CA 1
ATOM 2865 C C . ARG A 1 380 ? 25.901 1.351 -13.209 1.00 84.56 380 ARG A C 1
ATOM 2867 O O . ARG A 1 380 ? 24.699 1.191 -13.022 1.00 84.56 380 ARG A O 1
ATOM 2874 N N . GLU A 1 381 ? 26.558 0.724 -14.185 1.00 82.38 381 GLU A N 1
ATOM 2875 C CA . GLU A 1 381 ? 25.928 -0.166 -15.179 1.00 82.38 381 GLU A CA 1
ATOM 2876 C C . GLU A 1 381 ? 26.416 -1.622 -15.098 1.00 82.38 381 GLU A C 1
ATOM 2878 O O . GLU A 1 381 ? 26.011 -2.470 -15.897 1.00 82.38 381 GLU A O 1
ATOM 2883 N N . ASP A 1 382 ? 27.281 -1.940 -14.135 1.00 87.19 382 ASP A N 1
ATOM 2884 C CA . ASP A 1 382 ? 27.858 -3.270 -13.971 1.00 87.19 382 ASP A CA 1
ATOM 2885 C C . ASP A 1 382 ? 26.886 -4.263 -13.307 1.00 87.19 382 ASP A C 1
ATOM 2887 O O . ASP A 1 382 ? 26.024 -3.904 -12.504 1.00 87.19 382 ASP A O 1
ATOM 2891 N N . ALA A 1 383 ? 27.028 -5.548 -13.647 1.00 79.06 383 ALA A N 1
ATOM 2892 C CA . ALA A 1 383 ? 26.128 -6.603 -13.175 1.00 79.06 383 ALA A CA 1
ATOM 2893 C C . ALA A 1 383 ? 26.059 -6.746 -11.634 1.00 79.06 383 ALA A C 1
ATOM 2895 O O . ALA A 1 383 ? 24.955 -6.970 -11.132 1.00 79.06 383 ALA A O 1
ATOM 2896 N N . PRO A 1 384 ? 27.165 -6.604 -10.871 1.00 85.31 384 PRO A N 1
ATOM 2897 C CA . PRO A 1 384 ? 27.107 -6.559 -9.409 1.00 85.31 384 PRO A CA 1
ATOM 2898 C C . PRO A 1 384 ? 26.228 -5.427 -8.863 1.00 85.31 384 PRO A C 1
ATOM 2900 O O . PRO A 1 384 ? 25.374 -5.682 -8.013 1.00 85.31 384 PRO A O 1
ATOM 2903 N N . SER A 1 385 ? 26.381 -4.201 -9.378 1.00 85.88 385 SER A N 1
ATOM 2904 C CA . SER A 1 385 ? 25.556 -3.056 -8.960 1.00 85.88 385 SER A CA 1
ATOM 2905 C C . SER A 1 385 ? 24.068 -3.280 -9.238 1.00 85.88 385 SER A C 1
ATOM 2907 O O . SER A 1 385 ? 23.228 -2.928 -8.410 1.00 85.88 385 SER A O 1
ATOM 2909 N N . TRP A 1 386 ? 23.735 -3.920 -10.363 1.00 85.81 386 TRP A N 1
ATOM 2910 C CA . TRP A 1 386 ? 22.361 -4.309 -10.690 1.00 85.81 386 TRP A CA 1
ATOM 2911 C C . TRP A 1 386 ? 21.780 -5.322 -9.701 1.00 85.81 386 TRP A C 1
ATOM 2913 O O . TRP A 1 386 ? 20.688 -5.103 -9.183 1.00 85.81 386 TRP A O 1
ATOM 2923 N N . ALA A 1 387 ? 22.506 -6.401 -9.404 1.00 86.12 387 ALA A N 1
ATOM 2924 C CA . ALA A 1 387 ? 22.036 -7.428 -8.475 1.00 86.12 387 ALA A CA 1
ATOM 2925 C C . ALA A 1 387 ? 21.811 -6.864 -7.059 1.00 86.12 387 ALA A C 1
ATOM 2927 O O . ALA A 1 387 ? 20.818 -7.181 -6.401 1.00 86.12 387 ALA A O 1
ATOM 2928 N N . GLU A 1 388 ? 22.703 -5.983 -6.602 1.00 92.06 388 GLU A N 1
ATOM 2929 C CA . GLU A 1 388 ? 22.545 -5.317 -5.310 1.00 92.06 388 GLU A CA 1
ATOM 2930 C C . GLU A 1 388 ? 21.369 -4.329 -5.315 1.00 92.06 388 GLU A C 1
ATOM 2932 O O . GLU A 1 388 ? 20.577 -4.309 -4.369 1.00 92.06 388 GLU A O 1
ATOM 2937 N N . ALA A 1 389 ? 21.186 -3.560 -6.394 1.00 90.56 389 ALA A N 1
ATOM 2938 C CA . ALA A 1 389 ? 20.023 -2.690 -6.544 1.00 90.56 389 ALA A CA 1
ATOM 2939 C C . ALA A 1 389 ? 18.708 -3.485 -6.509 1.00 90.56 389 ALA A C 1
ATOM 2941 O O . ALA A 1 389 ? 17.779 -3.084 -5.810 1.00 90.56 389 ALA A O 1
ATOM 2942 N N . GLU A 1 390 ? 18.631 -4.632 -7.190 1.00 87.69 390 GLU A N 1
ATOM 2943 C CA . GLU A 1 390 ? 17.459 -5.519 -7.163 1.00 87.69 390 GLU A CA 1
ATOM 2944 C C . GLU A 1 390 ? 17.133 -5.994 -5.742 1.00 87.69 390 GLU A C 1
ATOM 2946 O O . GLU A 1 390 ? 15.981 -5.909 -5.300 1.00 87.69 390 GLU A O 1
ATOM 2951 N N . ARG A 1 391 ? 18.151 -6.432 -4.989 1.00 94.50 391 ARG A N 1
ATOM 2952 C CA . ARG A 1 391 ? 17.997 -6.862 -3.593 1.00 94.50 391 ARG A CA 1
ATOM 2953 C C . ARG A 1 391 ? 17.435 -5.741 -2.716 1.00 94.50 391 ARG A C 1
ATOM 2955 O O . ARG A 1 391 ? 16.510 -5.968 -1.931 1.00 94.50 391 ARG A O 1
ATOM 2962 N N . LEU A 1 392 ? 17.977 -4.531 -2.850 1.00 93.94 392 LEU A N 1
ATOM 2963 C CA . LEU A 1 392 ? 17.538 -3.354 -2.099 1.00 93.94 392 LEU A CA 1
ATOM 2964 C C . LEU A 1 392 ? 16.112 -2.924 -2.481 1.00 93.94 392 LEU A C 1
ATOM 2966 O O . LEU A 1 392 ? 15.297 -2.666 -1.594 1.00 93.94 392 LEU A O 1
ATOM 2970 N N . ILE A 1 393 ? 15.771 -2.937 -3.773 1.00 90.00 393 ILE A N 1
ATOM 2971 C CA . ILE A 1 393 ? 14.414 -2.657 -4.276 1.00 90.00 393 ILE A CA 1
ATOM 2972 C C . ILE A 1 393 ? 13.398 -3.631 -3.682 1.00 90.00 393 ILE A C 1
ATOM 2974 O O . ILE A 1 393 ? 12.327 -3.207 -3.240 1.00 90.00 393 ILE A O 1
ATOM 2978 N N . GLY A 1 394 ? 13.733 -4.924 -3.633 1.00 87.94 394 GLY A N 1
ATOM 2979 C CA . GLY A 1 394 ? 12.886 -5.948 -3.023 1.00 87.94 394 GLY A CA 1
ATOM 2980 C C . GLY A 1 394 ? 12.541 -5.622 -1.567 1.00 87.94 394 GLY A C 1
ATOM 2981 O O . GLY A 1 394 ? 11.363 -5.626 -1.198 1.00 87.94 394 GLY A O 1
ATOM 2982 N N . LYS A 1 395 ? 13.548 -5.248 -0.764 1.00 93.31 395 LYS A N 1
ATOM 2983 C CA . LYS A 1 395 ? 13.361 -4.833 0.638 1.00 93.31 395 LYS A CA 1
ATOM 2984 C C . LYS A 1 395 ? 12.485 -3.587 0.763 1.00 93.31 395 LYS A C 1
ATOM 2986 O O . LYS A 1 395 ? 11.532 -3.588 1.539 1.00 93.31 395 LYS A O 1
ATOM 2991 N N . THR A 1 396 ? 12.763 -2.546 -0.022 1.00 93.19 396 THR A N 1
ATOM 2992 C CA . THR A 1 396 ? 11.986 -1.298 0.009 1.00 93.19 396 THR A CA 1
ATOM 2993 C C . THR A 1 396 ? 10.528 -1.529 -0.376 1.00 93.19 396 THR A C 1
ATOM 2995 O O . THR A 1 396 ? 9.635 -1.002 0.279 1.00 93.19 396 THR A O 1
ATOM 2998 N N . ARG A 1 397 ? 10.251 -2.356 -1.389 1.00 90.56 397 ARG A N 1
ATOM 2999 C CA . ARG A 1 397 ? 8.875 -2.670 -1.810 1.00 90.56 397 ARG A CA 1
ATOM 3000 C C . ARG A 1 397 ? 8.121 -3.551 -0.831 1.00 90.56 397 ARG A C 1
ATOM 3002 O O . ARG A 1 397 ? 6.906 -3.423 -0.727 1.00 90.56 397 ARG A O 1
ATOM 3009 N N . ALA A 1 398 ? 8.798 -4.481 -0.163 1.00 91.25 398 ALA A N 1
ATOM 3010 C CA . ALA A 1 398 ? 8.178 -5.254 0.908 1.00 91.25 398 ALA A CA 1
ATOM 3011 C C . ALA A 1 398 ? 7.738 -4.319 2.047 1.00 91.25 398 ALA A C 1
ATOM 3013 O O . ALA A 1 398 ? 6.581 -4.352 2.456 1.00 91.25 398 ALA A O 1
ATOM 3014 N N . ALA A 1 399 ? 8.622 -3.409 2.464 1.00 93.06 399 ALA A N 1
ATOM 3015 C CA . ALA A 1 399 ? 8.318 -2.410 3.483 1.00 93.06 399 ALA A CA 1
ATOM 3016 C C . ALA A 1 399 ? 7.208 -1.434 3.049 1.00 93.06 399 ALA A C 1
ATOM 3018 O O . ALA A 1 399 ? 6.278 -1.192 3.807 1.00 93.06 399 ALA A O 1
ATOM 3019 N N . ALA A 1 400 ? 7.252 -0.917 1.817 1.00 90.94 400 ALA A N 1
ATOM 3020 C CA . ALA A 1 400 ? 6.243 0.012 1.299 1.00 90.94 400 ALA A CA 1
ATOM 3021 C C . ALA A 1 400 ? 4.846 -0.614 1.137 1.00 90.94 400 ALA A C 1
ATOM 3023 O O . ALA A 1 400 ? 3.873 0.124 0.996 1.00 90.94 400 ALA A O 1
ATOM 3024 N N . ARG A 1 401 ? 4.747 -1.951 1.134 1.00 90.88 401 ARG A N 1
ATOM 3025 C CA . ARG A 1 401 ? 3.471 -2.676 1.137 1.00 90.88 401 ARG A CA 1
ATOM 3026 C C . ARG A 1 401 ? 2.879 -2.791 2.539 1.00 90.88 401 ARG A C 1
ATOM 3028 O O . ARG A 1 401 ? 1.696 -2.537 2.691 1.00 90.88 401 ARG A O 1
ATOM 3035 N N . SER A 1 402 ? 3.674 -3.149 3.550 1.00 93.12 402 SER A N 1
ATOM 3036 C CA . SER A 1 402 ? 3.132 -3.418 4.892 1.00 93.12 402 SER A CA 1
ATOM 3037 C C . SER A 1 402 ? 3.145 -2.208 5.830 1.00 93.12 402 SER A C 1
ATOM 3039 O O . SER A 1 402 ? 2.219 -2.032 6.617 1.00 93.12 402 SER A O 1
ATOM 3041 N N . LEU A 1 403 ? 4.176 -1.358 5.764 1.00 95.31 403 LEU A N 1
ATOM 3042 C CA . LEU A 1 403 ? 4.368 -0.284 6.741 1.00 95.31 403 LEU A CA 1
ATOM 3043 C C . LEU A 1 403 ? 3.266 0.785 6.728 1.00 95.31 403 LEU A C 1
ATOM 3045 O O . LEU A 1 403 ? 2.906 1.216 7.820 1.00 95.31 403 LEU A O 1
ATOM 3049 N N . PRO A 1 404 ? 2.701 1.215 5.580 1.00 93.12 404 PRO A N 1
ATOM 3050 C CA . PRO A 1 404 ? 1.597 2.175 5.590 1.00 93.12 404 PRO A CA 1
ATOM 3051 C C . PRO A 1 404 ? 0.359 1.660 6.337 1.00 93.12 404 PRO A C 1
ATOM 3053 O O . PRO A 1 404 ? -0.193 2.379 7.165 1.00 93.12 404 PRO A O 1
ATOM 3056 N N . GLU A 1 405 ? -0.026 0.400 6.116 1.00 92.81 405 GLU A N 1
ATOM 3057 C CA . GLU A 1 405 ? -1.148 -0.230 6.823 1.00 92.81 405 GLU A CA 1
ATOM 3058 C C . GLU A 1 405 ? -0.838 -0.410 8.318 1.00 92.81 405 GLU A C 1
ATOM 3060 O O . GLU A 1 405 ? -1.666 -0.103 9.176 1.00 92.81 405 GLU A O 1
ATOM 3065 N N . GLU A 1 406 ? 0.375 -0.866 8.657 1.00 95.69 406 GLU A N 1
ATOM 3066 C CA . GLU A 1 406 ? 0.827 -0.974 10.052 1.00 95.69 406 GLU A CA 1
ATOM 3067 C C . GLU A 1 406 ? 0.803 0.391 10.763 1.00 95.69 406 GLU A C 1
ATOM 3069 O O . GLU A 1 406 ? 0.391 0.474 11.920 1.00 95.69 406 GLU A O 1
ATOM 3074 N N . ALA A 1 407 ? 1.202 1.461 10.071 1.00 95.44 407 ALA A N 1
ATOM 3075 C CA . ALA A 1 407 ? 1.200 2.829 10.574 1.00 95.44 407 ALA A CA 1
ATOM 3076 C C . ALA A 1 407 ? -0.218 3.381 10.777 1.00 95.44 407 ALA A C 1
ATOM 3078 O O . ALA A 1 407 ? -0.480 4.046 11.776 1.00 95.44 407 ALA A O 1
ATOM 3079 N N . GLU A 1 408 ? -1.153 3.088 9.873 1.00 94.19 408 GLU A N 1
ATOM 3080 C CA . GLU A 1 408 ? -2.561 3.461 10.037 1.00 94.19 408 GLU A CA 1
ATOM 3081 C C . GLU A 1 408 ? -3.202 2.736 11.230 1.00 94.19 408 GLU A C 1
ATOM 3083 O O . GLU A 1 408 ? -3.882 3.353 12.059 1.00 94.19 408 GLU A O 1
ATOM 3088 N N . LEU A 1 409 ? -2.932 1.435 11.375 1.00 94.81 409 LEU A N 1
ATOM 3089 C CA . LEU A 1 409 ? -3.363 0.661 12.539 1.00 94.81 409 LEU A CA 1
ATOM 3090 C C . LEU A 1 409 ? -2.765 1.220 13.832 1.00 94.81 409 LEU A C 1
ATOM 3092 O O . LEU A 1 409 ? -3.484 1.362 14.818 1.00 94.81 409 LEU A O 1
ATOM 3096 N N . TYR A 1 410 ? -1.482 1.586 13.822 1.00 96.50 410 TYR A N 1
ATOM 3097 C CA . TYR A 1 410 ? -0.827 2.233 14.956 1.00 96.50 410 TYR A CA 1
ATOM 3098 C C . TYR A 1 410 ? -1.510 3.556 15.321 1.00 96.50 410 TYR A C 1
ATOM 3100 O O . TYR A 1 410 ? -1.843 3.781 16.480 1.00 96.50 410 TYR A O 1
ATOM 3108 N N . VAL A 1 411 ? -1.794 4.415 14.339 1.00 95.44 411 VAL A N 1
ATOM 3109 C CA . VAL A 1 411 ? -2.427 5.719 14.591 1.00 95.44 411 VAL A CA 1
ATOM 3110 C C . VAL A 1 411 ? -3.849 5.571 15.146 1.00 95.44 411 VAL A C 1
ATOM 3112 O O . VAL A 1 411 ? -4.244 6.339 16.021 1.00 95.44 411 VAL A O 1
ATOM 3115 N N . THR A 1 412 ? -4.611 4.582 14.675 1.00 95.44 412 THR A N 1
ATOM 3116 C CA . THR A 1 412 ? -6.022 4.391 15.061 1.00 95.44 412 THR A CA 1
ATOM 3117 C C . THR A 1 412 ? -6.221 3.526 16.311 1.00 95.44 412 THR A C 1
ATOM 3119 O O . THR A 1 412 ? -7.288 3.579 16.929 1.00 95.44 412 THR A O 1
ATOM 3122 N N . ALA A 1 413 ? -5.220 2.743 16.728 1.00 97.06 413 ALA A N 1
ATOM 3123 C CA . ALA A 1 413 ? -5.340 1.823 17.860 1.00 97.06 413 ALA A CA 1
ATOM 3124 C C . ALA A 1 413 ? -5.737 2.502 19.191 1.00 97.06 413 ALA A C 1
ATOM 3126 O O . ALA A 1 413 ? -6.635 1.977 19.858 1.00 97.06 413 ALA A O 1
ATOM 3127 N N . PRO A 1 414 ? -5.169 3.660 19.593 1.00 97.38 414 PRO A N 1
ATOM 3128 C CA . PRO A 1 414 ? -5.558 4.308 20.847 1.00 97.38 414 PRO A CA 1
ATOM 3129 C C . PRO A 1 414 ? -7.008 4.801 20.837 1.00 97.38 414 PRO A C 1
ATOM 3131 O O . PRO A 1 414 ? -7.709 4.667 21.838 1.00 97.38 414 PRO A O 1
ATOM 3134 N N . GLU A 1 415 ? -7.495 5.304 19.699 1.00 95.31 415 GLU A N 1
ATOM 3135 C CA . GLU A 1 415 ? -8.890 5.737 19.556 1.00 95.31 415 GLU A CA 1
ATOM 3136 C C . GLU A 1 415 ? -9.859 4.563 19.655 1.00 95.31 415 GLU A C 1
ATOM 3138 O O . GLU A 1 415 ? -10.862 4.647 20.365 1.00 95.31 415 GLU A O 1
ATOM 3143 N N . ARG A 1 416 ? -9.540 3.440 18.998 1.00 95.94 416 ARG A N 1
ATOM 3144 C CA . ARG A 1 416 ? -10.328 2.204 19.105 1.00 95.94 416 ARG A CA 1
ATOM 3145 C C . ARG A 1 416 ? -10.365 1.693 20.539 1.00 95.94 416 ARG A C 1
ATOM 3147 O O . ARG A 1 416 ? -11.425 1.286 21.013 1.00 95.94 416 ARG A O 1
ATOM 3154 N N . LEU A 1 417 ? -9.229 1.735 21.236 1.00 96.81 417 LEU A N 1
ATOM 3155 C CA . LEU A 1 417 ? -9.140 1.317 22.630 1.00 96.81 417 LEU A CA 1
ATOM 3156 C C . LEU A 1 417 ? -9.974 2.229 23.542 1.00 96.81 417 LEU A C 1
ATOM 3158 O O . LEU A 1 417 ? -10.731 1.726 24.370 1.00 96.81 417 LEU A O 1
ATOM 3162 N N . ALA A 1 418 ? -9.894 3.549 23.358 1.00 94.56 418 ALA A N 1
ATOM 3163 C CA . ALA A 1 418 ? -10.698 4.515 24.104 1.00 94.56 418 ALA A CA 1
ATOM 3164 C C . ALA A 1 418 ? -12.205 4.339 23.839 1.00 94.56 418 ALA A C 1
ATOM 3166 O O . ALA A 1 418 ? -13.003 4.302 24.776 1.00 94.56 418 ALA A O 1
ATOM 3167 N N . ALA A 1 419 ? -12.603 4.162 22.575 1.00 92.44 419 ALA A N 1
ATOM 3168 C CA . ALA A 1 419 ? -13.997 3.940 22.190 1.00 92.44 419 ALA A CA 1
ATOM 3169 C C . ALA A 1 419 ? -14.568 2.637 22.773 1.00 92.44 419 ALA A C 1
ATOM 3171 O O . ALA A 1 419 ? -15.730 2.591 23.179 1.00 92.44 419 ALA A O 1
ATOM 3172 N N . ALA A 1 420 ? -13.753 1.585 22.856 1.00 93.12 420 ALA A N 1
ATOM 3173 C CA . ALA A 1 420 ? -14.152 0.305 23.431 1.00 93.12 420 ALA A CA 1
ATOM 3174 C C . ALA A 1 420 ? -14.283 0.319 24.963 1.00 93.12 420 ALA A C 1
ATOM 3176 O O . ALA A 1 420 ? -14.931 -0.559 25.531 1.00 93.12 420 ALA A O 1
ATOM 3177 N N . ALA A 1 421 ? -13.672 1.296 25.629 1.00 89.06 421 ALA A N 1
ATOM 3178 C CA . ALA A 1 421 ? -13.568 1.350 27.080 1.00 89.06 421 ALA A CA 1
ATOM 3179 C C . ALA A 1 421 ? -14.616 2.227 27.757 1.00 89.06 421 ALA A C 1
ATOM 3181 O O . ALA A 1 421 ? -14.488 2.529 28.945 1.00 89.06 421 ALA A O 1
ATOM 3182 N N . GLN A 1 422 ? -15.658 2.631 27.024 1.00 82.94 422 GLN A N 1
ATOM 3183 C CA . GLN A 1 422 ? -16.753 3.378 27.623 1.00 82.94 422 GLN A CA 1
ATOM 3184 C C . GLN A 1 422 ? -17.302 2.621 28.843 1.00 82.94 422 GLN A C 1
ATOM 3186 O O . GLN A 1 422 ? -17.661 1.444 28.721 1.00 82.94 422 GLN A O 1
ATOM 3191 N N . PRO A 1 423 ? -17.353 3.268 30.024 1.00 81.00 423 PRO A N 1
ATOM 3192 C CA . PRO A 1 423 ? -17.717 2.597 31.258 1.00 81.00 423 PRO A CA 1
ATOM 3193 C C . PRO A 1 423 ? -19.144 2.063 31.149 1.00 81.00 423 PRO A C 1
ATOM 3195 O O . PRO A 1 423 ? -20.113 2.815 31.038 1.00 81.00 423 PRO A O 1
ATOM 3198 N N . VAL A 1 424 ? -19.274 0.739 31.190 1.00 87.06 424 VAL A N 1
ATOM 3199 C CA . VAL A 1 424 ? -20.572 0.076 31.278 1.00 87.06 424 VAL A CA 1
ATOM 3200 C C . VAL A 1 424 ? -21.006 0.124 32.744 1.00 87.06 424 VAL A C 1
ATOM 3202 O O . VAL A 1 424 ? -20.267 -0.360 33.606 1.00 87.06 424 VAL A O 1
ATOM 3205 N N . PRO A 1 425 ? -22.185 0.685 33.073 1.00 93.56 425 PRO A N 1
ATOM 3206 C CA . PRO A 1 425 ? -22.693 0.654 34.439 1.00 93.56 425 PRO A CA 1
ATOM 3207 C C . PRO A 1 425 ? -22.708 -0.778 34.988 1.00 93.56 425 PRO A C 1
ATOM 3209 O O . PRO A 1 425 ? -23.088 -1.704 34.269 1.00 93.56 425 PRO A O 1
ATOM 3212 N N . ARG A 1 426 ? -22.344 -0.973 36.266 1.00 94.94 426 ARG A N 1
ATOM 3213 C CA . ARG A 1 426 ? -22.232 -2.316 36.880 1.00 94.94 426 ARG A CA 1
ATOM 3214 C C . ARG A 1 426 ? -23.477 -3.183 36.657 1.00 94.94 426 ARG A C 1
ATOM 3216 O O . ARG A 1 426 ? -23.351 -4.351 36.313 1.00 94.94 426 ARG A O 1
ATOM 3223 N N . TRP A 1 427 ? -24.672 -2.602 36.788 1.00 96.25 427 TRP A N 1
ATOM 3224 C CA . TRP A 1 427 ? -25.935 -3.312 36.557 1.00 96.25 427 TRP A CA 1
ATOM 3225 C C . TRP A 1 427 ? -26.068 -3.826 35.116 1.00 96.25 427 TRP A C 1
ATOM 3227 O O . TRP A 1 427 ? -26.552 -4.932 34.894 1.00 96.25 427 TRP A O 1
ATOM 3237 N N . ARG A 1 428 ? -25.593 -3.058 34.129 1.00 94.94 428 ARG A N 1
ATOM 3238 C CA . ARG A 1 428 ? -25.640 -3.441 32.717 1.00 94.94 428 ARG A CA 1
ATOM 3239 C C . ARG A 1 428 ? -24.639 -4.546 32.416 1.00 94.94 428 ARG A C 1
ATOM 3241 O O . ARG A 1 428 ? -24.987 -5.460 31.683 1.00 94.94 428 ARG A O 1
ATOM 3248 N N . ALA A 1 429 ? -23.446 -4.501 33.008 1.00 94.38 429 ALA A N 1
ATOM 3249 C CA . ALA A 1 429 ? -22.475 -5.587 32.884 1.00 94.38 429 ALA A CA 1
ATOM 3250 C C . ALA A 1 429 ? -23.054 -6.917 33.403 1.00 94.38 429 ALA A C 1
ATOM 3252 O O . ALA A 1 429 ? -22.988 -7.925 32.703 1.00 94.38 429 ALA A O 1
ATOM 3253 N N . ILE A 1 430 ? -23.726 -6.887 34.563 1.00 96.62 430 ILE A N 1
ATOM 3254 C CA . ILE A 1 430 ? -24.419 -8.055 35.132 1.00 96.62 430 ILE A CA 1
ATOM 3255 C C . ILE A 1 430 ? -25.517 -8.565 34.185 1.00 96.62 430 ILE A C 1
ATOM 3257 O O . ILE A 1 430 ? -25.613 -9.768 33.946 1.00 96.62 430 ILE A O 1
ATOM 3261 N N . LEU A 1 431 ? -26.332 -7.673 33.608 1.00 97.25 431 LEU A N 1
ATOM 3262 C CA . LEU A 1 431 ? -27.357 -8.065 32.633 1.00 97.25 431 LEU A CA 1
ATOM 3263 C C . LEU A 1 431 ? -26.757 -8.667 31.360 1.00 97.25 431 LEU A C 1
ATOM 3265 O O . LEU A 1 431 ? -27.303 -9.632 30.832 1.00 97.25 431 LEU A O 1
ATOM 3269 N N . GLU A 1 432 ? -25.652 -8.117 30.859 1.00 96.69 432 GLU A N 1
ATOM 3270 C CA . GLU A 1 432 ? -24.937 -8.670 29.708 1.00 96.69 432 GLU A CA 1
ATOM 3271 C C . GLU A 1 432 ? -24.418 -10.082 30.001 1.00 96.69 432 GLU A C 1
ATOM 3273 O O . GLU A 1 432 ? -24.606 -10.969 29.171 1.00 96.69 432 GLU A O 1
ATOM 3278 N N . ASP A 1 433 ? -23.848 -10.324 31.186 1.00 97.25 433 ASP A N 1
ATOM 3279 C CA . ASP A 1 433 ? -23.405 -11.660 31.607 1.00 97.25 433 ASP A CA 1
ATOM 3280 C C . ASP A 1 433 ? -24.564 -12.654 31.714 1.00 97.25 433 ASP A C 1
ATOM 3282 O O . ASP A 1 433 ? -24.482 -13.772 31.198 1.00 97.25 433 ASP A O 1
ATOM 3286 N N . LEU A 1 434 ? -25.671 -12.248 32.340 1.00 97.94 434 LEU A N 1
ATOM 3287 C CA . LEU A 1 434 ? -26.864 -13.086 32.451 1.00 97.94 434 LEU A CA 1
ATOM 3288 C C . LEU A 1 434 ? -27.467 -13.391 31.077 1.00 97.94 434 LEU A C 1
ATOM 3290 O O . LEU A 1 434 ? -27.817 -14.539 30.811 1.00 97.94 434 LEU A O 1
ATOM 3294 N N . ALA A 1 435 ? -27.552 -12.401 30.188 1.00 97.31 435 ALA A N 1
ATOM 3295 C CA . ALA A 1 435 ? -28.082 -12.589 28.843 1.00 97.31 435 ALA A CA 1
ATOM 3296 C C . ALA A 1 435 ? -27.193 -13.507 27.997 1.00 97.31 435 ALA A C 1
ATOM 3298 O O . ALA A 1 435 ? -27.710 -14.375 27.300 1.00 97.31 435 ALA A O 1
ATOM 3299 N N . LEU A 1 436 ? -25.868 -13.367 28.086 1.00 97.31 436 LEU A N 1
ATOM 3300 C CA . LEU A 1 436 ? -24.929 -14.263 27.408 1.00 97.31 436 LEU A CA 1
ATOM 3301 C C . LEU A 1 436 ? -25.033 -15.702 27.927 1.00 97.31 436 LEU A C 1
ATOM 3303 O O . LEU A 1 436 ? -24.916 -16.637 27.138 1.00 97.31 436 LEU A O 1
ATOM 3307 N N . ARG A 1 437 ? -25.281 -15.884 29.230 1.00 98.06 437 ARG A N 1
ATOM 3308 C CA . ARG A 1 437 ? -25.398 -17.206 29.857 1.00 98.06 437 ARG A CA 1
ATOM 3309 C C . ARG A 1 437 ? -26.737 -17.892 29.587 1.00 98.06 437 ARG A C 1
ATOM 3311 O O . ARG A 1 437 ? -26.754 -19.089 29.327 1.00 98.06 437 ARG A O 1
ATOM 3318 N N . TRP A 1 438 ? -27.845 -17.159 29.679 1.00 98.12 438 TRP A N 1
ATOM 3319 C CA . TRP A 1 438 ? -29.193 -17.741 29.715 1.00 98.12 438 TRP A CA 1
ATOM 3320 C C . TRP A 1 438 ? -30.037 -17.456 28.467 1.00 98.12 438 TRP A C 1
ATOM 3322 O O . TRP A 1 438 ? -30.992 -18.181 28.208 1.00 98.12 438 TRP A O 1
ATOM 3332 N N . ALA A 1 439 ? -29.696 -16.435 27.676 1.00 96.94 439 ALA A N 1
ATOM 3333 C CA . ALA A 1 439 ? -30.430 -16.050 26.468 1.00 96.94 439 ALA A CA 1
ATOM 3334 C C . ALA A 1 439 ? -29.492 -15.641 25.306 1.00 96.94 439 ALA A C 1
ATOM 3336 O O . ALA A 1 439 ? -29.646 -14.545 24.747 1.00 96.94 439 ALA A O 1
ATOM 3337 N N . PRO A 1 440 ? -28.531 -16.497 24.897 1.00 96.56 440 PRO A N 1
ATOM 3338 C CA . PRO A 1 440 ? -27.475 -16.136 23.942 1.00 96.56 440 PRO A CA 1
ATOM 3339 C C . PRO A 1 440 ? -27.996 -15.778 22.541 1.00 96.56 440 PRO A C 1
ATOM 3341 O O . PRO A 1 440 ? -27.343 -15.051 21.794 1.00 96.56 440 PRO A O 1
ATOM 3344 N N . SER A 1 441 ? -29.182 -16.267 22.173 1.00 96.88 441 SER A N 1
ATOM 3345 C CA . SER A 1 441 ? -29.826 -15.975 20.890 1.00 96.88 441 SER A CA 1
ATOM 3346 C C . SER A 1 441 ? -30.528 -14.613 20.849 1.00 96.88 441 SER A C 1
ATOM 3348 O O . SER A 1 441 ? -30.856 -14.145 19.754 1.00 96.88 441 SER A O 1
ATOM 3350 N N . SER A 1 442 ? -30.733 -13.965 22.003 1.00 97.81 442 SER A N 1
ATOM 3351 C CA . SER A 1 442 ? -31.381 -12.654 22.083 1.00 97.81 442 SER A CA 1
ATOM 3352 C C . SER A 1 442 ? -30.566 -11.577 21.361 1.00 97.81 442 SER A C 1
ATOM 3354 O O . SER A 1 442 ? -29.333 -11.613 21.323 1.00 97.81 442 SER A O 1
ATOM 3356 N N . SER A 1 443 ? -31.250 -10.582 20.792 1.00 96.38 443 SER A N 1
ATOM 3357 C CA . SER A 1 443 ? -30.596 -9.430 20.153 1.00 96.38 443 SER A CA 1
ATOM 3358 C C . SER A 1 443 ? -29.671 -8.690 21.127 1.00 96.38 443 SER A C 1
ATOM 3360 O O . SER A 1 443 ? -28.572 -8.284 20.750 1.00 96.38 443 SER A O 1
ATOM 3362 N N . PHE A 1 444 ? -30.072 -8.592 22.398 1.00 96.38 444 PHE A N 1
ATOM 3363 C CA . PHE A 1 444 ? -29.270 -7.998 23.463 1.00 96.38 444 PHE A CA 1
ATOM 3364 C C . PHE A 1 444 ? -27.974 -8.781 23.731 1.00 96.38 444 PHE A C 1
ATOM 3366 O O . PHE A 1 444 ? -26.901 -8.174 23.750 1.00 96.38 444 PHE A O 1
ATOM 3373 N N . ALA A 1 445 ? -28.037 -10.113 23.865 1.00 96.44 445 ALA A N 1
ATOM 3374 C CA . ALA A 1 445 ? -26.848 -10.949 24.061 1.00 96.44 445 ALA A CA 1
ATOM 3375 C C . ALA A 1 445 ? -25.893 -10.882 22.859 1.00 96.44 445 ALA A C 1
ATOM 3377 O O . ALA A 1 445 ? -24.685 -10.737 23.041 1.00 96.44 445 ALA A O 1
ATOM 3378 N N . LYS A 1 446 ? -26.419 -10.896 21.625 1.00 97.00 446 LYS A N 1
ATOM 3379 C CA . LYS A 1 446 ? -25.610 -10.725 20.404 1.00 97.00 446 LYS A CA 1
ATOM 3380 C C . LYS A 1 446 ? -24.891 -9.375 20.375 1.00 97.00 446 LYS A C 1
ATOM 3382 O O . LYS A 1 446 ? -23.699 -9.324 20.074 1.00 97.00 446 LYS A O 1
ATOM 3387 N N . ALA A 1 447 ? -25.579 -8.290 20.733 1.00 95.44 447 ALA A N 1
ATOM 3388 C CA . ALA A 1 447 ? -24.975 -6.962 20.818 1.00 95.44 447 ALA A CA 1
ATOM 3389 C C . ALA A 1 447 ? -23.906 -6.877 21.925 1.00 95.44 447 ALA A C 1
ATOM 3391 O O . ALA A 1 447 ? -22.858 -6.263 21.723 1.00 95.44 447 ALA A O 1
ATOM 3392 N N . ALA A 1 448 ? -24.136 -7.514 23.077 1.00 95.06 448 ALA A N 1
ATOM 3393 C CA . ALA A 1 448 ? -23.152 -7.607 24.156 1.00 95.06 448 ALA A CA 1
ATOM 3394 C C . ALA A 1 448 ? -21.904 -8.401 23.729 1.00 95.06 448 ALA A C 1
ATOM 3396 O O . ALA A 1 448 ? -20.780 -7.940 23.932 1.00 95.06 448 ALA A O 1
ATOM 3397 N N . ALA A 1 449 ? -22.086 -9.547 23.064 1.00 95.69 449 ALA A N 1
ATOM 3398 C CA . ALA A 1 449 ? -20.992 -10.339 22.503 1.00 95.69 449 ALA A CA 1
ATOM 3399 C C . ALA A 1 449 ? -20.181 -9.539 21.471 1.00 95.69 449 ALA A C 1
ATOM 3401 O O . ALA A 1 449 ? -18.951 -9.546 21.516 1.00 95.69 449 ALA A O 1
ATOM 3402 N N . ALA A 1 450 ? -20.854 -8.806 20.577 1.00 94.38 450 ALA A N 1
ATOM 3403 C CA . ALA A 1 450 ? -20.201 -7.948 19.592 1.00 94.38 450 ALA A CA 1
ATOM 3404 C C . ALA A 1 450 ? -19.375 -6.833 20.256 1.00 94.38 450 ALA A C 1
ATOM 3406 O O . ALA A 1 450 ? -18.225 -6.629 19.871 1.00 94.38 450 ALA A O 1
ATOM 3407 N N . ARG A 1 451 ? -19.908 -6.173 21.298 1.00 93.69 451 ARG A N 1
ATOM 3408 C CA . ARG A 1 451 ? -19.157 -5.186 22.097 1.00 93.69 451 ARG A CA 1
ATOM 3409 C C . ARG A 1 451 ? -17.914 -5.795 22.746 1.00 93.69 451 ARG A C 1
ATOM 3411 O O . ARG A 1 451 ? -16.832 -5.236 22.605 1.00 93.69 451 ARG A O 1
ATOM 3418 N N . ARG A 1 452 ? -18.039 -6.954 23.407 1.00 94.19 452 ARG A N 1
ATOM 3419 C CA . ARG A 1 452 ? -16.895 -7.649 24.035 1.00 94.19 452 ARG A CA 1
ATOM 3420 C C . ARG A 1 452 ? -15.839 -8.048 23.010 1.00 94.19 452 ARG A C 1
ATOM 3422 O O . ARG A 1 452 ? -14.652 -7.859 23.256 1.00 94.19 452 ARG A O 1
ATOM 3429 N N . LYS A 1 453 ? -16.265 -8.545 21.845 1.00 95.25 453 LYS A N 1
ATOM 3430 C CA . LYS A 1 453 ? -15.369 -8.878 20.732 1.00 95.25 453 LYS A CA 1
ATOM 3431 C C . LYS A 1 453 ? -14.639 -7.640 20.209 1.00 95.25 453 LYS A C 1
ATOM 3433 O O . LYS A 1 453 ? -13.434 -7.707 20.000 1.00 95.25 453 LYS A O 1
ATOM 3438 N N . ALA A 1 454 ? -15.343 -6.522 20.030 1.00 93.69 454 ALA A N 1
ATOM 3439 C CA . ALA A 1 454 ? -14.742 -5.260 19.604 1.00 93.69 454 ALA A CA 1
ATOM 3440 C C . ALA A 1 454 ? -13.737 -4.728 20.639 1.00 93.69 454 ALA A C 1
ATOM 3442 O O . ALA A 1 454 ? -12.650 -4.303 20.261 1.00 93.69 454 ALA A O 1
ATOM 3443 N N . ALA A 1 455 ? -14.048 -4.824 21.935 1.00 94.19 455 ALA A N 1
ATOM 3444 C CA . ALA A 1 455 ? -13.131 -4.424 23.000 1.00 94.19 455 ALA A CA 1
ATOM 3445 C C . ALA A 1 455 ? -11.876 -5.301 23.071 1.00 94.19 455 ALA A C 1
ATOM 3447 O O . ALA A 1 455 ? -10.766 -4.782 23.187 1.00 94.19 455 ALA A O 1
ATOM 3448 N N . ALA A 1 456 ? -12.031 -6.620 22.930 1.00 95.00 456 ALA A N 1
ATOM 3449 C CA . ALA A 1 456 ? -10.901 -7.539 22.842 1.00 95.00 456 ALA A CA 1
ATOM 3450 C C . ALA A 1 456 ? -10.031 -7.257 21.605 1.00 95.00 456 ALA A C 1
ATOM 3452 O O . ALA A 1 456 ? -8.807 -7.234 21.715 1.00 95.00 456 ALA A O 1
ATOM 3453 N N . ALA A 1 457 ? -10.652 -6.987 20.451 1.00 95.81 457 ALA A N 1
ATOM 3454 C CA . ALA A 1 457 ? -9.944 -6.618 19.227 1.00 95.81 457 ALA A CA 1
ATOM 3455 C C . ALA A 1 457 ? -9.177 -5.297 19.391 1.00 95.81 457 ALA A C 1
ATOM 3457 O O . ALA A 1 457 ? -7.990 -5.258 19.102 1.00 95.81 457 ALA A O 1
ATOM 3458 N N . ALA A 1 458 ? -9.803 -4.254 19.945 1.00 95.94 458 ALA A N 1
ATOM 3459 C CA . ALA A 1 458 ? -9.153 -2.966 20.187 1.00 95.94 458 ALA A CA 1
ATOM 3460 C C . ALA A 1 458 ? -7.961 -3.078 21.154 1.00 95.94 458 ALA A C 1
ATOM 3462 O O . ALA A 1 458 ? -6.916 -2.465 20.937 1.00 95.94 458 ALA A O 1
ATOM 3463 N N . ARG A 1 459 ? -8.081 -3.904 22.203 1.00 96.50 459 ARG A N 1
ATOM 3464 C CA . ARG A 1 459 ? -6.963 -4.191 23.111 1.00 96.50 459 ARG A CA 1
ATOM 3465 C C . ARG A 1 459 ? -5.856 -4.986 22.421 1.00 96.50 459 ARG A C 1
ATOM 3467 O O . ARG A 1 459 ? -4.691 -4.707 22.676 1.00 96.50 459 ARG A O 1
ATOM 3474 N N . GLY A 1 460 ? -6.205 -5.935 21.551 1.00 96.69 460 GLY A N 1
ATOM 3475 C CA . GLY A 1 460 ? -5.252 -6.683 20.727 1.00 96.69 460 GLY A CA 1
ATOM 3476 C C . GLY A 1 460 ? -4.489 -5.791 19.743 1.00 96.69 460 GLY A C 1
ATOM 3477 O O . GLY A 1 460 ? -3.263 -5.871 19.682 1.00 96.69 460 GLY A O 1
ATOM 3478 N N . ASP A 1 461 ? -5.199 -4.899 19.046 1.00 95.50 461 ASP A N 1
ATOM 3479 C CA . ASP A 1 461 ? -4.630 -3.902 18.131 1.00 95.50 461 ASP A CA 1
ATOM 3480 C C . ASP A 1 461 ? -3.626 -3.003 18.865 1.00 95.50 461 ASP A C 1
ATOM 3482 O O . ASP A 1 461 ? -2.505 -2.817 18.399 1.00 95.50 461 ASP A O 1
ATOM 3486 N N . PHE A 1 462 ? -3.987 -2.502 20.051 1.00 97.69 462 PHE A N 1
ATOM 3487 C CA . PHE A 1 462 ? -3.092 -1.693 20.882 1.00 97.69 462 PHE A CA 1
ATOM 3488 C C . PHE A 1 462 ? -1.889 -2.499 21.400 1.00 97.69 462 PHE A C 1
ATOM 3490 O O . PHE A 1 462 ? -0.745 -2.055 21.302 1.00 97.69 462 PHE A O 1
ATOM 3497 N N . ALA A 1 463 ? -2.128 -3.714 21.905 1.00 97.19 463 ALA A N 1
ATOM 3498 C CA . ALA A 1 463 ? -1.097 -4.581 22.473 1.00 97.19 463 ALA A CA 1
ATOM 3499 C C . ALA A 1 463 ? -0.035 -5.020 21.452 1.00 97.19 463 ALA A C 1
ATOM 3501 O O . ALA A 1 463 ? 1.103 -5.306 21.832 1.00 97.19 463 ALA A O 1
ATOM 3502 N N . ARG A 1 464 ? -0.376 -5.051 20.156 1.00 96.88 464 ARG A N 1
ATOM 3503 C CA . ARG A 1 464 ? 0.560 -5.367 19.067 1.00 96.88 464 ARG A CA 1
ATOM 3504 C C . ARG A 1 464 ? 1.785 -4.449 19.055 1.00 96.88 464 ARG A C 1
ATOM 3506 O O . ARG A 1 464 ? 2.853 -4.907 18.661 1.00 96.88 464 ARG A O 1
ATOM 3513 N N . PHE A 1 465 ? 1.634 -3.206 19.505 1.00 96.69 465 PHE A N 1
ATOM 3514 C CA . PHE A 1 465 ? 2.677 -2.177 19.482 1.00 96.69 465 PHE A CA 1
ATOM 3515 C C . PHE A 1 465 ? 3.368 -1.968 20.838 1.00 96.69 465 PHE A C 1
ATOM 3517 O O . PHE A 1 465 ? 4.089 -0.994 21.013 1.00 96.69 465 PHE A O 1
ATOM 3524 N N . LEU A 1 466 ? 3.146 -2.865 21.806 1.00 96.12 466 LEU A N 1
ATOM 3525 C CA . LEU A 1 466 ? 3.813 -2.835 23.117 1.00 96.12 466 LEU A CA 1
ATOM 3526 C C . LEU A 1 466 ? 5.073 -3.710 23.186 1.00 96.12 466 LEU A C 1
ATOM 3528 O O . LEU A 1 466 ? 5.734 -3.733 24.228 1.00 96.12 466 LEU A O 1
ATOM 3532 N N . LYS A 1 467 ? 5.330 -4.483 22.126 1.00 86.69 467 LYS A N 1
ATOM 3533 C CA . LYS A 1 467 ? 6.513 -5.333 21.956 1.00 86.69 467 LYS A CA 1
ATOM 3534 C C . LYS A 1 467 ? 7.643 -4.503 21.378 1.00 86.69 467 LYS A C 1
ATOM 3536 O O . LYS A 1 467 ? 8.778 -4.701 21.858 1.00 86.69 467 LYS A O 1
#

pLDDT: mean 72.37, std 24.03, range [23.05, 98.19]

Secondary structure (DSSP, 8-state):
------------PPPP-------HHHHHHHHHHHHHHHHHHHHHHH-HHHHHHHHHHHHHSTTHHHHH--SSHHHHHHHHHHHHHH-HHHHHHHHHHHHHHHHHT--HHHHHHHHHHHHHHH--TT-TTHHHHHHHHHHHHHHHHHH-TT--HHHHHHHHHHHHHT---SSTTS----------------S------SSSHHHHTT-TT---HHHHHHHHHHHHSSPTTSPPTTTS----HHHHH-THHHHHHHHHHHHHHHTT---HHHHHHHHHHHHHHHHHGGGGSGGG--HHHHHHHHHHHHHHHHHHHHHHHHHHHHHHHT---TT-HHHHHHHHHS---HHHHHHHHHHHHHHHHHHHHHHHHHHHHHHHHHH--SHHHHHHHHHHHHHHHHHHHHHHHHHHHHHHHHHHHHHHT----HHHHHHHHHHHHH-TTSHHHHHHHHHHHHHHHHHHHHHTT--

Sequence (467 aa):
MRASALVLFLAAPAPALATDVPSATARELEQKRTDAERRMEAELARDPARVEALAERVLRSSVGPALTGSAEPELARAKLTAWIRKDPAAAASLALGFARDDAEGSDRFERSLTLENERFLERNPDDPGGLFARLSRLGASLRGIKSGEGLSEDERKRLAKEAFEGRSSIDADAKEDGPRGGADSARPSGAPAVTDGGIYDRLSAANPTGYSPQVQALQNELNRQAPPGAPRLAESGKLDHPTLVFPSHSLRYDVERLEKASGPERSESLIKARAALEEFLAAAEPARAAKAITPALLKKLAAKRREAARWVILASMETPLRRLEAVKVLDRPALRAALERAPASEDEKRRFLAGGAALEARAAEALTHGRGAVRLLREREDAPSWAEAERLIGKTRAAARSLPEEAELYVTAPERLAAAAQPVPRWRAILEDLALRWAPSSSFAKAAAARRKAAAAARGDFARFLK